Protein AF-0000000084519278 (afdb_homodimer)

Radius of gyration: 29.11 Å; Cα contacts (8 Å, |Δi|>4): 2116; chains: 2; bounding box: 53×85×66 Å

Foldseek 3Di:
DDWDWDWDDQPVWIWIWTDDPAWIWIFILQLRFGAWIWGQQVVVRDTFTWWDHHRPHNPLQLVAQLQARHKFDQAAFKAPQQWFDDPRDIWGFDPQPPSIDHSLDRCGSNNDRWDKDWDDDPFKGWMKTWDWDAACRRGWGATKIKIWIWIATPVANQKIKIKIWMAGDPPGPDFKTFGWIWTPIWTHQLGADDDDPPDQFGDFGDFQQQKKKAFQFQWWFDAAQSQHGPLDIDGCPPHLNHRHVIDRQNVCQCPCVVCVYVVTGFWTKGFHPPQDAPDKDWGIKMAHPNQQKIKTKIKNAGTWTWTQQSPAAVVFRRHRNRVYHGRRTIGRIGIFRHNCSHVLVSGPHRMHGHPDDIDMMMMMIGIDHD/DDWDWDWDDQPVWIWIWTDDPFWIWIFILQLRFGAWIWGQQVVVRDTFTWWDHHRPHNPLQLVAQLQARHKFDQAAFKAPQQWFDDPRDIWGFDPQPPSIDHSLDRCGSNNDRWDKDWDDDPFKGWMKTWDWDAACRRGWGATKIKIWIWIATPVANQKIKIKIWMAGDPPGPDFKTFGWIWTPIWTHQLGADDDDPPDQFGDFDDFQQQKKKAFQFQWWFDAAQSQHGPLDIDGCPPHPPHRHVIDRQNVCQCPCVPCVYVVTGFWTKGFHPPQDAPDKDWGIKMAHPNQQKIKTKIKNAGTWTWTQQRPAAVVFRRHRNRVYHGRRTIGRIGIFRHNCSHCLVSGPHRMHGHPDDIDMMMMMMGIDHD

Structure (mmCIF, N/CA/C/O backbone):
data_AF-0000000084519278-model_v1
#
loop_
_entity.id
_entity.type
_entity.pdbx_description
1 polymer 'Putative aldose 1-epimerase'
#
loop_
_atom_site.group_PDB
_atom_site.id
_atom_site.type_symbol
_atom_site.label_atom_id
_atom_site.label_alt_id
_atom_site.label_comp_id
_atom_site.label_asym_id
_atom_site.label_entity_id
_atom_site.label_seq_id
_atom_site.pdbx_PDB_ins_code
_atom_site.Cartn_x
_atom_site.Cartn_y
_atom_site.Cartn_z
_atom_site.occupancy
_atom_site.B_iso_or_equiv
_atom_site.auth_seq_id
_atom_site.auth_comp_id
_atom_site.auth_asym_id
_atom_site.auth_atom_id
_atom_site.pdbx_PDB_model_num
ATOM 1 N N . MET A 1 1 ? 20.25 -36.719 0.263 1 74.38 1 MET A N 1
ATOM 2 C CA . MET A 1 1 ? 19.484 -35.75 -0.518 1 74.38 1 MET A CA 1
ATOM 3 C C . MET A 1 1 ? 19.906 -34.312 -0.192 1 74.38 1 MET A C 1
ATOM 5 O O . MET A 1 1 ? 20.156 -34 0.968 1 74.38 1 MET A O 1
ATOM 9 N N . VAL A 1 2 ? 20.203 -33.562 -1.328 1 88.19 2 VAL A N 1
ATOM 10 C CA . VAL A 1 2 ? 20.734 -32.219 -1.172 1 88.19 2 VAL A CA 1
ATOM 11 C C . VAL A 1 2 ? 19.578 -31.203 -1.168 1 88.19 2 VAL A C 1
ATOM 13 O O . VAL A 1 2 ? 18.672 -31.297 -1.986 1 88.19 2 VAL A O 1
ATOM 16 N N . PHE A 1 3 ? 19.391 -30.516 -0.069 1 96.06 3 PHE A N 1
ATOM 17 C CA . PHE A 1 3 ? 18.484 -29.375 0.036 1 96.06 3 PHE A CA 1
ATOM 18 C C . PHE A 1 3 ? 19.25 -28.062 0.145 1 96.06 3 PHE A C 1
ATOM 20 O O . PHE A 1 3 ? 20.203 -27.969 0.916 1 96.06 3 PHE A O 1
ATOM 27 N N . SER A 1 4 ? 18.875 -27.094 -0.695 1 97.56 4 SER A N 1
ATOM 28 C CA . SER A 1 4 ? 19.562 -25.797 -0.628 1 97.56 4 SER A CA 1
ATOM 29 C C . SER A 1 4 ? 18.609 -24.641 -0.907 1 97.56 4 SER A C 1
ATOM 31 O O . SER A 1 4 ? 17.562 -24.828 -1.541 1 97.56 4 SER A O 1
ATOM 33 N N . ILE A 1 5 ? 18.891 -23.578 -0.324 1 98.5 5 ILE A N 1
ATOM 34 C CA . ILE A 1 5 ? 18.266 -22.297 -0.616 1 98.5 5 ILE A CA 1
ATOM 35 C C . ILE A 1 5 ? 19.281 -21.344 -1.242 1 98.5 5 ILE A C 1
ATOM 37 O O . ILE A 1 5 ? 20.375 -21.156 -0.705 1 98.5 5 ILE A O 1
ATOM 41 N N . LYS A 1 6 ? 19 -20.781 -2.42 1 98.06 6 LYS A N 1
ATOM 42 C CA . LYS A 1 6 ? 19.828 -19.781 -3.078 1 98.06 6 LYS A CA 1
ATOM 43 C C . LYS A 1 6 ? 19.031 -18.5 -3.342 1 98.06 6 LYS A C 1
ATOM 45 O O . LYS A 1 6 ? 17.875 -18.547 -3.75 1 98.06 6 LYS A O 1
ATOM 50 N N . VAL A 1 7 ? 19.609 -17.406 -3.033 1 97.94 7 VAL A N 1
ATOM 51 C CA . VAL A 1 7 ? 18.969 -16.125 -3.281 1 97.94 7 VAL A CA 1
ATOM 52 C C . VAL A 1 7 ? 19.75 -15.359 -4.355 1 97.94 7 VAL A C 1
ATOM 54 O O . VAL A 1 7 ? 20.969 -15.203 -4.254 1 97.94 7 VAL A O 1
ATOM 57 N N . GLU A 1 8 ? 19.047 -14.859 -5.375 1 97.38 8 GLU A N 1
ATOM 58 C CA . GLU A 1 8 ? 19.625 -14.086 -6.469 1 97.38 8 GLU A CA 1
ATOM 59 C C . GLU A 1 8 ? 18.906 -12.758 -6.66 1 97.38 8 GLU A C 1
ATOM 61 O O . GLU A 1 8 ? 17.734 -12.617 -6.281 1 97.38 8 GLU A O 1
ATOM 66 N N . PRO A 1 9 ? 19.641 -11.758 -7.219 1 95.69 9 PRO A N 1
ATOM 67 C CA . PRO A 1 9 ? 18.938 -10.531 -7.602 1 95.69 9 PRO A CA 1
ATOM 68 C C . PRO A 1 9 ? 17.875 -10.773 -8.68 1 95.69 9 PRO A C 1
ATOM 70 O O . PRO A 1 9 ? 18.078 -11.609 -9.57 1 95.69 9 PRO A O 1
ATOM 73 N N . TYR A 1 10 ? 16.859 -10.086 -8.664 1 96.81 10 TYR A N 1
ATOM 74 C CA . TYR A 1 10 ? 15.758 -10.117 -9.617 1 96.81 10 TYR A CA 1
ATOM 75 C C . TYR A 1 10 ? 15.172 -8.719 -9.812 1 96.81 10 TYR A C 1
ATOM 77 O O . TYR A 1 10 ? 14.117 -8.406 -9.266 1 96.81 10 TYR A O 1
ATOM 85 N N . GLY A 1 11 ? 15.844 -7.848 -10.672 1 95.5 11 GLY A N 1
ATOM 86 C CA . GLY A 1 11 ? 15.477 -6.441 -10.703 1 95.5 11 GLY A CA 1
ATOM 87 C C . GLY A 1 11 ? 15.609 -5.758 -9.359 1 95.5 11 GLY A C 1
ATOM 88 O O . GLY A 1 11 ? 16.672 -5.816 -8.727 1 95.5 11 GLY A O 1
ATOM 89 N N . VAL A 1 12 ? 14.562 -5.129 -8.883 1 95.44 12 VAL A N 1
ATOM 90 C CA . VAL A 1 12 ? 14.562 -4.492 -7.57 1 95.44 12 VAL A CA 1
ATOM 91 C C . VAL A 1 12 ? 14.148 -5.508 -6.504 1 95.44 12 VAL A C 1
ATOM 93 O O . VAL A 1 12 ? 14.117 -5.188 -5.312 1 95.44 12 VAL A O 1
ATOM 96 N N . ASP A 1 13 ? 13.859 -6.766 -6.934 1 97.62 13 ASP A N 1
ATOM 97 C CA . ASP A 1 13 ? 13.398 -7.836 -6.051 1 97.62 13 ASP A CA 1
ATOM 98 C C . ASP A 1 13 ? 14.453 -8.938 -5.934 1 97.62 13 ASP A C 1
ATOM 100 O O . ASP A 1 13 ? 15.617 -8.727 -6.289 1 97.62 13 ASP A O 1
ATOM 104 N N . LYS A 1 14 ? 14.047 -10.023 -5.258 1 98.12 14 LYS A N 1
ATOM 105 C CA . LYS A 1 14 ? 14.891 -11.203 -5.117 1 98.12 14 LYS A CA 1
ATOM 106 C C . LYS A 1 14 ? 14.195 -12.438 -5.695 1 98.12 14 LYS A C 1
ATOM 108 O O . LYS A 1 14 ? 12.969 -12.508 -5.73 1 98.12 14 LYS A O 1
ATOM 113 N N . LEU A 1 15 ? 15.016 -13.297 -6.23 1 98.44 15 LEU A N 1
ATOM 114 C CA . LEU A 1 15 ? 14.594 -14.633 -6.629 1 98.44 15 LEU A CA 1
ATOM 115 C C . LEU A 1 15 ? 15.172 -15.688 -5.695 1 98.44 15 LEU A C 1
ATOM 117 O O . LEU A 1 15 ? 16.391 -15.82 -5.586 1 98.44 15 LEU A O 1
ATOM 121 N N . VAL A 1 16 ? 14.328 -16.438 -5 1 98.69 16 VAL A N 1
ATOM 122 C CA . VAL A 1 16 ? 14.719 -17.469 -4.051 1 98.69 16 VAL A CA 1
ATOM 123 C C . VAL A 1 16 ? 14.523 -18.844 -4.68 1 98.69 16 VAL A C 1
ATOM 125 O O . VAL A 1 16 ? 13.406 -19.219 -5.039 1 98.69 16 VAL A O 1
ATOM 128 N N . TRP A 1 17 ? 15.57 -19.594 -4.781 1 98.62 17 TRP A N 1
ATOM 129 C CA . TRP A 1 17 ? 15.508 -20.953 -5.293 1 98.62 17 TRP A CA 1
ATOM 130 C C . TRP A 1 17 ? 15.477 -21.969 -4.148 1 98.62 17 TRP A C 1
ATOM 132 O O . TRP A 1 17 ? 16.375 -21.969 -3.297 1 98.62 17 TRP A O 1
ATOM 142 N N . LEU A 1 18 ? 14.469 -22.734 -4.09 1 98.81 18 LEU A N 1
ATOM 143 C CA . LEU A 1 18 ? 14.453 -23.953 -3.297 1 98.81 18 LEU A CA 1
ATOM 144 C C . LEU A 1 18 ? 14.836 -25.156 -4.148 1 98.81 18 LEU A C 1
ATOM 146 O O . LEU A 1 18 ? 14.156 -25.469 -5.125 1 98.81 18 LEU A O 1
ATOM 150 N N . GLU A 1 19 ? 15.891 -25.875 -3.734 1 98.44 19 GLU A N 1
ATOM 151 C CA . GLU A 1 19 ? 16.422 -26.906 -4.617 1 98.44 19 GLU A CA 1
ATOM 152 C C . GLU A 1 19 ? 16.547 -28.234 -3.885 1 98.44 19 GLU A C 1
ATOM 154 O O . GLU A 1 19 ? 16.984 -28.281 -2.732 1 98.44 19 GLU A O 1
ATOM 159 N N . THR A 1 20 ? 16.109 -29.234 -4.52 1 98.38 20 THR A N 1
ATOM 160 C CA . THR A 1 20 ? 16.375 -30.625 -4.16 1 98.38 20 THR A CA 1
ATOM 161 C C . THR A 1 20 ? 17 -31.375 -5.328 1 98.38 20 THR A C 1
ATOM 163 O O . THR A 1 20 ? 17.375 -30.781 -6.34 1 98.38 20 THR A O 1
ATOM 166 N N . ASP A 1 21 ? 17.125 -32.75 -5.164 1 97.06 21 ASP A N 1
ATOM 167 C CA . ASP A 1 21 ? 17.703 -33.562 -6.227 1 97.06 21 ASP A CA 1
ATOM 168 C C . ASP A 1 21 ? 16.688 -33.781 -7.355 1 97.06 21 ASP A C 1
ATOM 170 O O . ASP A 1 21 ? 17.062 -34.156 -8.469 1 97.06 21 ASP A O 1
ATOM 174 N N . VAL A 1 22 ? 15.406 -33.469 -7.062 1 97.75 22 VAL A N 1
ATOM 175 C CA . VAL A 1 22 ? 14.422 -33.844 -8.07 1 97.75 22 VAL A CA 1
ATOM 176 C C . VAL A 1 22 ? 13.516 -32.656 -8.391 1 97.75 22 VAL A C 1
ATOM 178 O O . VAL A 1 22 ? 12.727 -32.719 -9.344 1 97.75 22 VAL A O 1
ATOM 181 N N . LEU A 1 23 ? 13.602 -31.578 -7.586 1 98.62 23 LEU A N 1
ATOM 182 C CA . LEU A 1 23 ? 12.711 -30.438 -7.77 1 98.62 23 LEU A CA 1
ATOM 183 C C . LEU A 1 23 ? 13.438 -29.125 -7.449 1 98.62 23 LEU A C 1
ATOM 185 O O . LEU A 1 23 ? 14.148 -29.047 -6.445 1 98.62 23 LEU A O 1
ATOM 189 N N . LYS A 1 24 ? 13.32 -28.156 -8.352 1 98.56 24 LYS A N 1
ATOM 190 C CA . LYS A 1 24 ? 13.75 -26.781 -8.117 1 98.56 24 LYS A CA 1
ATOM 191 C C . LYS A 1 24 ? 12.594 -25.812 -8.289 1 98.56 24 LYS A C 1
ATOM 193 O O . LYS A 1 24 ? 11.859 -25.875 -9.273 1 98.56 24 LYS A O 1
ATOM 198 N N . VAL A 1 25 ? 12.391 -24.984 -7.301 1 98.81 25 VAL A N 1
ATOM 199 C CA . VAL A 1 25 ? 11.32 -23.984 -7.348 1 98.81 25 VAL A CA 1
ATOM 200 C C . VAL A 1 25 ? 11.906 -22.594 -7.156 1 98.81 25 VAL A C 1
ATOM 202 O O . VAL A 1 25 ? 12.586 -22.328 -6.164 1 98.81 25 VAL A O 1
ATOM 205 N N . GLY A 1 26 ? 11.742 -21.719 -8.156 1 98.75 26 GLY A N 1
ATOM 206 C CA . GLY A 1 26 ? 12.117 -20.312 -8.062 1 98.75 26 GLY A CA 1
ATOM 207 C C . GLY A 1 26 ? 10.961 -19.406 -7.641 1 98.75 26 GLY A C 1
ATOM 208 O O . GLY A 1 26 ? 9.922 -19.375 -8.305 1 98.75 26 GLY A O 1
ATOM 209 N N . LEU A 1 27 ? 11.141 -18.703 -6.512 1 98.81 27 LEU A N 1
ATOM 210 C CA . LEU A 1 27 ? 10.109 -17.859 -5.926 1 98.81 27 LEU A CA 1
ATOM 211 C C . LEU A 1 27 ? 10.594 -16.422 -5.781 1 98.81 27 LEU A C 1
ATOM 213 O O . LEU A 1 27 ? 11.727 -16.188 -5.355 1 98.81 27 LEU A O 1
ATOM 217 N N . THR A 1 28 ? 9.758 -15.438 -6.211 1 98.69 28 THR A N 1
ATOM 218 C CA . THR A 1 28 ? 10.148 -14.039 -6.07 1 98.69 28 THR A CA 1
ATOM 219 C C . THR A 1 28 ? 9.172 -13.289 -5.172 1 98.69 28 THR A C 1
ATOM 221 O O . THR A 1 28 ? 7.98 -13.609 -5.137 1 98.69 28 THR A O 1
ATOM 224 N N . ASN A 1 29 ? 9.727 -12.281 -4.48 1 98.62 29 ASN A N 1
ATOM 225 C CA . ASN A 1 29 ? 8.867 -11.469 -3.621 1 98.62 29 ASN A CA 1
ATOM 226 C C . ASN A 1 29 ? 7.973 -10.547 -4.438 1 98.62 29 ASN A C 1
ATOM 228 O O . ASN A 1 29 ? 7.016 -9.977 -3.908 1 98.62 29 ASN A O 1
ATOM 232 N N . TYR A 1 30 ? 8.305 -10.328 -5.727 1 98.44 30 TYR A N 1
ATOM 233 C CA . TYR A 1 30 ? 7.34 -9.641 -6.574 1 98.44 30 TYR A CA 1
ATOM 234 C C . TYR A 1 30 ? 6.059 -10.453 -6.711 1 98.44 30 TYR A C 1
ATOM 236 O O . TYR A 1 30 ? 6.059 -11.531 -7.312 1 98.44 30 TYR A O 1
ATOM 244 N N . ALA A 1 31 ? 4.992 -9.969 -6.07 1 98.44 31 ALA A N 1
ATOM 245 C CA . ALA A 1 31 ? 3.668 -10.586 -6.07 1 98.44 31 ALA A CA 1
ATOM 246 C C . ALA A 1 31 ? 3.705 -11.969 -5.422 1 98.44 31 ALA A C 1
ATOM 248 O O . ALA A 1 31 ? 2.865 -12.82 -5.719 1 98.44 31 ALA A O 1
ATOM 249 N N . ALA A 1 32 ? 4.777 -12.258 -4.633 1 98.69 32 ALA A N 1
ATOM 250 C CA . ALA A 1 32 ? 4.914 -13.609 -4.094 1 98.69 32 ALA A CA 1
ATOM 251 C C . ALA A 1 32 ? 4.699 -14.656 -5.18 1 98.69 32 ALA A C 1
ATOM 253 O O . ALA A 1 32 ? 3.887 -15.57 -5.016 1 98.69 32 ALA A O 1
ATOM 254 N N . SER A 1 33 ? 5.449 -14.609 -6.188 1 98.44 33 SER A N 1
ATOM 255 C CA . SER A 1 33 ? 5.148 -15.367 -7.398 1 98.44 33 SER A CA 1
ATOM 256 C C . SER A 1 33 ? 5.961 -16.656 -7.461 1 98.44 33 SER A C 1
ATOM 258 O O . SER A 1 33 ? 7.105 -16.703 -7.004 1 98.44 33 SER A O 1
ATOM 260 N N . VAL A 1 34 ? 5.352 -17.625 -8.039 1 98.56 34 VAL A N 1
ATOM 261 C CA . VAL A 1 34 ? 6.094 -18.781 -8.539 1 98.56 34 VAL A CA 1
ATOM 262 C C . VAL A 1 34 ? 6.691 -18.453 -9.906 1 98.56 34 VAL A C 1
ATOM 264 O O . VAL A 1 34 ? 5.992 -18.5 -10.922 1 98.56 34 VAL A O 1
ATOM 267 N N . ALA A 1 35 ? 7.98 -18.281 -9.93 1 97.88 35 ALA A N 1
ATOM 268 C CA . ALA A 1 35 ? 8.641 -17.844 -11.156 1 97.88 35 ALA A CA 1
ATOM 269 C C . ALA A 1 35 ? 9.117 -19.031 -11.984 1 97.88 35 ALA A C 1
ATOM 271 O O . ALA A 1 35 ? 9.227 -18.938 -13.211 1 97.88 35 ALA A O 1
ATOM 272 N N . SER A 1 36 ? 9.398 -20.094 -11.328 1 98.25 36 SER A N 1
ATOM 273 C CA . SER A 1 36 ? 9.945 -21.266 -12.008 1 98.25 36 SER A CA 1
ATOM 274 C C . SER A 1 36 ? 9.672 -22.547 -11.219 1 98.25 36 SER A C 1
ATOM 276 O O . SER A 1 36 ? 9.648 -22.531 -9.984 1 98.25 36 SER A O 1
ATOM 278 N N . VAL A 1 37 ? 9.383 -23.562 -11.906 1 98.69 37 VAL A N 1
ATOM 279 C CA . VAL A 1 37 ? 9.359 -24.922 -11.383 1 98.69 37 VAL A CA 1
ATOM 280 C C . VAL A 1 37 ? 10.07 -25.859 -12.359 1 98.69 37 VAL A C 1
ATOM 282 O O . VAL A 1 37 ? 9.664 -25.984 -13.516 1 98.69 37 VAL A O 1
ATOM 285 N N . GLN A 1 38 ? 11.086 -26.5 -11.898 1 98.5 38 GLN A N 1
ATOM 286 C CA . GLN A 1 38 ? 11.844 -27.453 -12.719 1 98.5 38 GLN A CA 1
ATOM 287 C C . GLN A 1 38 ? 11.82 -28.844 -12.109 1 98.5 38 GLN A C 1
ATOM 289 O O . GLN A 1 38 ? 12.117 -29.016 -10.922 1 98.5 38 GLN A O 1
ATOM 294 N N . VAL A 1 39 ? 11.484 -29.797 -12.906 1 98.62 39 VAL A N 1
ATOM 295 C CA . VAL A 1 39 ? 11.438 -31.203 -12.492 1 98.62 39 VAL A CA 1
ATOM 296 C C . VAL A 1 39 ? 12.586 -31.969 -13.148 1 98.62 39 VAL A C 1
ATOM 298 O O . VAL A 1 39 ? 12.805 -31.875 -14.352 1 98.62 39 VAL A O 1
ATOM 301 N N . TYR A 1 40 ? 13.305 -32.75 -12.312 1 98 40 TYR A N 1
ATOM 302 C CA . TYR A 1 40 ? 14.383 -33.562 -12.867 1 98 40 TYR A CA 1
ATOM 303 C C . TYR A 1 40 ? 13.82 -34.781 -13.586 1 98 40 TYR A C 1
ATOM 305 O O . TYR A 1 40 ? 13.039 -35.531 -13.016 1 98 40 TYR A O 1
ATOM 313 N N . HIS A 1 41 ? 14.156 -34.906 -14.805 1 97.38 41 HIS A N 1
ATOM 314 C CA . HIS A 1 41 ? 13.789 -36.062 -15.586 1 97.38 41 HIS A CA 1
ATOM 315 C C . HIS A 1 41 ? 14.883 -37.125 -15.555 1 97.38 41 HIS A C 1
ATOM 317 O O . HIS A 1 41 ? 15.898 -37 -16.25 1 97.38 41 HIS A O 1
ATOM 323 N N . PRO A 1 42 ? 14.672 -38.25 -14.906 1 94.69 42 PRO A N 1
ATOM 324 C CA . PRO A 1 42 ? 15.75 -39.219 -14.672 1 94.69 42 PRO A CA 1
ATOM 325 C C . PRO A 1 42 ? 16.234 -39.875 -15.961 1 94.69 42 PRO A C 1
ATOM 327 O O . PRO A 1 42 ? 17.438 -40.125 -16.109 1 94.69 42 PRO A O 1
ATOM 330 N N . SER A 1 43 ? 15.383 -40.219 -16.812 1 93.81 43 SER A N 1
ATOM 331 C CA . SER A 1 43 ? 15.773 -40.906 -18.047 1 93.81 43 SER A CA 1
ATOM 332 C C . SER A 1 43 ? 16.562 -39.969 -18.969 1 93.81 43 SER A C 1
ATOM 334 O O . SER A 1 43 ? 17.531 -40.406 -19.594 1 93.81 43 SER A O 1
ATOM 336 N N . ASP A 1 44 ? 16.172 -38.719 -19.016 1 92.06 44 ASP A N 1
ATOM 337 C CA . ASP A 1 44 ? 16.828 -37.75 -19.906 1 92.06 44 ASP A CA 1
ATOM 338 C C . ASP A 1 44 ? 17.984 -37.062 -19.203 1 92.06 44 ASP A C 1
ATOM 340 O O . ASP A 1 44 ? 18.781 -36.375 -19.844 1 92.06 44 ASP A O 1
ATOM 344 N N . LYS A 1 45 ? 18.094 -37.219 -17.969 1 95.81 45 LYS A N 1
ATOM 345 C CA . LYS A 1 45 ? 19.141 -36.625 -17.125 1 95.81 45 LYS A CA 1
ATOM 346 C C . LYS A 1 45 ? 19.188 -35.094 -17.297 1 95.81 45 LYS A C 1
ATOM 348 O O . LYS A 1 45 ? 20.266 -34.531 -17.5 1 95.81 45 LYS A O 1
ATOM 353 N N . LYS A 1 46 ? 18.062 -34.438 -17.281 1 95.94 46 LYS A N 1
ATOM 354 C CA . LYS A 1 46 ? 17.984 -33 -17.406 1 95.94 46 LYS A CA 1
ATOM 355 C C . LYS A 1 46 ? 16.844 -32.438 -16.578 1 95.94 46 LYS A C 1
ATOM 357 O O . LYS A 1 46 ? 15.93 -33.156 -16.188 1 95.94 46 LYS A O 1
ATOM 362 N N . TRP A 1 47 ? 16.922 -31.141 -16.297 1 97.38 47 TRP A N 1
ATOM 363 C CA . TRP A 1 47 ? 15.844 -30.391 -15.656 1 97.38 47 TRP A CA 1
ATOM 364 C C . TRP A 1 47 ? 14.859 -29.859 -16.688 1 97.38 47 TRP A C 1
ATOM 366 O O . TRP A 1 47 ? 15.258 -29.312 -17.719 1 97.38 47 TRP A O 1
ATOM 376 N N . ILE A 1 48 ? 13.609 -30.078 -16.453 1 97.94 48 ILE A N 1
ATOM 377 C CA . ILE A 1 48 ? 12.555 -29.609 -17.344 1 97.94 48 ILE A CA 1
ATOM 378 C C . ILE A 1 48 ? 11.742 -28.516 -16.656 1 97.94 48 ILE A C 1
ATOM 380 O O . ILE A 1 48 ? 11.148 -28.75 -15.602 1 97.94 48 ILE A O 1
ATOM 384 N N . GLU A 1 49 ? 11.75 -27.281 -17.234 1 97.94 49 GLU A N 1
ATOM 385 C CA . GLU A 1 49 ? 10.883 -26.219 -16.766 1 97.94 49 GLU A CA 1
ATOM 386 C C . GLU A 1 49 ? 9.414 -26.516 -17.062 1 97.94 49 GLU A C 1
ATOM 388 O O . GLU A 1 49 ? 9.055 -26.797 -18.203 1 97.94 49 GLU A O 1
ATOM 393 N N . VAL A 1 50 ? 8.586 -26.406 -16 1 98.5 50 VAL A N 1
ATOM 394 C CA . VAL A 1 50 ? 7.203 -26.812 -16.25 1 98.5 50 VAL A CA 1
ATOM 395 C C . VAL A 1 50 ? 6.254 -25.688 -15.844 1 98.5 50 VAL A C 1
ATOM 397 O O . VAL A 1 50 ? 5.035 -25.859 -15.844 1 98.5 50 VAL A O 1
ATOM 400 N N . ASN A 1 51 ? 6.688 -24.547 -15.453 1 97.38 51 ASN A N 1
ATOM 401 C CA . ASN A 1 51 ? 5.879 -23.406 -15.023 1 97.38 51 ASN A CA 1
ATOM 402 C C . ASN A 1 51 ? 5.984 -22.25 -16.016 1 97.38 51 ASN A C 1
ATOM 404 O O . ASN A 1 51 ? 7.082 -21.875 -16.422 1 97.38 51 ASN A O 1
ATOM 408 N N . CYS A 1 52 ? 4.82 -21.734 -16.344 1 95.38 52 CYS A N 1
ATOM 409 C CA . CYS A 1 52 ? 4.805 -20.531 -17.156 1 95.38 52 CYS A CA 1
ATOM 410 C C . CYS A 1 52 ? 5.109 -19.297 -16.312 1 95.38 52 CYS A C 1
ATOM 412 O O . CYS A 1 52 ? 4.203 -18.688 -15.75 1 95.38 52 CYS A O 1
ATOM 414 N N . GLY A 1 53 ? 6.34 -18.875 -16.172 1 94.5 53 GLY A N 1
ATOM 415 C CA . GLY A 1 53 ? 6.781 -17.719 -15.43 1 94.5 53 GLY A CA 1
ATOM 416 C C . GLY A 1 53 ? 7.934 -16.984 -16.094 1 94.5 53 GLY A C 1
ATOM 417 O O . GLY A 1 53 ? 8.117 -17.078 -17.312 1 94.5 53 GLY A O 1
ATOM 418 N N . TYR A 1 54 ? 8.562 -16.125 -15.336 1 92.31 54 TYR A N 1
ATOM 419 C CA . TYR A 1 54 ? 9.641 -15.266 -15.836 1 92.31 54 TYR A CA 1
ATOM 420 C C . TYR A 1 54 ? 10.859 -15.344 -14.93 1 92.31 54 TYR A C 1
ATOM 422 O O . TYR A 1 54 ? 11.312 -14.328 -14.398 1 92.31 54 TYR A O 1
ATOM 430 N N . PRO A 1 55 ? 11.508 -16.422 -14.828 1 91 55 PRO A N 1
ATOM 431 C CA . PRO A 1 55 ? 12.602 -16.531 -13.859 1 91 55 PRO A CA 1
ATOM 432 C C . PRO A 1 55 ? 13.828 -15.719 -14.25 1 91 55 PRO A C 1
ATOM 434 O O . PRO A 1 55 ? 14.633 -15.352 -13.391 1 91 55 PRO A O 1
ATOM 437 N N . LYS A 1 56 ? 14.039 -15.43 -15.484 1 86.38 56 LYS A N 1
ATOM 438 C CA . LYS A 1 56 ? 15.258 -14.75 -15.898 1 86.38 56 LYS A CA 1
ATOM 439 C C . LYS A 1 56 ? 14.953 -13.367 -16.469 1 86.38 56 LYS A C 1
ATOM 441 O O . LYS A 1 56 ? 15.82 -12.734 -17.062 1 86.38 56 LYS A O 1
ATOM 446 N N . ASN A 1 57 ? 13.766 -12.969 -16.234 1 90.31 57 ASN A N 1
ATOM 447 C CA . ASN A 1 57 ? 13.375 -11.695 -16.828 1 90.31 57 ASN A CA 1
ATOM 448 C C . ASN A 1 57 ? 12.422 -10.922 -15.922 1 90.31 57 ASN A C 1
ATOM 450 O O . ASN A 1 57 ? 11.219 -10.859 -16.188 1 90.31 57 ASN A O 1
ATOM 454 N N . PRO A 1 58 ? 12.961 -10.25 -15 1 94.69 58 PRO A N 1
ATOM 455 C CA . PRO A 1 58 ? 12.102 -9.492 -14.094 1 94.69 58 PRO A CA 1
ATOM 456 C C . PRO A 1 58 ? 11.312 -8.398 -14.805 1 94.69 58 PRO A C 1
ATOM 458 O O . PRO A 1 58 ? 10.172 -8.109 -14.43 1 94.69 58 PRO A O 1
ATOM 461 N N . GLU A 1 59 ? 11.883 -7.82 -15.875 1 94 59 GLU A N 1
ATOM 462 C CA . GLU A 1 59 ? 11.188 -6.77 -16.609 1 94 59 GLU A CA 1
ATOM 463 C C . GLU A 1 59 ? 9.891 -7.293 -17.219 1 94 59 GLU A C 1
ATOM 465 O O . GLU A 1 59 ? 8.852 -6.617 -17.172 1 94 59 GLU A O 1
ATOM 470 N N . GLU A 1 60 ? 9.945 -8.477 -17.75 1 93.31 60 GLU A N 1
ATOM 471 C CA . GLU A 1 60 ? 8.742 -9.078 -18.312 1 93.31 60 GLU A CA 1
ATOM 472 C C . GLU A 1 60 ? 7.738 -9.453 -17.219 1 93.31 60 GLU A C 1
ATOM 474 O O . GLU A 1 60 ? 6.527 -9.352 -17.422 1 93.31 60 GLU A O 1
ATOM 479 N N . ALA A 1 61 ? 8.273 -9.898 -16.094 1 95.62 61 ALA A N 1
ATOM 480 C CA . ALA A 1 61 ? 7.395 -10.203 -14.977 1 95.62 61 ALA A CA 1
ATOM 481 C C . ALA A 1 61 ? 6.656 -8.953 -14.508 1 95.62 61 ALA A C 1
ATOM 483 O O . ALA A 1 61 ? 5.441 -8.984 -14.297 1 95.62 61 ALA A O 1
ATOM 484 N N . TYR A 1 62 ? 7.379 -7.836 -14.414 1 95.5 62 TYR A N 1
ATOM 485 C CA . TYR A 1 62 ? 6.797 -6.578 -13.961 1 95.5 62 TYR A CA 1
ATOM 486 C C . TYR A 1 62 ? 5.734 -6.086 -14.945 1 95.5 62 TYR A C 1
ATOM 488 O O . TYR A 1 62 ? 4.762 -5.441 -14.539 1 95.5 62 TYR A O 1
ATOM 496 N N . ALA A 1 63 ? 5.891 -6.414 -16.219 1 94.38 63 ALA A N 1
ATOM 497 C CA . ALA A 1 63 ? 5.008 -5.91 -17.266 1 94.38 63 ALA A CA 1
ATOM 498 C C . ALA A 1 63 ? 3.832 -6.855 -17.5 1 94.38 63 ALA A C 1
ATOM 500 O O . ALA A 1 63 ? 2.869 -6.508 -18.188 1 94.38 63 ALA A O 1
ATOM 501 N N . ASP A 1 64 ? 3.865 -8 -16.891 1 92.94 64 ASP A N 1
ATOM 502 C CA . ASP A 1 64 ? 2.85 -9.016 -17.156 1 92.94 64 ASP A CA 1
ATOM 503 C C . ASP A 1 64 ? 1.475 -8.547 -16.688 1 92.94 64 ASP A C 1
ATOM 505 O O . ASP A 1 64 ? 1.337 -8.023 -15.578 1 92.94 64 ASP A O 1
ATOM 509 N N . GLN A 1 65 ? 0.48 -8.781 -17.484 1 89.88 65 GLN A N 1
ATOM 510 C CA . GLN A 1 65 ? -0.888 -8.398 -17.141 1 89.88 65 GLN A CA 1
ATOM 511 C C . GLN A 1 65 ? -1.763 -9.625 -16.906 1 89.88 65 GLN A C 1
ATOM 513 O O . GLN A 1 65 ? -2.941 -9.5 -16.578 1 89.88 65 GLN A O 1
ATOM 518 N N . ASP A 1 66 ? -1.17 -10.805 -17.031 1 90.75 66 ASP A N 1
ATOM 519 C CA . ASP A 1 66 ? -1.968 -12.031 -17.062 1 90.75 66 ASP A CA 1
ATOM 520 C C . ASP A 1 66 ? -1.76 -12.859 -15.797 1 90.75 66 ASP A C 1
ATOM 522 O O . ASP A 1 66 ? -2.146 -14.023 -15.742 1 90.75 66 ASP A O 1
ATOM 526 N N . TYR A 1 67 ? -1.091 -12.328 -14.812 1 94.38 67 TYR A N 1
ATOM 527 C CA . TYR A 1 67 ? -0.969 -12.891 -13.469 1 94.38 67 TYR A CA 1
ATOM 528 C C . TYR A 1 67 ? -0.14 -14.164 -13.484 1 94.38 67 TYR A C 1
ATOM 530 O O . TYR A 1 67 ? -0.367 -15.07 -12.68 1 94.38 67 TYR A O 1
ATOM 538 N N . MET A 1 68 ? 0.758 -14.359 -14.414 1 93.12 68 MET A N 1
ATOM 539 C CA . MET A 1 68 ? 1.553 -15.578 -14.531 1 93.12 68 MET A CA 1
ATOM 540 C C . MET A 1 68 ? 2.379 -15.812 -13.266 1 93.12 68 MET A C 1
ATOM 542 O O . MET A 1 68 ? 3.352 -15.102 -13.016 1 93.12 68 MET A O 1
ATOM 546 N N . GLY A 1 69 ? 1.983 -16.828 -12.5 1 95.62 69 GLY A N 1
ATOM 547 C CA . GLY A 1 69 ? 2.721 -17.219 -11.305 1 95.62 69 GLY A CA 1
ATOM 548 C C . GLY A 1 69 ? 2.406 -16.344 -10.102 1 95.62 69 GLY A C 1
ATOM 549 O O . GLY A 1 69 ? 2.826 -16.656 -8.984 1 95.62 69 GLY A O 1
ATOM 550 N N . ALA A 1 70 ? 1.618 -15.352 -10.25 1 97.81 70 ALA A N 1
ATOM 551 C CA . ALA A 1 70 ? 1.425 -14.328 -9.219 1 97.81 70 ALA A CA 1
ATOM 552 C C . ALA A 1 70 ? 0.417 -14.797 -8.172 1 97.81 70 ALA A C 1
ATOM 554 O O . ALA A 1 70 ? -0.499 -15.562 -8.484 1 97.81 70 ALA A O 1
ATOM 555 N N . THR A 1 71 ? 0.663 -14.383 -6.941 1 98.19 71 THR A N 1
ATOM 556 C CA . THR A 1 71 ? -0.389 -14.438 -5.93 1 98.19 71 THR A CA 1
ATOM 557 C C . THR A 1 71 ? -1.379 -13.289 -6.117 1 98.19 71 THR A C 1
ATOM 559 O O . THR A 1 71 ? -0.982 -12.125 -6.184 1 98.19 71 THR A O 1
ATOM 562 N N . VAL A 1 72 ? -2.625 -13.633 -6.199 1 97.75 72 VAL A N 1
ATOM 563 C CA . VAL A 1 72 ? -3.662 -12.633 -6.445 1 97.75 72 VAL A CA 1
ATOM 564 C C . VAL A 1 72 ? -4.516 -12.461 -5.191 1 97.75 72 VAL A C 1
ATOM 566 O O . VAL A 1 72 ? -4.711 -13.414 -4.426 1 97.75 72 VAL A O 1
ATOM 569 N N . GLY A 1 73 ? -5.008 -11.281 -4.922 1 95.94 73 GLY A N 1
ATOM 570 C CA . GLY A 1 73 ? -5.816 -10.891 -3.779 1 95.94 73 GLY A CA 1
ATOM 571 C C . GLY A 1 73 ? -6.066 -9.391 -3.715 1 95.94 73 GLY A C 1
ATOM 572 O O . GLY A 1 73 ? -5.688 -8.656 -4.625 1 95.94 73 GLY A O 1
ATOM 573 N N . ARG A 1 74 ? -6.766 -8.984 -2.674 1 93.88 74 ARG A N 1
ATOM 574 C CA . ARG A 1 74 ? -7.059 -9.758 -1.474 1 93.88 74 ARG A CA 1
ATOM 575 C C . ARG A 1 74 ? -8.32 -10.594 -1.654 1 93.88 74 ARG A C 1
ATOM 577 O O . ARG A 1 74 ? -8.539 -11.562 -0.933 1 93.88 74 ARG A O 1
ATOM 584 N N . CYS A 1 75 ? -9.203 -10.133 -2.562 1 92.88 75 CYS A N 1
ATOM 585 C CA . CYS A 1 75 ? -10.344 -10.984 -2.912 1 92.88 75 CYS A CA 1
ATOM 586 C C . CYS A 1 75 ? -10.312 -11.344 -4.391 1 92.88 75 CYS A C 1
ATOM 588 O O . CYS A 1 75 ? -11.031 -10.742 -5.195 1 92.88 75 CYS A O 1
ATOM 590 N N . ALA A 1 76 ? -9.555 -12.312 -4.656 1 94.19 76 ALA A N 1
ATOM 591 C CA . ALA A 1 76 ? -9.266 -12.688 -6.035 1 94.19 76 ALA A CA 1
ATOM 592 C C . ALA A 1 76 ? -10.477 -13.359 -6.684 1 94.19 76 ALA A C 1
ATOM 594 O O . ALA A 1 76 ? -11.375 -13.844 -5.984 1 94.19 76 ALA A O 1
ATOM 595 N N . GLY A 1 77 ? -10.461 -13.5 -7.938 1 93.12 77 GLY A N 1
ATOM 596 C CA . GLY A 1 77 ? -11.609 -13.859 -8.758 1 93.12 77 GLY A CA 1
ATOM 597 C C . GLY A 1 77 ? -12.32 -12.648 -9.344 1 93.12 77 GLY A C 1
ATOM 598 O O . GLY A 1 77 ? -11.688 -11.766 -9.914 1 93.12 77 GLY A O 1
ATOM 599 N N . ARG A 1 78 ? -13.695 -12.727 -9.25 1 93.69 78 ARG A N 1
ATOM 600 C CA . ARG A 1 78 ? -14.492 -11.625 -9.781 1 93.69 78 ARG A CA 1
ATOM 601 C C . ARG A 1 78 ? -15.312 -10.969 -8.68 1 93.69 78 ARG A C 1
ATOM 603 O O . ARG A 1 78 ? -15.578 -11.578 -7.645 1 93.69 78 ARG A O 1
ATOM 610 N N . VAL A 1 79 ? -15.531 -9.773 -8.836 1 94.94 79 VAL A N 1
ATOM 611 C CA . VAL A 1 79 ? -16.594 -9.047 -8.141 1 94.94 79 VAL A CA 1
ATOM 612 C C . VAL A 1 79 ? -17.594 -8.5 -9.156 1 94.94 79 VAL A C 1
ATOM 614 O O . VAL A 1 79 ? -17.281 -7.559 -9.891 1 94.94 79 VAL A O 1
ATOM 617 N N . ALA A 1 80 ? -18.75 -9.086 -9.148 1 95 80 ALA A N 1
ATOM 618 C CA . ALA A 1 80 ? -19.766 -8.711 -10.125 1 95 80 ALA A CA 1
ATOM 619 C C . ALA A 1 80 ? -20.125 -7.234 -9.992 1 95 80 ALA A C 1
ATOM 621 O O . ALA A 1 80 ? -20.422 -6.75 -8.898 1 95 80 ALA A O 1
ATOM 622 N N . GLY A 1 81 ? -20.078 -6.52 -11.133 1 95.94 81 GLY A N 1
ATOM 623 C CA . GLY A 1 81 ? -20.453 -5.113 -11.156 1 95.94 81 GLY A CA 1
ATOM 624 C C . GLY A 1 81 ? -19.469 -4.219 -10.445 1 95.94 81 GLY A C 1
ATOM 625 O O . GLY A 1 81 ? -19.641 -2.996 -10.406 1 95.94 81 GLY A O 1
ATOM 626 N N . GLY A 1 82 ? -18.469 -4.789 -9.883 1 97.06 82 GLY A N 1
ATOM 627 C CA . GLY A 1 82 ? -17.516 -4.02 -9.109 1 97.06 82 GLY A CA 1
ATOM 628 C C . GLY A 1 82 ? -18.094 -3.451 -7.828 1 97.06 82 GLY A C 1
ATOM 629 O O . GLY A 1 82 ? -17.734 -2.342 -7.422 1 97.06 82 GLY A O 1
ATOM 630 N N . VAL A 1 83 ? -19.047 -4.078 -7.32 1 97.25 83 VAL A N 1
ATOM 631 C CA . VAL A 1 83 ? -19.703 -3.598 -6.117 1 97.25 83 VAL A CA 1
ATOM 632 C C . VAL A 1 83 ? -20.094 -4.781 -5.234 1 97.25 83 VAL A C 1
ATOM 634 O O . VAL A 1 83 ? -20.5 -5.836 -5.738 1 97.25 83 VAL A O 1
ATOM 637 N N . PHE A 1 84 ? -19.953 -4.652 -3.904 1 95.75 84 PHE A N 1
ATOM 638 C CA . PHE A 1 84 ? -20.438 -5.637 -2.943 1 95.75 84 PHE A CA 1
ATOM 639 C C . PHE A 1 84 ? -20.875 -4.957 -1.649 1 95.75 84 PHE A C 1
ATOM 641 O O . PHE A 1 84 ? -20.625 -3.768 -1.452 1 95.75 84 PHE A O 1
ATOM 648 N N . LYS A 1 85 ? -21.609 -5.645 -0.863 1 95.19 85 LYS A N 1
ATOM 649 C CA . LYS A 1 85 ? -22.078 -5.148 0.43 1 95.19 85 LYS A CA 1
ATOM 650 C C . LYS A 1 85 ? -21.531 -6 1.573 1 95.19 85 LYS A C 1
ATOM 652 O O . LYS A 1 85 ? -21.422 -7.223 1.447 1 95.19 85 LYS A O 1
ATOM 657 N N . LEU A 1 86 ? -21.141 -5.387 2.645 1 94.31 86 LEU A N 1
ATOM 658 C CA . LEU A 1 86 ? -20.672 -6.035 3.859 1 94.31 86 LEU A CA 1
ATOM 659 C C . LEU A 1 86 ? -21.141 -5.281 5.102 1 94.31 86 LEU A C 1
ATOM 661 O O . LEU A 1 86 ? -20.844 -4.09 5.25 1 94.31 86 LEU A O 1
ATOM 665 N N . ASP A 1 87 ? -21.828 -5.914 5.902 1 92.19 87 ASP A N 1
ATOM 666 C CA . ASP A 1 87 ? -22.344 -5.355 7.152 1 92.19 87 ASP A CA 1
ATOM 667 C C . ASP A 1 87 ? -23.094 -4.055 6.898 1 92.19 87 ASP A C 1
ATOM 669 O O . ASP A 1 87 ? -22.891 -3.061 7.598 1 92.19 87 ASP A O 1
ATOM 673 N N . GLY A 1 88 ? -23.844 -4.055 5.906 1 92.25 88 GLY A N 1
ATOM 674 C CA . GLY A 1 88 ? -24.734 -2.939 5.621 1 92.25 88 GLY A CA 1
ATOM 675 C C . GLY A 1 88 ? -24.062 -1.837 4.816 1 92.25 88 GLY A C 1
ATOM 676 O O . GLY A 1 88 ? -24.734 -0.921 4.336 1 92.25 88 GLY A O 1
ATOM 677 N N . ALA A 1 89 ? -22.828 -1.91 4.625 1 93.5 89 ALA A N 1
ATOM 678 C CA . ALA A 1 89 ? -22.094 -0.905 3.852 1 93.5 89 ALA A CA 1
ATOM 679 C C . ALA A 1 89 ? -21.828 -1.396 2.432 1 93.5 89 ALA A C 1
ATOM 681 O O . ALA A 1 89 ? -21.625 -2.592 2.211 1 93.5 89 ALA A O 1
ATOM 682 N N . GLU A 1 90 ? -21.844 -0.465 1.475 1 96.62 90 GLU A N 1
ATOM 683 C CA . GLU A 1 90 ? -21.547 -0.75 0.074 1 96.62 90 GLU A CA 1
ATOM 684 C C . GLU A 1 90 ? -20.125 -0.342 -0.283 1 96.62 90 GLU A C 1
ATOM 686 O O . GLU A 1 90 ? -19.656 0.732 0.111 1 96.62 90 GLU A O 1
ATOM 691 N N . TYR A 1 91 ? -19.422 -1.188 -0.925 1 97.12 91 TYR A N 1
ATOM 692 C CA . TYR A 1 91 ? -18.047 -0.943 -1.351 1 97.12 91 TYR A CA 1
ATOM 693 C C . TYR A 1 91 ? -17.906 -1.062 -2.863 1 97.12 91 TYR A C 1
ATOM 695 O O . TYR A 1 91 ? -18.594 -1.873 -3.49 1 97.12 91 TYR A O 1
ATOM 703 N N . HIS A 1 92 ? -17.047 -0.267 -3.479 1 97.31 92 HIS A N 1
ATOM 704 C CA . HIS A 1 92 ? -16.812 -0.226 -4.918 1 97.31 92 HIS A CA 1
ATOM 705 C C . HIS A 1 92 ? -15.367 -0.561 -5.262 1 97.31 92 HIS A C 1
ATOM 707 O O . HIS A 1 92 ? -14.445 -0.092 -4.594 1 97.31 92 HIS A O 1
ATOM 713 N N . THR A 1 93 ? -15.203 -1.381 -6.223 1 97.44 93 THR A N 1
ATOM 714 C CA . THR A 1 93 ? -13.883 -1.779 -6.695 1 97.44 93 THR A CA 1
ATOM 715 C C . THR A 1 93 ? -13.688 -1.388 -8.156 1 97.44 93 THR A C 1
ATOM 717 O O . THR A 1 93 ? -14.648 -1.027 -8.844 1 97.44 93 THR A O 1
ATOM 720 N N . GLN A 1 94 ? -12.484 -1.357 -8.641 1 96.75 94 GLN A N 1
ATOM 721 C CA . GLN A 1 94 ? -12.195 -1.02 -10.023 1 96.75 94 GLN A CA 1
ATOM 722 C C . GLN A 1 94 ? -12.82 -2.029 -10.984 1 96.75 94 GLN A C 1
ATOM 724 O O . GLN A 1 94 ? -12.719 -3.238 -10.773 1 96.75 94 GLN A O 1
ATOM 729 N N . GLN A 1 95 ? -13.461 -1.569 -11.969 1 97.25 95 GLN A N 1
ATOM 730 C CA . GLN A 1 95 ? -13.984 -2.428 -13.031 1 97.25 95 GLN A CA 1
ATOM 731 C C . GLN A 1 95 ? -12.969 -2.607 -14.148 1 97.25 95 GLN A C 1
ATOM 733 O O . GLN A 1 95 ? -13.203 -2.199 -15.289 1 97.25 95 GLN A O 1
ATOM 738 N N . ASN A 1 96 ? -11.93 -3.348 -13.852 1 95.94 96 ASN A N 1
ATOM 739 C CA . ASN A 1 96 ? -10.836 -3.502 -14.805 1 95.94 96 ASN A CA 1
ATOM 740 C C . ASN A 1 96 ? -11.188 -4.492 -15.906 1 95.94 96 ASN A C 1
ATOM 742 O O . ASN A 1 96 ? -10.477 -4.59 -16.906 1 95.94 96 ASN A O 1
ATOM 746 N N . ARG A 1 97 ? -12.148 -5.281 -15.734 1 93 97 ARG A N 1
ATOM 747 C CA . ARG A 1 97 ? -12.828 -6.082 -16.75 1 93 97 ARG A CA 1
ATOM 748 C C . ARG A 1 97 ? -14.32 -5.785 -16.766 1 93 97 ARG A C 1
ATOM 750 O O . ARG A 1 97 ? -15.133 -6.594 -16.312 1 93 97 ARG A O 1
ATOM 757 N N . PRO A 1 98 ? -14.648 -4.719 -17.344 1 94.06 98 PRO A N 1
ATOM 758 C CA . PRO A 1 98 ? -16.016 -4.219 -17.203 1 94.06 98 PRO A CA 1
ATOM 759 C C . PRO A 1 98 ? -17.062 -5.219 -17.688 1 94.06 98 PRO A C 1
ATOM 761 O O . PRO A 1 98 ? -16.844 -5.902 -18.688 1 94.06 98 PRO A O 1
ATOM 764 N N . PRO A 1 99 ? -18.078 -5.254 -17 1 94.94 99 PRO A N 1
ATOM 765 C CA . PRO A 1 99 ? -18.469 -4.406 -15.875 1 94.94 99 PRO A CA 1
ATOM 766 C C . PRO A 1 99 ? -17.984 -4.949 -14.531 1 94.94 99 PRO A C 1
ATOM 768 O O . PRO A 1 99 ? -18.422 -4.484 -13.477 1 94.94 99 PRO A O 1
ATOM 771 N N . ASN A 1 100 ? -17.109 -5.918 -14.484 1 95.75 100 ASN A N 1
ATOM 772 C CA . ASN A 1 100 ? -16.719 -6.617 -13.266 1 95.75 100 ASN A CA 1
ATOM 773 C C . ASN A 1 100 ? -15.297 -6.27 -12.852 1 95.75 100 ASN A C 1
ATOM 775 O O . ASN A 1 100 ? -14.555 -5.664 -13.625 1 95.75 100 ASN A O 1
ATOM 779 N N . THR A 1 101 ? -15.047 -6.531 -11.625 1 96.81 101 THR A N 1
ATOM 780 C CA . THR A 1 101 ? -13.672 -6.516 -11.141 1 96.81 101 THR A CA 1
ATOM 781 C C . THR A 1 101 ? -13.031 -7.895 -11.289 1 96.81 101 THR A C 1
ATOM 783 O O . THR A 1 101 ? -13.664 -8.914 -11 1 96.81 101 THR A O 1
ATOM 786 N N . CYS A 1 102 ? -11.828 -7.895 -11.773 1 95.88 102 CYS A N 1
ATOM 787 C CA . CYS A 1 102 ? -11.039 -9.117 -11.836 1 95.88 102 CYS A CA 1
ATOM 788 C C . CYS A 1 102 ? -9.805 -9.023 -10.945 1 95.88 102 CYS A C 1
ATOM 790 O O . CYS A 1 102 ? -9.016 -8.086 -11.07 1 95.88 102 CYS A O 1
ATOM 792 N N . HIS A 1 103 ? -9.648 -9.969 -10.109 1 96.88 103 HIS A N 1
ATOM 793 C CA . HIS A 1 103 ? -8.508 -10.109 -9.203 1 96.88 103 HIS A CA 1
ATOM 794 C C . HIS A 1 103 ? -8.164 -8.781 -8.539 1 96.88 103 HIS A C 1
ATOM 796 O O . HIS A 1 103 ? -6.996 -8.398 -8.484 1 96.88 103 HIS A O 1
ATOM 802 N N . CYS A 1 104 ? -9.156 -8.039 -8.125 1 96.75 104 CYS A N 1
ATOM 803 C CA . CYS A 1 104 ? -9.086 -6.867 -7.262 1 96.75 104 CYS A CA 1
ATOM 804 C C . CYS A 1 104 ? -8.562 -5.656 -8.031 1 96.75 104 CYS A C 1
ATOM 806 O O . CYS A 1 104 ? -8.133 -4.672 -7.426 1 96.75 104 CYS A O 1
ATOM 808 N N . GLY A 1 105 ? -8.531 -5.703 -9.359 1 96.69 105 GLY A N 1
ATOM 809 C CA . GLY A 1 105 ? -8.156 -4.535 -10.133 1 96.69 105 GLY A CA 1
ATOM 810 C C . GLY A 1 105 ? -6.746 -4.617 -10.695 1 96.69 105 GLY A C 1
ATOM 811 O O . GLY A 1 105 ? -6.074 -5.645 -10.555 1 96.69 105 GLY A O 1
ATOM 812 N N . ASP A 1 106 ? -6.289 -3.518 -11.328 1 95.75 106 ASP A N 1
ATOM 813 C CA . ASP A 1 106 ? -5.051 -3.516 -12.102 1 95.75 106 ASP A CA 1
ATOM 814 C C . ASP A 1 106 ? -3.84 -3.301 -11.195 1 95.75 106 ASP A C 1
ATOM 816 O O . ASP A 1 106 ? -2.699 -3.521 -11.609 1 95.75 106 ASP A O 1
ATOM 820 N N . ASP A 1 107 ? -4.043 -2.744 -10.023 1 95.06 107 ASP A N 1
ATOM 821 C CA . ASP A 1 107 ? -2.971 -2.469 -9.07 1 95.06 107 ASP A CA 1
ATOM 822 C C . ASP A 1 107 ? -3.246 -3.135 -7.727 1 95.06 107 ASP A C 1
ATOM 824 O O . ASP A 1 107 ? -3.461 -2.453 -6.723 1 95.06 107 ASP A O 1
ATOM 828 N N . ALA A 1 108 ? -3.188 -4.426 -7.738 1 97.25 108 ALA A N 1
ATOM 829 C CA . ALA A 1 108 ? -3.48 -5.23 -6.559 1 97.25 108 ALA A CA 1
ATOM 830 C C . ALA A 1 108 ? -2.289 -6.109 -6.188 1 97.25 108 ALA A C 1
ATOM 832 O O . ALA A 1 108 ? -1.144 -5.781 -6.496 1 97.25 108 ALA A O 1
ATOM 833 N N . TYR A 1 109 ? -2.514 -7.18 -5.434 1 98.19 109 TYR A N 1
ATOM 834 C CA . TYR A 1 109 ? -1.46 -8.008 -4.859 1 98.19 109 TYR A CA 1
ATOM 835 C C . TYR A 1 109 ? -0.46 -8.438 -5.93 1 98.19 109 TYR A C 1
ATOM 837 O O . TYR A 1 109 ? 0.738 -8.547 -5.66 1 98.19 109 TYR A O 1
ATOM 845 N N . HIS A 1 110 ? -0.932 -8.625 -7.176 1 97.94 110 HIS A N 1
ATOM 846 C CA . HIS A 1 110 ? -0.101 -9.156 -8.25 1 97.94 110 HIS A CA 1
ATOM 847 C C . HIS A 1 110 ? 0.887 -8.109 -8.75 1 97.94 110 HIS A C 1
ATOM 849 O O . HIS A 1 110 ? 1.75 -8.406 -9.578 1 97.94 110 HIS A O 1
ATOM 855 N N . LYS A 1 111 ? 0.816 -6.859 -8.227 1 97.62 111 LYS A N 1
ATOM 856 C CA . LYS A 1 111 ? 1.718 -5.785 -8.641 1 97.62 111 LYS A CA 1
ATOM 857 C C . LYS A 1 111 ? 2.531 -5.266 -7.461 1 97.62 111 LYS A C 1
ATOM 859 O O . LYS A 1 111 ? 3.178 -4.219 -7.562 1 97.62 111 LYS A O 1
ATOM 864 N N . LYS A 1 112 ? 2.516 -5.922 -6.367 1 98.31 112 LYS A N 1
ATOM 865 C CA . LYS A 1 112 ? 3.176 -5.414 -5.168 1 98.31 112 LYS A CA 1
ATOM 866 C C . LYS A 1 112 ? 4.488 -6.148 -4.91 1 98.31 112 LYS A C 1
ATOM 868 O O . LYS A 1 112 ? 4.648 -7.301 -5.312 1 98.31 112 LYS A O 1
ATOM 873 N N . HIS A 1 113 ? 5.422 -5.48 -4.324 1 98.62 113 HIS A N 1
ATOM 874 C CA . HIS A 1 113 ? 6.707 -6.016 -3.885 1 98.62 113 HIS A CA 1
ATOM 875 C C . HIS A 1 113 ? 6.652 -6.438 -2.42 1 98.62 113 HIS A C 1
ATOM 877 O O . HIS A 1 113 ? 6.758 -5.602 -1.521 1 98.62 113 HIS A O 1
ATOM 883 N N . TRP A 1 114 ? 6.555 -7.684 -2.184 1 98.81 114 TRP A N 1
ATOM 884 C CA . TRP A 1 114 ? 6.328 -8.234 -0.852 1 98.81 114 TRP A CA 1
ATOM 885 C C . TRP A 1 114 ? 7.629 -8.289 -0.057 1 98.81 114 TRP A C 1
ATOM 887 O O . TRP A 1 114 ? 8.719 -8.281 -0.635 1 98.81 114 TRP A O 1
ATOM 897 N N . GLY A 1 115 ? 7.52 -8.336 1.334 1 98.56 115 GLY A N 1
ATOM 898 C CA . GLY A 1 115 ? 8.648 -8.711 2.176 1 98.56 115 GLY A CA 1
ATOM 899 C C . GLY A 1 115 ? 8.977 -10.188 2.096 1 98.56 115 GLY A C 1
ATOM 900 O O . GLY A 1 115 ? 8.195 -10.984 1.569 1 98.56 115 GLY A O 1
ATOM 901 N N . LEU A 1 116 ? 10.18 -10.562 2.627 1 98.31 116 LEU A N 1
ATOM 902 C CA . LEU A 1 116 ? 10.547 -11.977 2.533 1 98.31 116 LEU A CA 1
ATOM 903 C C . LEU A 1 116 ? 11.359 -12.406 3.75 1 98.31 116 LEU A C 1
ATOM 905 O O . LEU A 1 116 ? 12.117 -11.609 4.309 1 98.31 116 LEU A O 1
ATOM 909 N N . GLN A 1 117 ? 11.164 -13.602 4.137 1 98.5 117 GLN A N 1
ATOM 910 C CA . GLN A 1 117 ? 11.898 -14.289 5.195 1 98.5 117 GLN A CA 1
ATOM 911 C C . GLN A 1 117 ? 12.195 -15.734 4.805 1 98.5 117 GLN A C 1
ATOM 913 O O . GLN A 1 117 ? 11.281 -16.516 4.543 1 98.5 117 GLN A O 1
ATOM 918 N N . LEU A 1 118 ? 13.508 -16.094 4.785 1 98.62 118 LEU A N 1
ATOM 919 C CA . LEU A 1 118 ? 13.883 -17.453 4.469 1 98.62 118 LEU A CA 1
ATOM 920 C C . LEU A 1 118 ? 13.555 -18.391 5.629 1 98.62 118 LEU A C 1
ATOM 922 O O . LEU A 1 118 ? 13.562 -17.984 6.789 1 98.62 118 LEU A O 1
ATOM 926 N N . ILE A 1 119 ? 13.219 -19.562 5.336 1 98.62 119 ILE A N 1
ATOM 927 C CA . ILE A 1 119 ? 12.914 -20.609 6.309 1 98.62 119 ILE A CA 1
ATOM 928 C C . ILE A 1 119 ? 13.812 -21.812 6.078 1 98.62 119 ILE A C 1
ATOM 930 O O . ILE A 1 119 ? 13.758 -22.438 5.02 1 98.62 119 ILE A O 1
ATOM 934 N N . GLU A 1 120 ? 14.578 -22.156 6.984 1 98.19 120 GLU A N 1
ATOM 935 C CA . GLU A 1 120 ? 15.398 -23.375 6.945 1 98.19 120 GLU A CA 1
ATOM 936 C C . GLU A 1 120 ? 15.43 -24.062 8.312 1 98.19 120 GLU A C 1
ATOM 938 O O . GLU A 1 120 ? 16 -23.516 9.266 1 98.19 120 GLU A O 1
ATOM 943 N N . THR A 1 121 ? 14.805 -25.156 8.383 1 97.81 121 THR A N 1
ATOM 944 C CA . THR A 1 121 ? 14.797 -25.969 9.594 1 97.81 121 THR A CA 1
ATOM 945 C C . THR A 1 121 ? 15.25 -27.406 9.281 1 97.81 121 THR A C 1
ATOM 947 O O . THR A 1 121 ? 15.648 -27.703 8.156 1 97.81 121 THR A O 1
ATOM 950 N N . LYS A 1 122 ? 15.195 -28.297 10.305 1 96.75 122 LYS A N 1
ATOM 951 C CA . LYS A 1 122 ? 15.555 -29.688 10.125 1 96.75 122 LYS A CA 1
ATOM 952 C C . LYS A 1 122 ? 14.562 -30.406 9.211 1 96.75 122 LYS A C 1
ATOM 954 O O . LYS A 1 122 ? 14.898 -31.406 8.57 1 96.75 122 LYS A O 1
ATOM 959 N N . ASN A 1 123 ? 13.398 -29.781 9.047 1 97.62 123 ASN A N 1
ATOM 960 C CA . ASN A 1 123 ? 12.344 -30.531 8.359 1 97.62 123 ASN A CA 1
ATOM 961 C C . ASN A 1 123 ? 11.961 -29.859 7.043 1 97.62 123 ASN A C 1
ATOM 963 O O . ASN A 1 123 ? 11.352 -30.484 6.18 1 97.62 123 ASN A O 1
ATOM 967 N N . VAL A 1 124 ? 12.273 -28.578 6.918 1 97.94 124 VAL A N 1
ATOM 968 C CA . VAL A 1 124 ? 11.742 -27.875 5.758 1 97.94 124 VAL A CA 1
ATOM 969 C C . VAL A 1 124 ? 12.758 -26.844 5.277 1 97.94 124 VAL A C 1
ATOM 971 O O . VAL A 1 124 ? 13.586 -26.375 6.055 1 97.94 124 VAL A O 1
ATOM 974 N N . ILE A 1 125 ? 12.812 -26.594 3.977 1 98.75 125 ILE A N 1
ATOM 975 C CA . ILE A 1 125 ? 13.375 -25.359 3.404 1 98.75 125 ILE A CA 1
ATOM 976 C C . ILE A 1 125 ? 12.258 -24.531 2.771 1 98.75 125 ILE A C 1
ATOM 978 O O . ILE A 1 125 ? 11.281 -25.078 2.26 1 98.75 125 ILE A O 1
ATOM 982 N N . GLY A 1 126 ? 12.352 -23.234 2.881 1 98.88 126 GLY A N 1
ATOM 983 C CA . GLY A 1 126 ? 11.273 -22.438 2.326 1 98.88 126 GLY A CA 1
ATOM 984 C C . GLY A 1 126 ? 11.516 -20.938 2.428 1 98.88 126 GLY A C 1
ATOM 985 O O . GLY A 1 126 ? 12.641 -20.516 2.695 1 98.88 126 GLY A O 1
ATOM 986 N N . VAL A 1 127 ? 10.539 -20.188 2.029 1 98.88 127 VAL A N 1
ATOM 987 C CA . VAL A 1 127 ? 10.508 -18.734 2.133 1 98.88 127 VAL A CA 1
ATOM 988 C C . VAL A 1 127 ? 9.086 -18.266 2.445 1 98.88 127 VAL A C 1
ATOM 990 O O . VAL A 1 127 ? 8.117 -18.859 1.956 1 98.88 127 VAL A O 1
ATOM 993 N N . ARG A 1 128 ? 8.945 -17.375 3.301 1 98.88 128 ARG A N 1
ATOM 994 C CA . ARG A 1 128 ? 7.688 -16.703 3.59 1 98.88 128 ARG A CA 1
ATOM 995 C C . ARG A 1 128 ? 7.703 -15.273 3.061 1 98.88 128 ARG A C 1
ATOM 997 O O . ARG A 1 128 ? 8.586 -14.484 3.41 1 98.88 128 ARG A O 1
ATOM 1004 N N . PHE A 1 129 ? 6.785 -14.945 2.193 1 98.88 129 PHE A N 1
ATOM 1005 C CA . PHE A 1 129 ? 6.547 -13.57 1.761 1 98.88 129 PHE A CA 1
ATOM 1006 C C . PHE A 1 129 ? 5.43 -12.93 2.574 1 98.88 129 PHE A C 1
ATOM 1008 O O . PHE A 1 129 ? 4.512 -13.625 3.027 1 98.88 129 PHE A O 1
ATOM 1015 N N . ASN A 1 130 ? 5.508 -11.648 2.793 1 98.69 130 ASN A N 1
ATOM 1016 C CA . ASN A 1 130 ? 4.473 -10.953 3.553 1 98.69 130 ASN A CA 1
ATOM 1017 C C . ASN A 1 130 ? 4.09 -9.633 2.896 1 98.69 130 ASN A C 1
ATOM 1019 O O . ASN A 1 130 ? 4.922 -8.984 2.252 1 98.69 130 ASN A O 1
ATOM 1023 N N . TYR A 1 131 ? 2.916 -9.219 3.006 1 98.69 131 TYR A N 1
ATOM 1024 C CA . TYR A 1 131 ? 2.383 -7.949 2.514 1 98.69 131 TYR A CA 1
ATOM 1025 C C . TYR A 1 131 ? 1.255 -7.449 3.408 1 98.69 131 TYR A C 1
ATOM 1027 O O . TYR A 1 131 ? 0.351 -8.211 3.762 1 98.69 131 TYR A O 1
ATOM 1035 N N . THR A 1 132 ? 1.324 -6.254 3.873 1 98.31 132 THR A N 1
ATOM 1036 C CA . THR A 1 132 ? 0.228 -5.609 4.59 1 98.31 132 THR A CA 1
ATOM 1037 C C . THR A 1 132 ? -0.581 -4.715 3.654 1 98.31 132 THR A C 1
ATOM 1039 O O . THR A 1 132 ? -0.087 -3.686 3.191 1 98.31 132 THR A O 1
ATOM 1042 N N . SER A 1 133 ? -1.756 -5.176 3.326 1 98.25 133 SER A N 1
ATOM 1043 C CA . SER A 1 133 ? -2.688 -4.398 2.518 1 98.25 133 SER A CA 1
ATOM 1044 C C . SER A 1 133 ? -3.424 -3.363 3.363 1 98.25 133 SER A C 1
ATOM 1046 O O . SER A 1 133 ? -4.148 -3.717 4.297 1 98.25 133 SER A O 1
ATOM 1048 N N . PRO A 1 134 ? -3.23 -2.062 3.08 1 98.12 134 PRO A N 1
ATOM 1049 C CA . PRO A 1 134 ? -3.891 -1.04 3.895 1 98.12 134 PRO A CA 1
ATOM 1050 C C . PRO A 1 134 ? -5.406 -1.032 3.715 1 98.12 134 PRO A C 1
ATOM 1052 O O . PRO A 1 134 ? -5.918 -1.579 2.734 1 98.12 134 PRO A O 1
ATOM 1055 N N . HIS A 1 135 ? -6.105 -0.415 4.73 1 98.44 135 HIS A N 1
ATOM 1056 C CA . HIS A 1 135 ? -7.543 -0.179 4.648 1 98.44 135 HIS A CA 1
ATOM 1057 C C . HIS A 1 135 ? -7.918 0.468 3.318 1 98.44 135 HIS A C 1
ATOM 1059 O O . HIS A 1 135 ? -7.266 1.418 2.879 1 98.44 135 HIS A O 1
ATOM 1065 N N . MET A 1 136 ? -8.898 -0.217 2.543 1 97.81 136 MET A N 1
ATOM 1066 C CA . MET A 1 136 ? -9.57 0.285 1.345 1 97.81 136 MET A CA 1
ATOM 1067 C C . MET A 1 136 ? -8.68 0.118 0.117 1 97.81 136 MET A C 1
ATOM 1069 O O . MET A 1 136 ? -9 0.622 -0.961 1 97.81 136 MET A O 1
ATOM 1073 N N . GLU A 1 137 ? -7.508 -0.502 0.275 1 97.5 137 GLU A N 1
ATOM 1074 C CA . GLU A 1 137 ? -6.812 -0.865 -0.955 1 97.5 137 GLU A CA 1
ATOM 1075 C C . GLU A 1 137 ? -7.73 -1.634 -1.902 1 97.5 137 GLU A C 1
ATOM 1077 O O . GLU A 1 137 ? -8.43 -2.557 -1.482 1 97.5 137 GLU A O 1
ATOM 1082 N N . SER A 1 138 ? -7.758 -1.28 -3.174 1 97.38 138 SER A N 1
ATOM 1083 C CA . SER A 1 138 ? -8.57 -1.88 -4.227 1 97.38 138 SER A CA 1
ATOM 1084 C C . SER A 1 138 ? -10.055 -1.832 -3.875 1 97.38 138 SER A C 1
ATOM 1086 O O . SER A 1 138 ? -10.852 -2.609 -4.406 1 97.38 138 SER A O 1
ATOM 1088 N N . GLY A 1 139 ? -10.422 -1.038 -2.891 1 97.5 139 GLY A N 1
ATOM 1089 C CA . GLY A 1 139 ? -11.82 -0.84 -2.547 1 97.5 139 GLY A CA 1
ATOM 1090 C C . GLY A 1 139 ? -12.32 -1.8 -1.482 1 97.5 139 GLY A C 1
ATOM 1091 O O . GLY A 1 139 ? -13.523 -1.914 -1.254 1 97.5 139 GLY A O 1
ATOM 1092 N N . PHE A 1 140 ? -11.445 -2.518 -0.798 1 97.94 140 PHE A N 1
ATOM 1093 C CA . PHE A 1 140 ? -11.852 -3.492 0.208 1 97.94 140 PHE A CA 1
ATOM 1094 C C . PHE A 1 140 ? -11.562 -2.973 1.612 1 97.94 140 PHE A C 1
ATOM 1096 O O . PHE A 1 140 ? -10.484 -2.436 1.871 1 97.94 140 PHE A O 1
ATOM 1103 N N . PRO A 1 141 ? -12.484 -3.152 2.537 1 97.88 141 PRO A N 1
ATOM 1104 C CA . PRO A 1 141 ? -12.32 -2.598 3.881 1 97.88 141 PRO A CA 1
ATOM 1105 C C . PRO A 1 141 ? -11.344 -3.406 4.738 1 97.88 141 PRO A C 1
ATOM 1107 O O . PRO A 1 141 ? -11.25 -4.629 4.586 1 97.88 141 PRO A O 1
ATOM 1110 N N . GLY A 1 142 ? -10.617 -2.676 5.625 1 97.75 142 GLY A N 1
ATOM 1111 C CA . GLY A 1 142 ? -9.758 -3.293 6.625 1 97.75 142 GLY A CA 1
ATOM 1112 C C . GLY A 1 142 ? -8.297 -3.309 6.223 1 97.75 142 GLY A C 1
ATOM 1113 O O . GLY A 1 142 ? -7.973 -3.328 5.035 1 97.75 142 GLY A O 1
ATOM 1114 N N . GLU A 1 143 ? -7.453 -3.188 7.199 1 98.19 143 GLU A N 1
ATOM 1115 C CA . GLU A 1 143 ? -6.043 -3.508 7.02 1 98.19 143 GLU A CA 1
ATOM 1116 C C . GLU A 1 143 ? -5.789 -5.004 7.176 1 98.19 143 GLU A C 1
ATOM 1118 O O . GLU A 1 143 ? -6.145 -5.594 8.203 1 98.19 143 GLU A O 1
ATOM 1123 N N . VAL A 1 144 ? -5.211 -5.609 6.164 1 98.19 144 VAL A N 1
ATOM 1124 C CA . VAL A 1 144 ? -5.055 -7.062 6.16 1 98.19 144 VAL A CA 1
ATOM 1125 C C . VAL A 1 144 ? -3.572 -7.422 6.051 1 98.19 144 VAL A C 1
ATOM 1127 O O . VAL A 1 144 ? -2.885 -6.977 5.129 1 98.19 144 VAL A O 1
ATOM 1130 N N . LYS A 1 145 ? -3.088 -8.195 7.059 1 97.88 145 LYS A N 1
ATOM 1131 C CA . LYS A 1 145 ? -1.76 -8.789 6.961 1 97.88 145 LYS A CA 1
ATOM 1132 C C . LYS A 1 145 ? -1.812 -10.125 6.219 1 97.88 145 LYS A C 1
ATOM 1134 O O . LYS A 1 145 ? -2.631 -10.992 6.539 1 97.88 145 LYS A O 1
ATOM 1139 N N . ASN A 1 146 ? -1.018 -10.219 5.176 1 98.31 146 ASN A N 1
ATOM 1140 C CA . ASN A 1 146 ? -0.975 -11.43 4.359 1 98.31 146 ASN A CA 1
ATOM 1141 C C . ASN A 1 146 ? 0.385 -12.117 4.445 1 98.31 146 ASN A C 1
ATOM 1143 O O . ASN A 1 146 ? 1.422 -11.445 4.461 1 98.31 146 ASN A O 1
ATOM 1147 N N . TYR A 1 147 ? 0.346 -13.445 4.484 1 98.5 147 TYR A N 1
ATOM 1148 C CA . TYR A 1 147 ? 1.526 -14.289 4.316 1 98.5 147 TYR A CA 1
ATOM 1149 C C . TYR A 1 147 ? 1.309 -15.32 3.215 1 98.5 147 TYR A C 1
ATOM 1151 O O . TYR A 1 147 ? 0.221 -15.883 3.096 1 98.5 147 TYR A O 1
ATOM 1159 N N . CYS A 1 148 ? 2.184 -15.477 2.363 1 98.75 148 CYS A N 1
ATOM 1160 C CA . CYS A 1 148 ? 2.305 -16.594 1.431 1 98.75 148 CYS A CA 1
ATOM 1161 C C . CYS A 1 148 ? 3.598 -17.359 1.668 1 98.75 148 CYS A C 1
ATOM 1163 O O . CYS A 1 148 ? 4.688 -16.859 1.388 1 98.75 148 CYS A O 1
ATOM 1165 N N . THR A 1 149 ? 3.506 -18.578 2.143 1 98.88 149 THR A N 1
ATOM 1166 C CA . THR A 1 149 ? 4.664 -19.375 2.531 1 98.88 149 THR A CA 1
ATOM 1167 C C . THR A 1 149 ? 4.852 -20.562 1.584 1 98.88 149 THR A C 1
ATOM 1169 O O . THR A 1 149 ? 3.943 -21.375 1.418 1 98.88 149 THR A O 1
ATOM 1172 N N . PHE A 1 150 ? 5.977 -20.625 0.975 1 98.88 150 PHE A N 1
ATOM 1173 C CA . PHE A 1 150 ? 6.367 -21.734 0.117 1 98.88 150 PHE A CA 1
ATOM 1174 C C . PHE A 1 150 ? 7.406 -22.609 0.806 1 98.88 150 PHE A C 1
ATOM 1176 O O . PHE A 1 150 ? 8.438 -22.109 1.27 1 98.88 150 PHE A O 1
ATOM 1183 N N . THR A 1 151 ? 7.156 -23.922 0.834 1 98.88 151 THR A N 1
ATOM 1184 C CA . THR A 1 151 ? 8.117 -24.797 1.488 1 98.88 151 THR A CA 1
ATOM 1185 C C . THR A 1 151 ? 8.266 -26.109 0.719 1 98.88 151 THR A C 1
ATOM 1187 O O . THR A 1 151 ? 7.367 -26.5 -0.031 1 98.88 151 THR A O 1
ATOM 1190 N N . ILE A 1 152 ? 9.391 -26.734 0.861 1 98.88 152 ILE A N 1
ATOM 1191 C CA . ILE A 1 152 ? 9.648 -28.125 0.517 1 98.88 152 ILE A CA 1
ATOM 1192 C C . ILE A 1 152 ? 10.031 -28.906 1.772 1 98.88 152 ILE A C 1
ATOM 1194 O O . ILE A 1 152 ? 11.016 -28.578 2.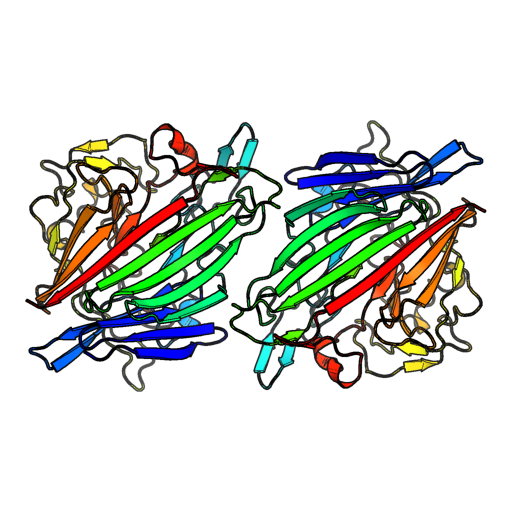439 1 98.88 152 ILE A O 1
ATOM 1198 N N . GLU A 1 153 ? 9.227 -29.891 2.113 1 98.56 153 GLU A N 1
ATOM 1199 C CA . GLU A 1 153 ? 9.562 -30.766 3.229 1 98.56 153 GLU A CA 1
ATOM 1200 C C . GLU A 1 153 ? 10.68 -31.734 2.855 1 98.56 153 GLU A C 1
ATOM 1202 O O . GLU A 1 153 ? 10.656 -32.344 1.778 1 98.56 153 GLU A O 1
ATOM 1207 N N . ARG A 1 154 ? 11.617 -31.906 3.693 1 97.69 154 ARG A N 1
ATOM 1208 C CA . ARG A 1 154 ? 12.742 -32.812 3.43 1 97.69 154 ARG A CA 1
ATOM 1209 C C . ARG A 1 154 ? 12.273 -34.25 3.254 1 97.69 154 ARG A C 1
ATOM 1211 O O . ARG A 1 154 ? 12.906 -35.031 2.545 1 97.69 154 ARG A O 1
ATOM 1218 N N . SER A 1 155 ? 11.148 -34.594 3.863 1 97.69 155 SER A N 1
ATOM 1219 C CA . SER A 1 155 ? 10.578 -35.906 3.725 1 97.69 155 SER A CA 1
ATOM 1220 C C . SER A 1 155 ? 9.812 -36.062 2.414 1 97.69 155 SER A C 1
ATOM 1222 O O . SER A 1 155 ? 9.422 -37.156 2.029 1 97.69 155 SER A O 1
ATOM 1224 N N . ARG A 1 156 ? 9.516 -35.062 1.704 1 98 156 ARG A N 1
ATOM 1225 C CA . ARG A 1 156 ? 8.797 -35.031 0.434 1 98 156 ARG A CA 1
ATOM 1226 C C . ARG A 1 156 ? 9.469 -34.094 -0.565 1 98 156 ARG A C 1
ATOM 1228 O O . ARG A 1 156 ? 8.875 -33.094 -0.98 1 98 156 ARG A O 1
ATOM 1235 N N . PRO A 1 157 ? 10.617 -34.469 -1.091 1 98 157 PRO A N 1
ATOM 1236 C CA . PRO A 1 157 ? 11.484 -33.594 -1.858 1 98 157 PRO A CA 1
ATOM 1237 C C . PRO A 1 157 ? 10.938 -33.281 -3.254 1 98 157 PRO A C 1
ATOM 1239 O O . PRO A 1 157 ? 11.484 -32.438 -3.971 1 98 157 PRO A O 1
ATOM 1242 N N . ASN A 1 158 ? 9.844 -33.969 -3.652 1 98.38 158 ASN A N 1
ATOM 1243 C CA . ASN A 1 158 ? 9.281 -33.781 -4.984 1 98.38 158 ASN A CA 1
ATOM 1244 C C . ASN A 1 158 ? 7.996 -32.938 -4.938 1 98.38 158 ASN A C 1
ATOM 1246 O O . ASN A 1 158 ? 7.199 -32.969 -5.879 1 98.38 158 ASN A O 1
ATOM 1250 N N . ALA A 1 159 ? 7.766 -32.281 -3.777 1 98.69 159 ALA A N 1
ATOM 1251 C CA . ALA A 1 159 ? 6.547 -31.5 -3.619 1 98.69 159 ALA A CA 1
ATOM 1252 C C . ALA A 1 159 ? 6.852 -30.156 -2.979 1 98.69 159 ALA A C 1
ATOM 1254 O O . ALA A 1 159 ? 7.707 -30.047 -2.098 1 98.69 159 ALA A O 1
ATOM 1255 N N . PHE A 1 160 ? 6.191 -29.156 -3.498 1 97.69 160 PHE A N 1
ATOM 1256 C CA . PHE A 1 160 ? 6.246 -27.891 -2.762 1 97.69 160 PHE A CA 1
ATOM 1257 C C . PHE A 1 160 ? 4.863 -27.5 -2.264 1 97.69 160 PHE A C 1
ATOM 1259 O O . PHE A 1 160 ? 3.855 -27.797 -2.908 1 97.69 160 PHE A O 1
ATOM 1266 N N . LYS A 1 161 ? 4.867 -26.953 -1.072 1 98.81 161 LYS A N 1
ATOM 1267 C CA . LYS A 1 161 ? 3.67 -26.547 -0.341 1 98.81 161 LYS A CA 1
ATOM 1268 C C . LYS A 1 161 ? 3.549 -25.031 -0.29 1 98.81 161 LYS A C 1
ATOM 1270 O O . LYS A 1 161 ? 4.531 -24.328 -0.035 1 98.81 161 LYS A O 1
ATOM 1275 N N . THR A 1 162 ? 2.389 -24.547 -0.637 1 98.75 162 THR A N 1
ATOM 1276 C CA . THR A 1 162 ? 2.047 -23.125 -0.492 1 98.75 162 THR A CA 1
ATOM 1277 C C . THR A 1 162 ? 0.969 -22.938 0.571 1 98.75 162 THR A C 1
ATOM 1279 O O . THR A 1 162 ? -0.091 -23.562 0.507 1 98.75 162 THR A O 1
ATOM 1282 N N . VAL A 1 163 ? 1.208 -22.094 1.542 1 98.75 163 VAL A N 1
ATOM 1283 C CA . VAL A 1 163 ? 0.233 -21.766 2.578 1 98.75 163 VAL A CA 1
ATOM 1284 C C . VAL A 1 163 ? -0.089 -20.266 2.533 1 98.75 163 VAL A C 1
ATOM 1286 O O . VAL A 1 163 ? 0.818 -19.438 2.502 1 98.75 163 VAL A O 1
ATOM 1289 N N . TYR A 1 164 ? -1.38 -20 2.492 1 98.06 164 TYR A N 1
ATOM 1290 C CA . TYR A 1 164 ? -1.877 -18.625 2.541 1 98.06 164 TYR A CA 1
ATOM 1291 C C . TYR A 1 164 ? -2.48 -18.312 3.904 1 98.06 164 TYR A C 1
ATOM 1293 O O . TYR A 1 164 ? -3.381 -19.016 4.367 1 98.06 164 TYR A O 1
ATOM 1301 N N . ASN A 1 165 ? -1.979 -17.297 4.535 1 97.75 165 ASN A N 1
ATOM 1302 C CA . ASN A 1 165 ? -2.514 -16.797 5.797 1 97.75 165 ASN A CA 1
ATOM 1303 C C . ASN A 1 165 ? -2.84 -15.312 5.711 1 97.75 165 ASN A C 1
ATOM 1305 O O . ASN A 1 165 ? -2.031 -14.523 5.219 1 97.75 165 ASN A O 1
ATOM 1309 N N . SER A 1 166 ? -4.02 -14.945 6.059 1 97.69 166 SER A N 1
ATOM 1310 C CA . SER A 1 166 ? -4.402 -13.539 6.125 1 97.69 166 SER A CA 1
ATOM 1311 C C . SER A 1 166 ? -5.27 -13.258 7.348 1 97.69 166 SER A C 1
ATOM 1313 O O . SER A 1 166 ? -6.059 -14.109 7.766 1 97.69 166 SER A O 1
ATOM 1315 N N . TYR A 1 167 ? -5.109 -12.094 7.977 1 97.44 167 TYR A N 1
ATOM 1316 C CA . TYR A 1 167 ? -5.949 -11.688 9.102 1 97.44 167 TYR A CA 1
ATOM 1317 C C . TYR A 1 167 ? -6.09 -10.172 9.156 1 97.44 167 TYR A C 1
ATOM 1319 O O . TYR A 1 167 ? -5.254 -9.445 8.609 1 97.44 167 TYR A O 1
ATOM 1327 N N . ILE A 1 168 ? -7.156 -9.766 9.695 1 97.62 168 ILE A N 1
ATOM 1328 C CA . ILE A 1 168 ? -7.375 -8.352 9.961 1 97.62 168 ILE A CA 1
ATOM 1329 C C . ILE A 1 168 ? -6.543 -7.918 11.164 1 97.62 168 ILE A C 1
ATOM 1331 O O . ILE A 1 168 ? -6.648 -8.508 12.242 1 97.62 168 ILE A O 1
ATOM 1335 N N . THR A 1 169 ? -5.723 -6.891 11.008 1 97.12 169 THR A N 1
ATOM 1336 C CA . THR A 1 169 ? -4.816 -6.473 12.078 1 97.12 169 THR A CA 1
ATOM 1337 C C . THR A 1 169 ? -5.59 -5.805 13.211 1 97.12 169 THR A C 1
ATOM 1339 O O . THR A 1 169 ? -6.723 -5.355 13.016 1 97.12 169 THR A O 1
ATOM 1342 N N . ASP A 1 170 ? -4.961 -5.691 14.383 1 95.88 170 ASP A N 1
ATOM 1343 C CA . ASP A 1 170 ? -5.598 -5.105 15.555 1 95.88 170 ASP A CA 1
ATOM 1344 C C . ASP A 1 170 ? -5.828 -3.609 15.367 1 95.88 170 ASP A C 1
ATOM 1346 O O . ASP A 1 170 ? -6.699 -3.023 16.016 1 95.88 170 ASP A O 1
ATOM 1350 N N . HIS A 1 171 ? -5.117 -3.027 14.477 1 95.94 171 HIS A N 1
ATOM 1351 C CA . HIS A 1 171 ? -5.18 -1.579 14.312 1 95.94 171 HIS A CA 1
ATOM 1352 C C . HIS A 1 171 ? -6.059 -1.198 13.125 1 95.94 171 HIS A C 1
ATOM 1354 O O . HIS A 1 171 ? -6.164 -0.019 12.781 1 95.94 171 HIS A O 1
ATOM 1360 N N . SER A 1 172 ? -6.742 -2.143 12.516 1 97.5 172 SER A N 1
ATOM 1361 C CA . SER A 1 172 ? -7.562 -1.916 11.328 1 97.5 172 SER A CA 1
ATOM 1362 C C . SER A 1 172 ? -8.758 -1.023 11.641 1 97.5 172 SER A C 1
ATOM 1364 O O . SER A 1 172 ? -9.422 -1.208 12.664 1 97.5 172 SER A O 1
ATOM 1366 N N . PRO A 1 173 ? -9.078 -0.022 10.727 1 96.44 173 PRO A N 1
ATOM 1367 C CA . PRO A 1 173 ? -10.258 0.825 10.906 1 96.44 173 PRO A CA 1
ATOM 1368 C C . PRO A 1 173 ? -11.562 0.054 10.734 1 96.44 173 PRO A C 1
ATOM 1370 O O . PRO A 1 173 ? -12.617 0.514 11.188 1 96.44 173 PRO A O 1
ATOM 1373 N N . ALA A 1 174 ? -11.523 -1.06 10 1 96.31 174 ALA A N 1
ATOM 1374 C CA . ALA A 1 174 ? -12.672 -1.941 9.812 1 96.31 174 ALA A CA 1
ATOM 1375 C C . ALA A 1 174 ? -12.391 -3.338 10.359 1 96.31 174 ALA A C 1
ATOM 1377 O O . ALA A 1 174 ? -11.234 -3.762 10.43 1 96.31 174 ALA A O 1
ATOM 1378 N N . ASP A 1 175 ? -13.5 -4.07 10.625 1 95.88 175 ASP A N 1
ATOM 1379 C CA . ASP A 1 175 ? -13.328 -5.305 11.375 1 95.88 175 ASP A CA 1
ATOM 1380 C C . ASP A 1 175 ? -13.594 -6.527 10.5 1 95.88 175 ASP A C 1
ATOM 1382 O O . ASP A 1 175 ? -13.492 -7.664 10.961 1 95.88 175 ASP A O 1
ATOM 1386 N N . ALA A 1 176 ? -13.922 -6.305 9.266 1 96.25 176 ALA A N 1
ATOM 1387 C CA . ALA A 1 176 ? -14.219 -7.426 8.383 1 96.25 176 ALA A CA 1
ATOM 1388 C C . ALA A 1 176 ? -13.828 -7.109 6.941 1 96.25 176 ALA A C 1
ATOM 1390 O O . ALA A 1 176 ? -13.797 -5.945 6.539 1 96.25 176 ALA A O 1
ATOM 1391 N N . SER A 1 177 ? -13.508 -8.07 6.211 1 97.06 177 SER A N 1
ATOM 1392 C CA . SER A 1 177 ? -13.172 -7.969 4.797 1 97.06 177 SER A CA 1
ATOM 1393 C C . SER A 1 177 ? -13.344 -9.305 4.086 1 97.06 177 SER A C 1
ATOM 1395 O O . SER A 1 177 ? -13.109 -10.367 4.68 1 97.06 177 SER A O 1
ATOM 1397 N N . PRO A 1 178 ? -13.805 -9.273 2.867 1 95.62 178 PRO A N 1
ATOM 1398 C CA . PRO A 1 178 ? -13.688 -10.508 2.08 1 95.62 178 PRO A CA 1
ATOM 1399 C C . PRO A 1 178 ? -12.25 -10.82 1.687 1 95.62 178 PRO A C 1
ATOM 1401 O O . PRO A 1 178 ? -11.508 -9.93 1.275 1 95.62 178 PRO A O 1
ATOM 1404 N N . ILE A 1 179 ? -11.836 -12.055 1.827 1 95.81 179 ILE A N 1
ATOM 1405 C CA . ILE A 1 179 ? -10.469 -12.461 1.511 1 95.81 179 ILE A CA 1
ATOM 1406 C C . ILE A 1 179 ? -10.492 -13.75 0.691 1 95.81 179 ILE A C 1
ATOM 1408 O O . ILE A 1 179 ? -11.141 -14.727 1.075 1 95.81 179 ILE A O 1
ATOM 1412 N N . ASN A 1 180 ? -9.906 -13.766 -0.413 1 95.75 180 ASN A N 1
ATOM 1413 C CA . ASN A 1 180 ? -9.648 -14.875 -1.314 1 95.75 180 ASN A CA 1
ATOM 1414 C C . ASN A 1 180 ? -8.281 -14.75 -1.979 1 95.75 180 ASN A C 1
ATOM 1416 O O . ASN A 1 180 ? -8.133 -14.055 -2.99 1 95.75 180 ASN A O 1
ATOM 1420 N N . VAL A 1 181 ? -7.301 -15.43 -1.424 1 97.25 181 VAL A N 1
ATOM 1421 C CA . VAL A 1 181 ? -5.922 -15.312 -1.892 1 97.25 181 VAL A CA 1
ATOM 1422 C C . VAL A 1 181 ? -5.438 -16.672 -2.404 1 97.25 181 VAL A C 1
ATOM 1424 O O . VAL A 1 181 ? -5.582 -17.688 -1.725 1 97.25 181 VAL A O 1
ATOM 1427 N N . PHE A 1 182 ? -4.895 -16.672 -3.588 1 97 182 PHE A N 1
ATOM 1428 C CA . PHE A 1 182 ? -4.34 -17.891 -4.156 1 97 182 PHE A CA 1
ATOM 1429 C C . PHE A 1 182 ? -3.312 -17.578 -5.238 1 97 182 PHE A C 1
ATOM 1431 O O . PHE A 1 182 ? -3.197 -16.422 -5.664 1 97 182 PHE A O 1
ATOM 1438 N N . SER A 1 183 ? -2.584 -18.578 -5.629 1 97 183 SER A N 1
ATOM 1439 C CA . SER A 1 183 ? -1.584 -18.422 -6.684 1 97 183 SER A CA 1
ATOM 1440 C C . SER A 1 183 ? -2.189 -18.672 -8.062 1 97 183 SER A C 1
ATOM 1442 O O . SER A 1 183 ? -2.957 -19.625 -8.242 1 97 183 SER A O 1
ATOM 1444 N N . HIS A 1 184 ? -1.927 -17.797 -8.977 1 97.06 184 HIS A N 1
ATOM 1445 C CA . HIS A 1 184 ? -2.336 -17.969 -10.367 1 97.06 184 HIS A CA 1
ATOM 1446 C C . HIS A 1 184 ? -1.232 -18.609 -11.195 1 97.06 184 HIS A C 1
ATOM 1448 O O . HIS A 1 184 ? -0.834 -18.078 -12.234 1 97.06 184 HIS A O 1
ATOM 1454 N N . THR A 1 185 ? -0.773 -19.703 -10.797 1 96.75 185 THR A N 1
ATOM 1455 C CA . THR A 1 185 ? 0.311 -20.453 -11.43 1 96.75 185 THR A CA 1
ATOM 1456 C C . THR A 1 185 ? -0.223 -21.328 -12.562 1 96.75 185 THR A C 1
ATOM 1458 O O . THR A 1 185 ? -1.191 -22.062 -12.375 1 96.75 185 THR A O 1
ATOM 1461 N N . SER A 1 186 ? 0.419 -21.281 -13.719 1 96.75 186 SER A N 1
ATOM 1462 C CA . SER A 1 186 ? 0.076 -22.094 -14.875 1 96.75 186 SER A CA 1
ATOM 1463 C C . SER A 1 186 ? 1.218 -23.031 -15.25 1 96.75 186 SER A C 1
ATOM 1465 O O . SER A 1 186 ? 2.373 -22.609 -15.336 1 96.75 186 SER A O 1
ATOM 1467 N N . PHE A 1 187 ? 0.854 -24.266 -15.5 1 98.31 187 PHE A N 1
ATOM 1468 C CA . PHE A 1 187 ? 1.866 -25.281 -15.742 1 98.31 187 PHE A CA 1
ATOM 1469 C C . PHE A 1 187 ? 1.797 -25.781 -17.188 1 98.31 187 PHE A C 1
ATOM 1471 O O . PHE A 1 187 ? 0.722 -25.812 -17.781 1 98.31 187 PHE A O 1
ATOM 1478 N N . ASN A 1 188 ? 2.9 -26.125 -17.719 1 98.62 188 ASN A N 1
ATOM 1479 C CA . ASN A 1 188 ? 3.064 -26.906 -18.938 1 98.62 188 ASN A CA 1
ATOM 1480 C C . ASN A 1 188 ? 4.035 -28.062 -18.734 1 98.62 188 ASN A C 1
ATOM 1482 O O . ASN A 1 188 ? 5.25 -27.891 -18.797 1 98.62 188 ASN A O 1
ATOM 1486 N N . LEU A 1 189 ? 3.475 -29.25 -18.578 1 98.62 189 LEU A N 1
ATOM 1487 C CA . LEU A 1 189 ? 4.266 -30.406 -18.172 1 98.62 189 LEU A CA 1
ATOM 1488 C C . LEU A 1 189 ? 5 -31 -19.375 1 98.62 189 LEU A C 1
ATOM 1490 O O . LEU A 1 189 ? 5.82 -31.906 -19.219 1 98.62 189 LEU A O 1
ATOM 1494 N N . ASN A 1 190 ? 4.738 -30.469 -20.578 1 97.88 190 ASN A N 1
ATOM 1495 C CA . ASN A 1 190 ? 5.527 -30.828 -21.75 1 97.88 190 ASN A CA 1
ATOM 1496 C C . ASN A 1 190 ? 6.945 -30.281 -21.672 1 97.88 190 ASN A C 1
ATOM 1498 O O . ASN A 1 190 ? 7.855 -30.781 -22.328 1 97.88 190 ASN A O 1
ATOM 1502 N N . GLY A 1 191 ? 7.098 -29.312 -20.875 1 97.81 191 GLY A N 1
ATOM 1503 C CA . GLY A 1 191 ? 8.359 -28.594 -20.828 1 97.81 191 GLY A CA 1
ATOM 1504 C C . GLY A 1 191 ? 8.305 -27.266 -21.547 1 97.81 191 GLY A C 1
ATOM 1505 O O . GLY A 1 191 ? 7.691 -27.141 -22.594 1 97.81 191 GLY A O 1
ATOM 1506 N N . ILE A 1 192 ? 8.883 -26.281 -20.938 1 96.12 192 ILE A N 1
ATOM 1507 C CA . ILE A 1 192 ? 8.945 -24.938 -21.5 1 96.12 192 ILE A CA 1
ATOM 1508 C C . ILE A 1 192 ? 10.375 -24.625 -21.922 1 96.12 192 ILE A C 1
ATOM 1510 O O . ILE A 1 192 ? 11.289 -24.625 -21.109 1 96.12 192 ILE A O 1
ATOM 1514 N N . PRO A 1 193 ? 10.547 -24.344 -23.156 1 92.62 193 PRO A N 1
ATOM 1515 C CA . PRO A 1 193 ? 11.906 -24.047 -23.625 1 92.62 193 PRO A CA 1
ATOM 1516 C C . PRO A 1 193 ? 12.477 -22.781 -23.016 1 92.62 193 PRO A C 1
ATOM 1518 O O . PRO A 1 193 ? 11.742 -21.812 -22.797 1 92.62 193 PRO A O 1
ATOM 1521 N N . GLY A 1 194 ? 13.734 -22.797 -22.672 1 83.62 194 GLY A N 1
ATOM 1522 C CA . GLY A 1 194 ? 14.43 -21.609 -22.203 1 83.62 194 GLY A CA 1
ATOM 1523 C C . GLY A 1 194 ? 14.742 -20.625 -23.312 1 83.62 194 GLY A C 1
ATOM 1524 O O . GLY A 1 194 ? 14.438 -20.875 -24.484 1 83.62 194 GLY A O 1
ATOM 1525 N N . GLN A 1 195 ? 15.219 -19.5 -22.781 1 74.62 195 GLN A N 1
ATOM 1526 C CA . GLN A 1 195 ? 15.648 -18.516 -23.766 1 74.62 195 GLN A CA 1
ATOM 1527 C C . GLN A 1 195 ? 16.875 -19 -24.531 1 74.62 195 GLN A C 1
ATOM 1529 O O . GLN A 1 195 ? 17.812 -19.531 -23.938 1 74.62 195 GLN A O 1
ATOM 1534 N N . GLN A 1 196 ? 16.703 -18.984 -25.781 1 73.62 196 GLN A N 1
ATOM 1535 C CA . GLN A 1 196 ? 17.844 -19.344 -26.625 1 73.62 196 GLN A CA 1
ATOM 1536 C C . GLN A 1 196 ? 18.797 -18.156 -26.766 1 73.62 196 GLN A C 1
ATOM 1538 O O . GLN A 1 196 ? 18.375 -17.016 -26.891 1 73.62 196 GLN A O 1
ATOM 1543 N N . GLU A 1 197 ? 19.984 -18.438 -26.578 1 70.31 197 GLU A N 1
ATOM 1544 C CA . GLU A 1 197 ? 21.016 -17.406 -26.656 1 70.31 197 GLU A CA 1
ATOM 1545 C C . GLU A 1 197 ? 20.875 -16.594 -27.938 1 70.31 197 GLU A C 1
ATOM 1547 O O . GLU A 1 197 ? 20.719 -17.172 -29.031 1 70.31 197 GLU A O 1
ATOM 1552 N N . GLY A 1 198 ? 20.891 -15.375 -27.812 1 70.81 198 GLY A N 1
ATOM 1553 C CA . GLY A 1 198 ? 20.938 -14.461 -28.938 1 70.81 198 GLY A CA 1
ATOM 1554 C C . GLY A 1 198 ? 19.562 -14.203 -29.547 1 70.81 198 GLY A C 1
ATOM 1555 O O . GLY A 1 198 ? 19.438 -13.43 -30.5 1 70.81 198 GLY A O 1
ATOM 1556 N N . GLN A 1 199 ? 18.578 -14.891 -29.047 1 74.69 199 GLN A N 1
ATOM 1557 C CA . GLN A 1 199 ? 17.25 -14.695 -29.641 1 74.69 199 GLN A CA 1
ATOM 1558 C C . GLN A 1 199 ? 16.406 -13.75 -28.781 1 74.69 199 GLN A C 1
ATOM 1560 O O . GLN A 1 199 ? 16.375 -13.867 -27.562 1 74.69 199 GLN A O 1
ATOM 1565 N N . GLU A 1 200 ? 15.914 -12.781 -29.531 1 74.25 200 GLU A N 1
ATOM 1566 C CA . GLU A 1 200 ? 15.062 -11.805 -28.875 1 74.25 200 GLU A CA 1
ATOM 1567 C C . GLU A 1 200 ? 13.695 -12.398 -28.547 1 74.25 200 GLU A C 1
ATOM 1569 O O . GLU A 1 200 ? 13.055 -11.992 -27.578 1 74.25 200 GLU A O 1
ATOM 1574 N N . LYS A 1 201 ? 13.352 -13.383 -29.438 1 87.19 201 LYS A N 1
ATOM 1575 C CA . LYS A 1 201 ? 12.023 -13.969 -29.297 1 87.19 201 LYS A CA 1
ATOM 1576 C C . LYS A 1 201 ? 12.094 -15.344 -28.641 1 87.19 201 LYS A C 1
ATOM 1578 O O . LYS A 1 201 ? 13.016 -16.125 -28.906 1 87.19 201 LYS A O 1
ATOM 1583 N N . TRP A 1 202 ? 11.156 -15.625 -27.688 1 89.5 202 TRP A N 1
ATOM 1584 C CA . TRP A 1 202 ? 11.078 -16.906 -27 1 89.5 202 TRP A CA 1
ATOM 1585 C C . TRP A 1 202 ? 10.445 -17.969 -27.891 1 89.5 202 TRP A C 1
ATOM 1587 O O . TRP A 1 202 ? 9.484 -17.688 -28.625 1 89.5 202 TRP A O 1
ATOM 1597 N N . VAL A 1 203 ? 10.953 -19.156 -27.781 1 92.12 203 VAL A N 1
ATOM 1598 C CA . VAL A 1 203 ? 10.305 -20.312 -28.422 1 92.12 203 VAL A CA 1
ATOM 1599 C C . VAL A 1 203 ? 9.102 -20.734 -27.578 1 92.12 203 VAL A C 1
ATOM 1601 O O . VAL A 1 203 ? 9.195 -20.859 -26.359 1 92.12 203 VAL A O 1
ATOM 1604 N N . GLN A 1 204 ? 7.992 -20.938 -28.312 1 94.12 204 GLN A N 1
ATOM 1605 C CA . GLN A 1 204 ? 6.773 -21.344 -27.609 1 94.12 204 GLN A CA 1
ATOM 1606 C C . GLN A 1 204 ? 6.84 -22.797 -27.172 1 94.12 204 GLN A C 1
ATOM 1608 O O . GLN A 1 204 ? 7.367 -23.641 -27.891 1 94.12 204 GLN A O 1
ATOM 1613 N N . PRO A 1 205 ? 6.336 -23.141 -26.047 1 95.19 205 PRO A N 1
ATOM 1614 C CA . PRO A 1 205 ? 6.195 -24.547 -25.688 1 95.19 205 PRO A CA 1
ATOM 1615 C C . PRO A 1 205 ? 5.102 -25.25 -26.5 1 95.19 205 PRO A C 1
ATOM 1617 O O . PRO A 1 205 ? 4.246 -24.594 -27.094 1 95.19 205 PRO A O 1
ATOM 1620 N N . GLN A 1 206 ? 5.219 -26.625 -26.469 1 96.19 206 GLN A N 1
ATOM 1621 C CA . GLN A 1 206 ? 4.09 -27.375 -27 1 96.19 206 GLN A CA 1
ATOM 1622 C C . GLN A 1 206 ? 2.812 -27.094 -26.219 1 96.19 206 GLN A C 1
ATOM 1624 O O . GLN A 1 206 ? 2.844 -26.969 -25 1 96.19 206 GLN A O 1
ATOM 1629 N N . SER A 1 207 ? 1.701 -27.016 -26.938 1 97.12 207 SER A N 1
ATOM 1630 C CA . SER A 1 207 ? 0.401 -26.703 -26.359 1 97.12 207 SER A CA 1
ATOM 1631 C C . SER A 1 207 ? 0.021 -27.734 -25.297 1 97.12 207 SER A C 1
ATOM 1633 O O . SER A 1 207 ? 0.341 -28.922 -25.422 1 97.12 207 SER A O 1
ATOM 1635 N N . VAL A 1 208 ? -0.704 -27.266 -24.312 1 97.94 208 VAL A N 1
ATOM 1636 C CA . VAL A 1 208 ? -1.141 -28.156 -23.234 1 97.94 208 VAL A CA 1
ATOM 1637 C C . VAL A 1 208 ? -2.346 -28.969 -23.703 1 97.94 208 VAL A C 1
ATOM 1639 O O . VAL A 1 208 ? -2.895 -29.766 -22.938 1 97.94 208 VAL A O 1
ATOM 1642 N N . ARG A 1 209 ? -2.742 -28.875 -24.891 1 97.5 209 ARG A N 1
ATOM 1643 C CA . ARG A 1 209 ? -3.867 -29.609 -25.453 1 97.5 209 ARG A CA 1
ATOM 1644 C C . ARG A 1 209 ? -3.682 -31.125 -25.266 1 97.5 209 ARG A C 1
ATOM 1646 O O . ARG A 1 209 ? -4.66 -31.859 -25.188 1 97.5 209 ARG A O 1
ATOM 1653 N N . ASN A 1 210 ? -2.514 -31.578 -25.188 1 98.31 210 ASN A N 1
ATOM 1654 C CA . ASN A 1 210 ? -2.25 -33 -25.094 1 98.31 210 ASN A CA 1
ATOM 1655 C C . ASN A 1 210 ? -2.199 -33.469 -23.641 1 98.31 210 ASN A C 1
ATOM 1657 O O . ASN A 1 210 ? -1.959 -34.656 -23.375 1 98.31 210 ASN A O 1
ATOM 1661 N N . HIS A 1 211 ? -2.422 -32.594 -22.656 1 98.31 211 HIS A N 1
ATOM 1662 C CA . HIS A 1 211 ? -2.387 -32.938 -21.25 1 98.31 211 HIS A CA 1
ATOM 1663 C C . HIS A 1 211 ? -3.605 -33.781 -20.875 1 98.31 211 HIS A C 1
ATOM 1665 O O . HIS A 1 211 ? -4.715 -33.531 -21.344 1 98.31 211 HIS A O 1
ATOM 1671 N N . TRP A 1 212 ? -3.387 -34.812 -20.078 1 98.31 212 TRP A N 1
ATOM 1672 C CA . TRP A 1 212 ? -4.434 -35.562 -19.406 1 98.31 212 TRP A CA 1
ATOM 1673 C C . TRP A 1 212 ? -4.715 -34.969 -18.016 1 98.31 212 TRP A C 1
ATOM 1675 O O . TRP A 1 212 ? -3.785 -34.688 -17.266 1 98.31 212 TRP A O 1
ATOM 1685 N N . VAL A 1 213 ? -6.059 -34.719 -17.703 1 98.19 213 VAL A N 1
ATOM 1686 C CA . VAL A 1 213 ? -6.434 -34.094 -16.438 1 98.19 213 VAL A CA 1
ATOM 1687 C C . VAL A 1 213 ? -7.527 -34.906 -15.758 1 98.19 213 VAL A C 1
ATOM 1689 O O . VAL A 1 213 ? -8.445 -35.406 -16.422 1 98.19 213 VAL A O 1
ATOM 1692 N N . ARG A 1 214 ? -7.402 -35.125 -14.469 1 98.62 214 ARG A N 1
ATOM 1693 C CA . ARG A 1 214 ? -8.414 -35.781 -13.648 1 98.62 214 ARG A CA 1
ATOM 1694 C C . ARG A 1 214 ? -8.75 -34.938 -12.414 1 98.62 214 ARG A C 1
ATOM 1696 O O . ARG A 1 214 ? -7.848 -34.469 -11.711 1 98.62 214 ARG A O 1
ATOM 1703 N N . VAL A 1 215 ? -9.969 -34.656 -12.172 1 98.31 215 VAL A N 1
ATOM 1704 C CA . VAL A 1 215 ? -10.469 -33.938 -11.008 1 98.31 215 VAL A CA 1
ATOM 1705 C C . VAL A 1 215 ? -11.641 -34.688 -10.391 1 98.31 215 VAL A C 1
ATOM 1707 O O . VAL A 1 215 ? -12.641 -34.969 -11.062 1 98.31 215 VAL A O 1
ATOM 1710 N N . PRO A 1 216 ? -11.547 -35.094 -9.125 1 98.38 216 PRO A N 1
ATOM 1711 C CA . PRO A 1 216 ? -12.688 -35.719 -8.461 1 98.38 216 PRO A CA 1
ATOM 1712 C C . PRO A 1 216 ? -13.797 -34.719 -8.117 1 98.38 216 PRO A C 1
ATOM 1714 O O . PRO A 1 216 ? -13.977 -34.375 -6.949 1 98.38 216 PRO A O 1
ATOM 1717 N N . ALA A 1 217 ? -14.586 -34.344 -9.055 1 97.88 217 ALA A N 1
ATOM 1718 C CA . ALA A 1 217 ? -15.664 -33.375 -8.906 1 97.88 217 ALA A CA 1
ATOM 1719 C C . ALA A 1 217 ? -16.906 -33.812 -9.672 1 97.88 217 ALA A C 1
ATOM 1721 O O . ALA A 1 217 ? -16.859 -33.969 -10.898 1 97.88 217 ALA A O 1
ATOM 1722 N N . SER A 1 218 ? -17.984 -33.938 -8.992 1 98.31 218 SER A N 1
ATOM 1723 C CA . SER A 1 218 ? -19.234 -34.375 -9.617 1 98.31 218 SER A CA 1
ATOM 1724 C C . SER A 1 218 ? -20.062 -33.188 -10.055 1 98.31 218 SER A C 1
ATOM 1726 O O . SER A 1 218 ? -21.062 -33.344 -10.758 1 98.31 218 SER A O 1
ATOM 1728 N N . TYR A 1 219 ? -19.625 -32 -9.641 1 95.69 219 TYR A N 1
ATOM 1729 C CA . TYR A 1 219 ? -20.359 -30.781 -9.969 1 95.69 219 TYR A CA 1
ATOM 1730 C C . TYR A 1 219 ? -19.422 -29.672 -10.43 1 95.69 219 TYR A C 1
ATOM 1732 O O . TYR A 1 219 ? -18.25 -29.656 -10.047 1 95.69 219 TYR A O 1
ATOM 1740 N N . VAL A 1 220 ? -19.906 -28.797 -11.273 1 94.12 220 VAL A N 1
ATOM 1741 C CA . VAL A 1 220 ? -19.234 -27.578 -11.711 1 94.12 220 VAL A CA 1
ATOM 1742 C C . VAL A 1 220 ? -20.094 -26.375 -11.383 1 94.12 220 VAL A C 1
ATOM 1744 O O . VAL A 1 220 ? -21.328 -26.438 -11.453 1 94.12 220 VAL A O 1
ATOM 1747 N N . ALA A 1 221 ? -19.391 -25.359 -10.875 1 89 221 ALA A N 1
ATOM 1748 C CA . ALA A 1 221 ? -20.156 -24.141 -10.602 1 89 221 ALA A CA 1
ATOM 1749 C C . ALA A 1 221 ? -20.672 -23.516 -11.898 1 89 221 ALA A C 1
ATOM 1751 O O . ALA A 1 221 ? -19.922 -23.344 -12.859 1 89 221 ALA A O 1
ATOM 1752 N N . GLU A 1 222 ? -21.938 -23.172 -11.891 1 87.88 222 GLU A N 1
ATOM 1753 C CA . GLU A 1 222 ? -22.5 -22.469 -13.031 1 87.88 222 GLU A CA 1
ATOM 1754 C C . GLU A 1 222 ? -22.062 -21.016 -13.062 1 87.88 222 GLU A C 1
ATOM 1756 O O . GLU A 1 222 ? -22 -20.359 -12.016 1 87.88 222 GLU A O 1
ATOM 1761 N N . ALA A 1 223 ? -21.703 -20.594 -14.25 1 85.38 223 ALA A N 1
ATOM 1762 C CA . ALA A 1 223 ? -21.297 -19.203 -14.414 1 85.38 223 ALA A CA 1
ATOM 1763 C C . ALA A 1 223 ? -21.703 -18.672 -15.781 1 85.38 223 ALA A C 1
ATOM 1765 O O . ALA A 1 223 ? -21.953 -19.438 -16.719 1 85.38 223 ALA A O 1
ATOM 1766 N N . ASP A 1 224 ? -21.844 -17.344 -15.828 1 84.25 224 ASP A N 1
ATOM 1767 C CA . ASP A 1 224 ? -22.109 -16.75 -17.125 1 84.25 224 ASP A CA 1
ATOM 1768 C C . ASP A 1 224 ? -20.812 -16.594 -17.938 1 84.25 224 ASP A C 1
ATOM 1770 O O . ASP A 1 224 ? -19.766 -17.125 -17.547 1 84.25 224 ASP A O 1
ATOM 1774 N N . ARG A 1 225 ? -20.859 -15.953 -19.031 1 84 225 ARG A N 1
ATOM 1775 C CA . ARG A 1 225 ? -19.734 -15.828 -19.969 1 84 225 ARG A CA 1
ATOM 1776 C C . ARG A 1 225 ? -18.578 -15.055 -19.344 1 84 225 ARG A C 1
ATOM 1778 O O . ARG A 1 225 ? -17.438 -15.195 -19.75 1 84 225 ARG A O 1
ATOM 1785 N N . ALA A 1 226 ? -18.922 -14.211 -18.359 1 81.44 226 ALA A N 1
ATOM 1786 C CA . ALA A 1 226 ? -17.891 -13.438 -17.672 1 81.44 226 ALA A CA 1
ATOM 1787 C C . ALA A 1 226 ? -17.359 -14.18 -16.438 1 81.44 226 ALA A C 1
ATOM 1789 O O . ALA A 1 226 ? -16.625 -13.609 -15.641 1 81.44 226 ALA A O 1
ATOM 1790 N N . SER A 1 227 ? -17.766 -15.445 -16.266 1 81.81 227 SER A N 1
ATOM 1791 C CA . SER A 1 227 ? -17.375 -16.312 -15.156 1 81.81 227 SER A CA 1
ATOM 1792 C C . SER A 1 227 ? -17.953 -15.844 -13.836 1 81.81 227 SER A C 1
ATOM 1794 O O . SER A 1 227 ? -17.359 -16.047 -12.773 1 81.81 227 SER A O 1
ATOM 1796 N N . ILE A 1 228 ? -19.031 -15.109 -13.922 1 86 228 ILE A N 1
ATOM 1797 C CA . ILE A 1 228 ? -19.781 -14.758 -12.719 1 86 228 ILE A CA 1
ATOM 1798 C C . ILE A 1 228 ? -20.688 -15.922 -12.312 1 86 228 ILE A C 1
ATOM 1800 O O . ILE A 1 228 ? -21.531 -16.359 -13.094 1 86 228 ILE A O 1
ATOM 1804 N N . PRO A 1 229 ? -20.516 -16.359 -11.148 1 83.69 229 PRO A N 1
ATOM 1805 C CA . PRO A 1 229 ? -21.328 -17.516 -10.727 1 83.69 229 PRO A CA 1
ATOM 1806 C C . PRO A 1 229 ? -22.797 -17.172 -10.523 1 83.69 229 PRO A C 1
ATOM 1808 O O . PRO A 1 229 ? -23.125 -16.031 -10.172 1 83.69 229 PRO A O 1
ATOM 1811 N N . THR A 1 230 ? -23.625 -18.109 -10.703 1 83.81 230 THR A N 1
ATOM 1812 C CA . THR A 1 230 ? -25.062 -17.953 -10.43 1 83.81 230 THR A CA 1
ATOM 1813 C C . THR A 1 230 ? -25.391 -18.469 -9.031 1 83.81 230 THR A C 1
ATOM 1815 O O . THR A 1 230 ? -26.484 -18.203 -8.523 1 83.81 230 THR A O 1
ATOM 1818 N N . GLY A 1 231 ? -24.422 -19.125 -8.516 1 81.31 231 GLY A N 1
ATOM 1819 C CA . GLY A 1 231 ? -24.672 -19.781 -7.234 1 81.31 231 GLY A CA 1
ATOM 1820 C C . GLY A 1 231 ? -25.109 -21.234 -7.379 1 81.31 231 GLY A C 1
ATOM 1821 O O . GLY A 1 231 ? -25.141 -21.969 -6.395 1 81.31 231 GLY A O 1
ATOM 1822 N N . GLU A 1 232 ? -25.359 -21.672 -8.57 1 86.75 232 GLU A N 1
ATOM 1823 C CA . GLU A 1 232 ? -25.797 -23.047 -8.82 1 86.75 232 GLU A CA 1
ATOM 1824 C C . GLU A 1 232 ? -24.625 -23.938 -9.203 1 86.75 232 GLU A C 1
ATOM 1826 O O . GLU A 1 232 ? -23.594 -23.469 -9.68 1 86.75 232 GLU A O 1
ATOM 1831 N N . PHE A 1 233 ? -24.828 -25.266 -8.859 1 89.81 233 PHE A N 1
ATOM 1832 C CA . PHE A 1 233 ? -23.891 -26.312 -9.258 1 89.81 233 PHE A CA 1
ATOM 1833 C C . PHE A 1 233 ? -24.547 -27.297 -10.203 1 89.81 233 PHE A C 1
ATOM 1835 O O . PHE A 1 233 ? -25.672 -27.766 -9.953 1 89.81 233 PHE A O 1
ATOM 1842 N N . LEU A 1 234 ? -23.859 -27.531 -11.305 1 94.19 234 LEU A N 1
ATOM 1843 C CA . LEU A 1 234 ? -24.391 -28.438 -12.32 1 94.19 234 LEU A CA 1
ATOM 1844 C C . LEU A 1 234 ? -23.625 -29.766 -12.312 1 94.19 234 LEU A C 1
ATOM 1846 O O . LEU A 1 234 ? -22.406 -29.781 -12.148 1 94.19 234 LEU A O 1
ATOM 1850 N N . PRO A 1 235 ? -24.359 -30.875 -12.492 1 96.88 235 PRO A N 1
ATOM 1851 C CA . PRO A 1 235 ? -23.656 -32.156 -12.602 1 96.88 235 PRO A CA 1
ATOM 1852 C C . PRO A 1 235 ? -22.75 -32.219 -13.828 1 96.88 235 PRO A C 1
ATOM 1854 O O . PRO A 1 235 ? -23.109 -31.719 -14.898 1 96.88 235 PRO A O 1
ATOM 1857 N N . VAL A 1 236 ? -21.656 -32.906 -13.688 1 97.25 236 VAL A N 1
ATOM 1858 C CA . VAL A 1 236 ? -20.688 -32.938 -14.797 1 97.25 236 VAL A CA 1
ATOM 1859 C C . VAL A 1 236 ? -20.953 -34.188 -15.656 1 97.25 236 VAL A C 1
ATOM 1861 O O . VAL A 1 236 ? -20.438 -34.281 -16.766 1 97.25 236 VAL A O 1
ATOM 1864 N N . GLU A 1 237 ? -21.75 -35.125 -15.141 1 97 237 GLU A N 1
ATOM 1865 C CA . GLU A 1 237 ? -21.969 -36.375 -15.852 1 97 237 GLU A CA 1
ATOM 1866 C C . GLU A 1 237 ? -22.469 -36.125 -17.266 1 97 237 GLU A C 1
ATOM 1868 O O . GLU A 1 237 ? -23.438 -35.375 -17.469 1 97 237 GLU A O 1
ATOM 1873 N N . GLY A 1 238 ? -21.766 -36.688 -18.219 1 95 238 GLY A N 1
ATOM 1874 C CA . GLY A 1 238 ? -22.188 -36.625 -19.609 1 95 238 GLY A CA 1
ATOM 1875 C C . GLY A 1 238 ? -21.766 -35.312 -20.281 1 95 238 GLY A C 1
ATOM 1876 O O . GLY A 1 238 ? -22.141 -35.031 -21.422 1 95 238 GLY A O 1
ATOM 1877 N N . THR A 1 239 ? -21.047 -34.562 -19.562 1 94.62 239 THR A N 1
ATOM 1878 C CA . THR A 1 239 ? -20.594 -33.312 -20.109 1 94.62 239 THR A CA 1
ATOM 1879 C C . THR A 1 239 ? -19.078 -33.281 -20.281 1 94.62 239 THR A C 1
ATOM 1881 O O . THR A 1 239 ? -18.391 -34.219 -19.875 1 94.62 239 THR A O 1
ATOM 1884 N N . ILE A 1 240 ? -18.562 -32.25 -20.906 1 93.94 240 ILE A N 1
ATOM 1885 C CA . ILE A 1 240 ? -17.125 -32.094 -21.156 1 93.94 240 ILE A CA 1
ATOM 1886 C C . ILE A 1 240 ? -16.406 -31.766 -19.844 1 93.94 240 ILE A C 1
ATOM 1888 O O . ILE A 1 240 ? -15.188 -31.812 -19.766 1 93.94 240 ILE A O 1
ATOM 1892 N N . PHE A 1 241 ? -17.156 -31.422 -18.766 1 95.44 241 PHE A N 1
ATOM 1893 C CA . PHE A 1 241 ? -16.578 -31.094 -17.469 1 95.44 241 PHE A CA 1
ATOM 1894 C C . PHE A 1 241 ? -16.391 -32.344 -16.625 1 95.44 241 PHE A C 1
ATOM 1896 O O . PHE A 1 241 ? -15.906 -32.281 -15.492 1 95.44 241 PHE A O 1
ATOM 1903 N N . ASP A 1 242 ? -16.734 -33.531 -17.203 1 96.94 242 ASP A N 1
ATOM 1904 C CA . ASP A 1 242 ? -16.562 -34.781 -16.469 1 96.94 242 ASP A CA 1
ATOM 1905 C C . ASP A 1 242 ? -15.102 -35.25 -16.5 1 96.94 242 ASP A C 1
ATOM 1907 O O . ASP A 1 242 ? -14.711 -36.031 -17.375 1 96.94 242 ASP A O 1
ATOM 1911 N N . PHE A 1 243 ? -14.367 -34.812 -15.531 1 97.25 243 PHE A N 1
ATOM 1912 C CA . PHE A 1 243 ? -12.953 -35.156 -15.422 1 97.25 243 PHE A CA 1
ATOM 1913 C C . PHE A 1 243 ? -12.742 -36.312 -14.43 1 97.25 243 PHE A C 1
ATOM 1915 O O . PHE A 1 243 ? -11.609 -36.625 -14.078 1 97.25 243 PHE A O 1
ATOM 1922 N N . ARG A 1 244 ? -13.734 -36.969 -13.867 1 97.94 244 ARG A N 1
ATOM 1923 C CA . ARG A 1 244 ? -13.641 -37.906 -12.758 1 97.94 244 ARG A CA 1
ATOM 1924 C C . ARG A 1 244 ? -12.812 -39.125 -13.133 1 97.94 244 ARG A C 1
ATOM 1926 O O . ARG A 1 244 ? -12.078 -39.656 -12.305 1 97.94 244 ARG A O 1
ATOM 1933 N N . GLN A 1 245 ? -12.875 -39.438 -14.391 1 97 245 GLN A N 1
ATOM 1934 C CA . GLN A 1 245 ? -12.094 -40.594 -14.859 1 97 245 GLN A CA 1
ATOM 1935 C C . GLN A 1 245 ? -10.883 -40.125 -15.664 1 97 245 GLN A C 1
ATOM 1937 O O . GLN A 1 245 ? -10.172 -40.938 -16.25 1 97 245 GLN A O 1
ATOM 1942 N N . GLY A 1 246 ? -10.695 -38.875 -15.742 1 97.5 246 GLY A N 1
ATOM 1943 C CA . GLY A 1 246 ? -9.609 -38.312 -16.516 1 97.5 246 GLY A CA 1
ATOM 1944 C C . GLY A 1 246 ? -9.953 -38.094 -17.969 1 97.5 246 GLY A C 1
ATOM 1945 O O . GLY A 1 246 ? -10.758 -38.844 -18.531 1 97.5 246 GLY A O 1
ATOM 1946 N N . ARG A 1 247 ? -9.383 -37.062 -18.578 1 95.88 247 ARG A N 1
ATOM 1947 C CA . ARG A 1 247 ? -9.586 -36.781 -20 1 95.88 247 ARG A CA 1
ATOM 1948 C C . ARG A 1 247 ? -8.438 -35.938 -20.547 1 95.88 247 ARG A C 1
ATOM 1950 O O . ARG A 1 247 ? -7.77 -35.219 -19.812 1 95.88 247 ARG A O 1
ATOM 1957 N N . VAL A 1 248 ? -8.227 -36.125 -21.828 1 97.56 248 VAL A N 1
ATOM 1958 C CA . VAL A 1 248 ? -7.297 -35.25 -22.516 1 97.56 248 VAL A CA 1
ATOM 1959 C C . VAL A 1 248 ? -7.973 -33.906 -22.812 1 97.56 248 VAL A C 1
ATOM 1961 O O . VAL A 1 248 ? -9.031 -33.875 -23.453 1 97.56 248 VAL A O 1
ATOM 1964 N N . ILE A 1 249 ? -7.453 -32.812 -22.406 1 94.31 249 ILE A N 1
ATOM 1965 C CA . ILE A 1 249 ? -8.117 -31.531 -22.406 1 94.31 249 ILE A CA 1
ATOM 1966 C C . ILE A 1 249 ? -8.352 -31.062 -23.844 1 94.31 249 ILE A C 1
ATOM 1968 O O . ILE A 1 249 ? -9.344 -30.391 -24.141 1 94.31 249 ILE A O 1
ATOM 1972 N N . GLY A 1 250 ? -7.488 -31.344 -24.734 1 95.56 250 GLY A N 1
ATOM 1973 C CA . GLY A 1 250 ? -7.574 -30.906 -26.125 1 95.56 250 GLY A CA 1
ATOM 1974 C C . GLY A 1 250 ? -8.766 -31.5 -26.859 1 95.56 250 GLY A C 1
ATOM 1975 O O . GLY A 1 250 ? -9.188 -30.969 -27.891 1 95.56 250 GLY A O 1
ATOM 1976 N N . ASP A 1 251 ? -9.328 -32.531 -26.328 1 95 251 ASP A N 1
ATOM 1977 C CA . ASP A 1 251 ? -10.445 -33.219 -26.984 1 95 251 ASP A CA 1
ATOM 1978 C C . ASP A 1 251 ? -11.68 -32.312 -27.031 1 95 251 ASP A C 1
ATOM 1980 O O . ASP A 1 251 ? -12.523 -32.438 -27.922 1 95 251 ASP A O 1
ATOM 1984 N N . THR A 1 252 ? -11.75 -31.422 -26.078 1 93.31 252 THR A N 1
ATOM 1985 C CA . THR A 1 252 ? -12.992 -30.656 -26 1 93.31 252 THR A CA 1
ATOM 1986 C C . THR A 1 252 ? -12.703 -29.188 -25.734 1 93.31 252 THR A C 1
ATOM 1988 O O . THR A 1 252 ? -13.609 -28.406 -25.422 1 93.31 252 THR A O 1
ATOM 1991 N N . ILE A 1 253 ? -11.508 -28.797 -25.875 1 94.12 253 ILE A N 1
ATOM 1992 C CA . ILE A 1 253 ? -11.094 -27.438 -25.531 1 94.12 253 ILE A CA 1
ATOM 1993 C C . ILE A 1 253 ? -11.688 -26.438 -26.516 1 94.12 253 ILE A C 1
ATOM 1995 O O . ILE A 1 253 ? -11.789 -25.25 -26.219 1 94.12 253 ILE A O 1
ATOM 1999 N N . ASP A 1 254 ? -12.133 -26.906 -27.688 1 92.94 254 ASP A N 1
ATOM 2000 C CA . ASP A 1 254 ? -12.672 -26.047 -28.734 1 92.94 254 ASP A CA 1
ATOM 2001 C C . ASP A 1 254 ? -14.195 -26.031 -28.703 1 92.94 254 ASP A C 1
ATOM 2003 O O . ASP A 1 254 ? -14.836 -25.469 -29.594 1 92.94 254 ASP A O 1
ATOM 2007 N N . ASP A 1 255 ? -14.805 -26.578 -27.75 1 91.62 255 ASP A N 1
ATOM 2008 C CA . ASP A 1 255 ? -16.266 -26.656 -27.703 1 91.62 255 ASP A CA 1
ATOM 2009 C C . ASP A 1 255 ? -16.859 -25.344 -27.234 1 91.62 255 ASP A C 1
ATOM 2011 O O . ASP A 1 255 ? -17.234 -25.203 -26.062 1 91.62 255 ASP A O 1
ATOM 2015 N N . VAL A 1 256 ? -17.094 -24.516 -28.078 1 87.25 256 VAL A N 1
ATOM 2016 C CA . VAL A 1 256 ? -17.562 -23.156 -27.812 1 87.25 256 VAL A CA 1
ATOM 2017 C C . VAL A 1 256 ? -18.969 -23.203 -27.234 1 87.25 256 VAL A C 1
ATOM 2019 O O . VAL A 1 256 ? -19.312 -22.406 -26.359 1 87.25 256 VAL A O 1
ATOM 2022 N N . ALA A 1 257 ? -19.766 -24.078 -27.688 1 85 257 ALA A N 1
ATOM 2023 C CA . ALA A 1 257 ? -21.172 -24.172 -27.281 1 85 257 ALA A CA 1
ATOM 2024 C C . ALA A 1 257 ? -21.297 -24.453 -25.797 1 85 257 ALA A C 1
ATOM 2026 O O . ALA A 1 257 ? -22.172 -23.906 -25.125 1 85 257 ALA A O 1
ATOM 2027 N N . VAL A 1 258 ? -20.422 -25.219 -25.344 1 84.75 258 VAL A N 1
ATOM 2028 C CA . VAL A 1 258 ? -20.531 -25.641 -23.953 1 84.75 258 VAL A CA 1
ATOM 2029 C C . VAL A 1 258 ? -19.688 -24.734 -23.062 1 84.75 258 VAL A C 1
ATOM 2031 O O . VAL A 1 258 ? -20.141 -24.281 -22.016 1 84.75 258 VAL A O 1
ATOM 2034 N N . LEU A 1 259 ? -18.5 -24.453 -23.438 1 85.75 259 LEU A N 1
ATOM 2035 C CA . LEU A 1 259 ? -17.562 -23.688 -22.609 1 85.75 259 LEU A CA 1
ATOM 2036 C C . LEU A 1 259 ? -18 -22.234 -22.531 1 85.75 259 LEU A C 1
ATOM 2038 O O . LEU A 1 259 ? -17.812 -21.578 -21.484 1 85.75 259 LEU A O 1
ATOM 2042 N N . ASP A 1 260 ? -18.594 -21.641 -23.578 1 85.75 260 ASP A N 1
ATOM 2043 C CA . ASP A 1 260 ? -19.156 -20.312 -23.656 1 85.75 260 ASP A CA 1
ATOM 2044 C C . ASP A 1 260 ? -18.141 -19.25 -23.234 1 85.75 260 ASP A C 1
ATOM 2046 O O . ASP A 1 260 ? -18.422 -18.406 -22.375 1 85.75 260 ASP A O 1
ATOM 2050 N N . ARG A 1 261 ? -16.891 -19.422 -23.688 1 84.06 261 ARG A N 1
ATOM 2051 C CA . ARG A 1 261 ? -15.805 -18.453 -23.5 1 84.06 261 ARG A CA 1
ATOM 2052 C C . ARG A 1 261 ? -15.312 -17.938 -24.844 1 84.06 261 ARG A C 1
ATOM 2054 O O . ARG A 1 261 ? -15.383 -18.641 -25.859 1 84.06 261 ARG A O 1
ATOM 2061 N N . ASP A 1 262 ? -14.898 -16.719 -24.812 1 84.38 262 ASP A N 1
ATOM 2062 C CA . ASP A 1 262 ? -14.305 -16.094 -25.984 1 84.38 262 ASP A CA 1
ATOM 2063 C C . ASP A 1 262 ? -13.062 -15.281 -25.609 1 84.38 262 ASP A C 1
ATOM 2065 O O . ASP A 1 262 ? -13.172 -14.219 -25 1 84.38 262 ASP A O 1
ATOM 2069 N N . PRO A 1 263 ? -11.922 -15.773 -26.094 1 88.94 263 PRO A N 1
ATOM 2070 C CA . PRO A 1 263 ? -11.586 -16.984 -26.844 1 88.94 263 PRO A CA 1
ATOM 2071 C C . PRO A 1 263 ? -11.945 -18.266 -26.094 1 88.94 263 PRO A C 1
ATOM 2073 O O . PRO A 1 263 ? -12.031 -18.266 -24.875 1 88.94 263 PRO A O 1
ATOM 2076 N N . CYS A 1 264 ? -12.047 -19.312 -26.875 1 90.75 264 CYS A N 1
ATOM 2077 C CA . CYS A 1 264 ? -12.547 -20.578 -26.344 1 90.75 264 CYS A CA 1
ATOM 2078 C C . CYS A 1 264 ? -11.492 -21.266 -25.5 1 90.75 264 CYS A C 1
ATOM 2080 O O . CYS A 1 264 ? -10.289 -21.141 -25.766 1 90.75 264 CYS A O 1
ATOM 2082 N N . GLY A 1 265 ? -11.977 -22.062 -24.484 1 93.75 265 GLY A N 1
ATOM 2083 C CA . GLY A 1 265 ? -11.133 -22.859 -23.609 1 93.75 265 GLY A CA 1
ATOM 2084 C C . GLY A 1 265 ? -11.734 -23.062 -22.234 1 93.75 265 GLY A C 1
ATOM 2085 O O . GLY A 1 265 ? -12.82 -22.562 -21.938 1 93.75 265 GLY A O 1
ATOM 2086 N N . TYR A 1 266 ? -11.094 -23.844 -21.453 1 93.81 266 TYR A N 1
ATOM 2087 C CA . TYR A 1 266 ? -11.578 -24.125 -20.094 1 93.81 266 TYR A CA 1
ATOM 2088 C C . TYR A 1 266 ? -11.32 -22.938 -19.172 1 93.81 266 TYR A C 1
ATOM 2090 O O . TYR A 1 266 ? -10.281 -22.281 -19.266 1 93.81 266 TYR A O 1
ATOM 2098 N N . ASP A 1 267 ? -12.227 -22.578 -18.344 1 92.69 267 ASP A N 1
ATOM 2099 C CA . ASP A 1 267 ? -12.164 -21.547 -17.312 1 92.69 267 ASP A CA 1
ATOM 2100 C C . ASP A 1 267 ? -13.258 -21.75 -16.266 1 92.69 267 ASP A C 1
ATOM 2102 O O . ASP A 1 267 ? -14.039 -20.844 -15.984 1 92.69 267 ASP A O 1
ATOM 2106 N N . HIS A 1 268 ? -13.227 -22.922 -15.656 1 91.69 268 HIS A N 1
ATOM 2107 C CA . HIS A 1 268 ? -14.375 -23.328 -14.852 1 91.69 268 HIS A CA 1
ATOM 2108 C C . HIS A 1 268 ? -13.938 -23.906 -13.516 1 91.69 268 HIS A C 1
ATOM 2110 O O . HIS A 1 268 ? -12.992 -24.703 -13.461 1 91.69 268 HIS A O 1
ATOM 2116 N N . PRO A 1 269 ? -14.594 -23.484 -12.461 1 92.5 269 PRO A N 1
ATOM 2117 C CA . PRO A 1 269 ? -14.328 -24.078 -11.148 1 92.5 269 PRO A CA 1
ATOM 2118 C C . PRO A 1 269 ? -15.125 -25.359 -10.914 1 92.5 269 PRO A C 1
ATOM 2120 O O . PRO A 1 269 ? -16.359 -25.344 -10.961 1 92.5 269 PRO A O 1
ATOM 2123 N N . LEU A 1 270 ? -14.406 -26.406 -10.641 1 94.94 270 LEU A N 1
ATOM 2124 C CA . LEU A 1 270 ? -15.016 -27.688 -10.32 1 94.94 270 LEU A CA 1
ATOM 2125 C C . LEU A 1 270 ? -15.062 -27.906 -8.812 1 94.94 270 LEU A C 1
ATOM 2127 O O . LEU A 1 270 ? -14.055 -27.719 -8.125 1 94.94 270 LEU A O 1
ATOM 2131 N N . GLN A 1 271 ? -16.219 -28.266 -8.336 1 93.94 271 GLN A N 1
ATOM 2132 C CA . GLN A 1 271 ? -16.391 -28.484 -6.902 1 93.94 271 GLN A CA 1
ATOM 2133 C C . GLN A 1 271 ? -15.805 -29.844 -6.488 1 93.94 271 GLN A C 1
ATOM 2135 O O . GLN A 1 271 ? -16.297 -30.891 -6.914 1 93.94 271 GLN A O 1
ATOM 2140 N N . VAL A 1 272 ? -14.867 -29.828 -5.605 1 96.31 272 VAL A N 1
ATOM 2141 C CA . VAL A 1 272 ? -14.195 -31.062 -5.195 1 96.31 272 VAL A CA 1
ATOM 2142 C C . VAL A 1 272 ? -15.141 -31.906 -4.352 1 96.31 272 VAL A C 1
ATOM 2144 O O . VAL A 1 272 ? -15.711 -31.422 -3.369 1 96.31 272 VAL A O 1
ATOM 2147 N N . ASP A 1 273 ? -15.289 -33.219 -4.707 1 97.69 273 ASP A N 1
ATOM 2148 C CA . ASP A 1 273 ? -16.172 -34.125 -3.986 1 97.69 273 ASP A CA 1
ATOM 2149 C C . ASP A 1 273 ? -15.695 -34.344 -2.555 1 97.69 273 ASP A C 1
ATOM 2151 O O . ASP A 1 273 ? -14.516 -34.625 -2.322 1 97.69 273 ASP A O 1
ATOM 2155 N N . GLY A 1 274 ? -16.641 -34.156 -1.606 1 96.12 274 GLY A N 1
ATOM 2156 C CA . GLY A 1 274 ? -16.344 -34.469 -0.215 1 96.12 274 GLY A CA 1
ATOM 2157 C C . GLY A 1 274 ? -15.57 -33.375 0.485 1 96.12 274 GLY A C 1
ATOM 2158 O O . GLY A 1 274 ? -15.078 -33.562 1.599 1 96.12 274 GLY A O 1
ATOM 2159 N N . TRP A 1 275 ? -15.523 -32.281 -0.079 1 94.12 275 TRP A N 1
ATOM 2160 C CA . TRP A 1 275 ? -14.75 -31.156 0.489 1 94.12 275 TRP A CA 1
ATOM 2161 C C . TRP A 1 275 ? -15.234 -30.828 1.896 1 94.12 275 TRP A C 1
ATOM 2163 O O . TRP A 1 275 ? -16.438 -30.797 2.154 1 94.12 275 TRP A O 1
ATOM 2173 N N . GLU A 1 276 ? -14.273 -30.625 2.797 1 93.94 276 GLU A N 1
ATOM 2174 C CA . GLU A 1 276 ? -14.477 -30.125 4.152 1 93.94 276 GLU A CA 1
ATOM 2175 C C . GLU A 1 276 ? -13.5 -29 4.473 1 93.94 276 GLU A C 1
ATOM 2177 O O . GLU A 1 276 ? -12.297 -29.109 4.215 1 93.94 276 GLU A O 1
ATOM 2182 N N . LYS A 1 277 ? -14.062 -28 5.047 1 90.69 277 LYS A N 1
ATOM 2183 C CA . LYS A 1 277 ? -13.227 -26.844 5.367 1 90.69 277 LYS A CA 1
ATOM 2184 C C . LYS A 1 277 ? -12.023 -27.25 6.211 1 90.69 277 LYS A C 1
ATOM 2186 O O . LYS A 1 277 ? -12.164 -27.953 7.211 1 90.69 277 LYS A O 1
ATOM 2191 N N . GLY A 1 278 ? -10.836 -26.828 5.73 1 93.62 278 GLY A N 1
ATOM 2192 C CA . GLY A 1 278 ? -9.617 -27.016 6.496 1 93.62 278 GLY A CA 1
ATOM 2193 C C . GLY A 1 278 ? -8.953 -28.359 6.234 1 93.62 278 GLY A C 1
ATOM 2194 O O . GLY A 1 278 ? -7.797 -28.562 6.602 1 93.62 278 GLY A O 1
ATOM 2195 N N . LYS A 1 279 ? -9.609 -29.25 5.582 1 97 279 LYS A N 1
ATOM 2196 C CA . LYS A 1 279 ? -9.055 -30.578 5.336 1 97 279 LYS A CA 1
ATOM 2197 C C . LYS A 1 279 ? -8.281 -30.609 4.023 1 97 279 LYS A C 1
ATOM 2199 O O . LYS A 1 279 ? -8.781 -30.172 2.986 1 97 279 LYS A O 1
ATOM 2204 N N . LEU A 1 280 ? -7.082 -31.109 4.141 1 98.25 280 LEU A N 1
ATOM 2205 C CA . LEU A 1 280 ? -6.277 -31.312 2.941 1 98.25 280 LEU A CA 1
ATOM 2206 C C . LEU A 1 280 ? -6.785 -32.5 2.141 1 98.25 280 LEU A C 1
ATOM 2208 O O . LEU A 1 280 ? -6.824 -33.625 2.652 1 98.25 280 LEU A O 1
ATOM 2212 N N . MET A 1 281 ? -7.109 -32.25 0.875 1 98 281 MET A N 1
ATOM 2213 C CA . MET A 1 281 ? -7.695 -33.312 0.045 1 98 281 MET A CA 1
ATOM 2214 C C . MET A 1 281 ? -7.027 -33.344 -1.323 1 98 281 MET A C 1
ATOM 2216 O O . MET A 1 281 ? -6.426 -32.375 -1.762 1 98 281 MET A O 1
ATOM 2220 N N . PHE A 1 282 ? -7.16 -34.531 -1.872 1 98.25 282 PHE A N 1
ATOM 2221 C CA . PHE A 1 282 ? -6.75 -34.656 -3.264 1 98.25 282 PHE A CA 1
ATOM 2222 C C . PHE A 1 282 ? -7.691 -33.906 -4.184 1 98.25 282 PHE A C 1
ATOM 2224 O O . PHE A 1 282 ? -8.898 -34.156 -4.207 1 98.25 282 PHE A O 1
ATOM 2231 N N . HIS A 1 283 ? -7.129 -32.969 -4.91 1 98.19 283 HIS A N 1
ATOM 2232 C CA . HIS A 1 283 ? -7.938 -32.125 -5.766 1 98.19 283 HIS A CA 1
ATOM 2233 C C . HIS A 1 283 ? -7.902 -32.594 -7.215 1 98.19 283 HIS A C 1
ATOM 2235 O O . HIS A 1 283 ? -8.828 -32.312 -7.984 1 98.19 283 HIS A O 1
ATOM 2241 N N . GLY A 1 284 ? -6.801 -33.281 -7.598 1 98.12 284 GLY A N 1
ATOM 2242 C CA . GLY A 1 284 ? -6.703 -33.781 -8.961 1 98.12 284 GLY A CA 1
ATOM 2243 C C . GLY A 1 284 ? -5.273 -33.969 -9.422 1 98.12 284 GLY A C 1
ATOM 2244 O O . GLY A 1 284 ? -4.348 -34 -8.609 1 98.12 284 GLY A O 1
ATOM 2245 N N . GLU A 1 285 ? -5.141 -34.219 -10.742 1 98.31 285 GLU A N 1
ATOM 2246 C CA . GLU A 1 285 ? -3.828 -34.5 -11.32 1 98.31 285 GLU A CA 1
ATOM 2247 C C . GLU A 1 285 ? -3.803 -34.188 -12.812 1 98.31 285 GLU A C 1
ATOM 2249 O O . GLU A 1 285 ? -4.852 -34.094 -13.453 1 98.31 285 GLU A O 1
ATOM 2254 N N . ALA A 1 286 ? -2.639 -33.875 -13.289 1 98.44 286 ALA A N 1
ATOM 2255 C CA . ALA A 1 286 ? -2.367 -33.656 -14.703 1 98.44 286 ALA A CA 1
ATOM 2256 C C . ALA A 1 286 ? -1.11 -34.406 -15.156 1 98.44 286 ALA A C 1
ATOM 2258 O O . ALA A 1 286 ? -0.181 -34.594 -14.367 1 98.44 286 ALA A O 1
ATOM 2259 N N . LYS A 1 287 ? -1.097 -34.781 -16.453 1 98.25 287 LYS A N 1
ATOM 2260 C CA . LYS A 1 287 ? 0.028 -35.531 -16.984 1 98.25 287 LYS A CA 1
ATOM 2261 C C . LYS A 1 287 ? 0.341 -35.125 -18.422 1 98.25 287 LYS A C 1
ATOM 2263 O O . LYS A 1 287 ? -0.57 -34.875 -19.219 1 98.25 287 LYS A O 1
ATOM 2268 N N . SER A 1 288 ? 1.595 -35.094 -18.656 1 98.31 288 SER A N 1
ATOM 2269 C CA . SER A 1 288 ? 2.049 -34.938 -20.047 1 98.31 288 SER A CA 1
ATOM 2270 C C . SER A 1 288 ? 2.396 -36.281 -20.656 1 98.31 288 SER A C 1
ATOM 2272 O O . SER A 1 288 ? 3.188 -37.031 -20.094 1 98.31 288 SER A O 1
ATOM 2274 N N . PRO A 1 289 ? 1.838 -36.562 -21.844 1 97.38 289 PRO A N 1
ATOM 2275 C CA . PRO A 1 289 ? 2.246 -37.781 -22.531 1 97.38 289 PRO A CA 1
ATOM 2276 C C . PRO A 1 289 ? 3.65 -37.719 -23.125 1 97.38 289 PRO A C 1
ATOM 2278 O O . PRO A 1 289 ? 4.242 -38.719 -23.469 1 97.38 289 PRO A O 1
ATOM 2281 N N . LEU A 1 290 ? 4.137 -36.562 -23.281 1 96.5 290 LEU A N 1
ATOM 2282 C CA . LEU A 1 290 ? 5.434 -36.344 -23.906 1 96.5 290 LEU A CA 1
ATOM 2283 C C . LEU A 1 290 ? 6.57 -36.594 -22.938 1 96.5 290 LEU A C 1
ATOM 2285 O O . LEU A 1 290 ? 7.512 -37.344 -23.25 1 96.5 290 LEU A O 1
ATOM 2289 N N . THR A 1 291 ? 6.508 -36 -21.766 1 97.44 291 THR A N 1
ATOM 2290 C CA . THR A 1 291 ? 7.602 -36.094 -20.797 1 97.44 291 THR A CA 1
ATOM 2291 C C . THR A 1 291 ? 7.312 -37.156 -19.75 1 97.44 291 THR A C 1
ATOM 2293 O O . THR A 1 291 ? 8.211 -37.531 -19 1 97.44 291 THR A O 1
ATOM 2296 N N . LYS A 1 292 ? 6.07 -37.5 -19.609 1 97.75 292 LYS A N 1
ATOM 2297 C CA . LYS A 1 292 ? 5.594 -38.438 -18.609 1 97.75 292 LYS A CA 1
ATOM 2298 C C . LYS A 1 292 ? 5.668 -37.844 -17.203 1 97.75 292 LYS A C 1
ATOM 2300 O O . LYS A 1 292 ? 5.582 -38.562 -16.219 1 97.75 292 LYS A O 1
ATOM 2305 N N . ILE A 1 293 ? 5.863 -36.531 -17.172 1 98.44 293 ILE A N 1
ATOM 2306 C CA . ILE A 1 293 ? 5.746 -35.844 -15.883 1 98.44 293 ILE A CA 1
ATOM 2307 C C . ILE A 1 293 ? 4.285 -35.812 -15.453 1 98.44 293 ILE A C 1
ATOM 2309 O O . ILE A 1 293 ? 3.4 -35.5 -16.25 1 98.44 293 ILE A O 1
ATOM 2313 N N . HIS A 1 294 ? 4.098 -36.188 -14.227 1 98 294 HIS A N 1
ATOM 2314 C CA . HIS A 1 294 ? 2.801 -36.281 -13.562 1 98 294 HIS A CA 1
ATOM 2315 C C . HIS A 1 294 ? 2.734 -35.375 -12.344 1 98 294 HIS A C 1
ATOM 2317 O O . HIS A 1 294 ? 3.572 -35.469 -11.445 1 98 294 HIS A O 1
ATOM 2323 N N . MET A 1 295 ? 1.733 -34.438 -12.336 1 98.62 295 MET A N 1
ATOM 2324 C CA . MET A 1 295 ? 1.555 -33.531 -11.195 1 98.62 295 MET A CA 1
ATOM 2325 C C . MET A 1 295 ? 0.287 -33.906 -10.422 1 98.62 295 MET A C 1
ATOM 2327 O O . MET A 1 295 ? -0.797 -33.969 -11.008 1 98.62 295 MET A O 1
ATOM 2331 N N . LYS A 1 296 ? 0.401 -34.125 -9.148 1 98.75 296 LYS A N 1
ATOM 2332 C CA . LYS A 1 296 ? -0.729 -34.25 -8.242 1 98.75 296 LYS A CA 1
ATOM 2333 C C . LYS A 1 296 ? -0.922 -33 -7.402 1 98.75 296 LYS A C 1
ATOM 2335 O O . LYS A 1 296 ? 0.052 -32.375 -6.973 1 98.75 296 LYS A O 1
ATOM 2340 N N . VAL A 1 297 ? -2.18 -32.656 -7.211 1 98.75 297 VAL A N 1
ATOM 2341 C CA . VAL A 1 297 ? -2.502 -31.453 -6.461 1 98.75 297 VAL A CA 1
ATOM 2342 C C . VAL A 1 297 ? -3.365 -31.797 -5.25 1 98.75 297 VAL A C 1
ATOM 2344 O O . VAL A 1 297 ? -4.363 -32.5 -5.379 1 98.75 297 VAL A O 1
ATOM 2347 N N . TYR A 1 298 ? -2.965 -31.328 -4.105 1 98.75 298 TYR A N 1
ATOM 2348 C CA . TYR A 1 298 ? -3.738 -31.406 -2.871 1 98.75 298 TYR A CA 1
ATOM 2349 C C . TYR A 1 298 ? -4.031 -30 -2.332 1 98.75 298 TYR A C 1
ATOM 2351 O O . TYR A 1 298 ? -3.219 -29.094 -2.479 1 98.75 298 TYR A O 1
ATOM 2359 N N . SER A 1 299 ? -5.223 -29.875 -1.686 1 98.56 299 SER A N 1
ATOM 2360 C CA . SER A 1 299 ? -5.531 -28.531 -1.212 1 98.56 299 SER A CA 1
ATOM 2361 C C . SER A 1 299 ? -6.66 -28.547 -0.19 1 98.56 299 SER A C 1
ATOM 2363 O O . SER A 1 299 ? -7.32 -29.578 -0.006 1 98.56 299 SER A O 1
ATOM 2365 N N . THR A 1 300 ? -6.777 -27.422 0.5 1 97.5 300 THR A N 1
ATOM 2366 C CA . THR A 1 300 ? -7.887 -27.234 1.428 1 97.5 300 THR A CA 1
ATOM 2367 C C . THR A 1 300 ? -8.977 -26.375 0.79 1 97.5 300 THR A C 1
ATOM 2369 O O . THR A 1 300 ? -10.047 -26.172 1.379 1 97.5 300 THR A O 1
ATOM 2372 N N . PHE A 1 301 ? -8.789 -25.906 -0.404 1 96.31 301 PHE A N 1
ATOM 2373 C CA . PHE A 1 301 ? -9.773 -25.078 -1.097 1 96.31 301 PHE A CA 1
ATOM 2374 C C . PHE A 1 301 ? -10.984 -25.906 -1.501 1 96.31 301 PHE A C 1
ATOM 2376 O O . PHE A 1 301 ? -10.891 -27.141 -1.621 1 96.31 301 PHE A O 1
ATOM 2383 N N . PRO A 1 302 ? -12.086 -25.25 -1.788 1 93.31 302 PRO A N 1
ATOM 2384 C CA . PRO A 1 302 ? -13.297 -26 -2.133 1 93.31 302 PRO A CA 1
ATOM 2385 C C . PRO A 1 302 ? -13.352 -26.391 -3.607 1 93.31 302 PRO A C 1
ATOM 2387 O O . PRO A 1 302 ? -14.07 -27.328 -3.98 1 93.31 302 PRO A O 1
ATOM 2390 N N . THR A 1 303 ? -12.562 -25.672 -4.422 1 93.44 303 THR A N 1
ATOM 2391 C CA . THR A 1 303 ? -12.695 -25.922 -5.852 1 93.44 303 THR A CA 1
ATOM 2392 C C . THR A 1 303 ? -11.328 -26.062 -6.504 1 93.44 303 THR A C 1
ATOM 2394 O O . THR A 1 303 ? -10.32 -25.609 -5.957 1 93.44 303 THR A O 1
ATOM 2397 N N . MET A 1 304 ? -11.383 -26.734 -7.602 1 95.25 304 MET A N 1
ATOM 2398 C CA . MET A 1 304 ? -10.281 -26.766 -8.555 1 95.25 304 MET A CA 1
ATOM 2399 C C . MET A 1 304 ? -10.648 -26.016 -9.836 1 95.25 304 MET A C 1
ATOM 2401 O O . MET A 1 304 ? -11.578 -26.422 -10.539 1 95.25 304 MET A O 1
ATOM 2405 N N . TRP A 1 305 ? -9.953 -25 -10.023 1 94.56 305 TRP A N 1
ATOM 2406 C CA . TRP A 1 305 ? -10.148 -24.266 -11.266 1 94.56 305 TRP A CA 1
ATOM 2407 C C . TRP A 1 305 ? -9.328 -24.875 -12.398 1 94.56 305 TRP A C 1
ATOM 2409 O O . TRP A 1 305 ? -8.133 -25.141 -12.234 1 94.56 305 TRP A O 1
ATOM 2419 N N . VAL A 1 306 ? -9.969 -25.156 -13.477 1 94.94 306 VAL A N 1
ATOM 2420 C CA . VAL A 1 306 ? -9.266 -25.578 -14.688 1 94.94 306 VAL A CA 1
ATOM 2421 C C . VAL A 1 306 ? -9.32 -24.453 -15.727 1 94.94 306 VAL A C 1
ATOM 2423 O O . VAL A 1 306 ? -10.391 -24.125 -16.234 1 94.94 306 VAL A O 1
ATOM 2426 N N . TYR A 1 307 ? -8.211 -23.922 -15.969 1 94.81 307 TYR A N 1
ATOM 2427 C CA . TYR A 1 307 ? -8.086 -22.797 -16.891 1 94.81 307 TYR A CA 1
ATOM 2428 C C . TYR A 1 307 ? -6.965 -23.047 -17.906 1 94.81 307 TYR A C 1
ATOM 2430 O O . TYR A 1 307 ? -5.848 -23.406 -17.516 1 94.81 307 TYR A O 1
ATOM 2438 N N . SER A 1 308 ? -7.258 -22.781 -19.203 1 95.19 308 SER A N 1
ATOM 2439 C CA . SER A 1 308 ? -6.316 -23.172 -20.25 1 95.19 308 SER A CA 1
ATOM 2440 C C . SER A 1 308 ? -5.68 -21.953 -20.906 1 95.19 308 SER A C 1
ATOM 2442 O O . SER A 1 308 ? -5.398 -21.953 -22.094 1 95.19 308 SER A O 1
ATOM 2444 N N . ALA A 1 309 ? -5.57 -20.844 -20.141 1 93.5 309 ALA A N 1
ATOM 2445 C CA . ALA A 1 309 ? -4.91 -19.641 -20.625 1 93.5 309 ALA A CA 1
ATOM 2446 C C . ALA A 1 309 ? -5.508 -19.172 -21.953 1 93.5 309 ALA A C 1
ATOM 2448 O O . ALA A 1 309 ? -4.777 -18.922 -22.906 1 93.5 309 ALA A O 1
ATOM 2449 N N . ASN A 1 310 ? -6.734 -19 -21.969 1 92.44 310 ASN A N 1
ATOM 2450 C CA . ASN A 1 310 ? -7.496 -18.75 -23.203 1 92.44 310 ASN A CA 1
ATOM 2451 C C . ASN A 1 310 ? -7.262 -17.344 -23.734 1 92.44 310 ASN A C 1
ATOM 2453 O O . ASN A 1 310 ? -7.398 -17.094 -24.938 1 92.44 310 ASN A O 1
ATOM 2457 N N . ASN A 1 311 ? -6.875 -16.406 -22.906 1 88.62 311 ASN A N 1
ATOM 2458 C CA . ASN A 1 311 ? -6.879 -15 -23.281 1 88.62 311 ASN A CA 1
ATOM 2459 C C . ASN A 1 311 ? -5.539 -14.57 -23.875 1 88.62 311 ASN A C 1
ATOM 2461 O O . ASN A 1 311 ? -5.328 -13.383 -24.141 1 88.62 311 ASN A O 1
ATOM 2465 N N . LYS A 1 312 ? -4.707 -15.477 -24.156 1 92.81 312 LYS A N 1
ATOM 2466 C CA . LYS A 1 312 ? -3.422 -15.172 -24.781 1 92.81 312 LYS A CA 1
ATOM 2467 C C . LYS A 1 312 ? -3.545 -15.117 -26.297 1 92.81 312 LYS A C 1
ATOM 2469 O O . LYS A 1 312 ? -4.453 -15.719 -26.875 1 92.81 312 LYS A O 1
ATOM 2474 N N . PRO A 1 313 ? -2.633 -14.391 -26.953 1 92.69 313 PRO A N 1
ATOM 2475 C CA . PRO A 1 313 ? -2.658 -14.359 -28.422 1 92.69 313 PRO A CA 1
ATOM 2476 C C . PRO A 1 313 ? -2.314 -15.703 -29.047 1 92.69 313 PRO A C 1
ATOM 2478 O O . PRO A 1 313 ? -1.558 -16.484 -28.469 1 92.69 313 PRO A O 1
ATOM 2481 N N . LEU A 1 314 ? -2.861 -15.938 -30.203 1 92.69 314 LEU A N 1
ATOM 2482 C CA . LEU A 1 314 ? -2.543 -17.078 -31.047 1 92.69 314 LEU A CA 1
ATOM 2483 C C . LEU A 1 314 ? -2.443 -16.672 -32.5 1 92.69 314 LEU A C 1
ATOM 2485 O O . LEU A 1 314 ? -3.459 -16.391 -33.156 1 92.69 314 LEU A O 1
ATOM 2489 N N . PRO A 1 315 ? -1.253 -16.453 -33.125 1 92.38 315 PRO A N 1
ATOM 2490 C CA . PRO A 1 315 ? 0.006 -16.781 -32.469 1 92.38 315 PRO A CA 1
ATOM 2491 C C . PRO A 1 315 ? 0.535 -15.648 -31.594 1 92.38 315 PRO A C 1
ATOM 2493 O O . PRO A 1 315 ? 0.154 -14.492 -31.781 1 92.38 315 PRO A O 1
ATOM 2496 N N . ALA A 1 316 ? 1.27 -16.031 -30.578 1 94.12 316 ALA A N 1
ATOM 2497 C CA . ALA A 1 316 ? 2.086 -15.055 -29.875 1 94.12 316 ALA A CA 1
ATOM 2498 C C . ALA A 1 316 ? 3.457 -14.906 -30.531 1 94.12 316 ALA A C 1
ATOM 2500 O O . ALA A 1 316 ? 4.035 -15.883 -31 1 94.12 316 ALA A O 1
ATOM 2501 N N . SER A 1 317 ? 4.066 -13.727 -30.469 1 91.31 317 SER A N 1
ATOM 2502 C CA . SER A 1 317 ? 5.332 -13.43 -31.125 1 91.31 317 SER A CA 1
ATOM 2503 C C . SER A 1 317 ? 6.512 -14.008 -30.359 1 91.31 317 SER A C 1
ATOM 2505 O O . SER A 1 317 ? 7.594 -14.211 -30.922 1 91.31 317 SER A O 1
ATOM 2507 N N . GLY A 1 318 ? 6.324 -14.211 -29.062 1 90.19 318 GLY A N 1
ATOM 2508 C CA . GLY A 1 318 ? 7.434 -14.594 -28.188 1 90.19 318 GLY A CA 1
ATOM 2509 C C . GLY A 1 318 ? 8.227 -13.414 -27.688 1 90.19 318 GLY A C 1
ATOM 2510 O O . GLY A 1 318 ? 9.172 -13.586 -26.906 1 90.19 318 GLY A O 1
ATOM 2511 N N . GLY A 1 319 ? 7.836 -12.258 -28.094 1 87.38 319 GLY A N 1
ATOM 2512 C CA . GLY A 1 319 ? 8.5 -11.039 -27.656 1 87.38 319 GLY A CA 1
ATOM 2513 C C . GLY A 1 319 ? 7.918 -10.469 -26.375 1 87.38 319 GLY A C 1
ATOM 2514 O O . GLY A 1 319 ? 7.09 -11.102 -25.734 1 87.38 319 GLY A O 1
ATOM 2515 N N . PRO A 1 320 ? 8.398 -9.203 -26.078 1 84.38 320 PRO A N 1
ATOM 2516 C CA . PRO A 1 320 ? 7.914 -8.57 -24.844 1 84.38 320 PRO A CA 1
ATOM 2517 C C . PRO A 1 320 ? 6.391 -8.438 -24.812 1 84.38 320 PRO A C 1
ATOM 2519 O O . PRO A 1 320 ? 5.781 -7.992 -25.781 1 84.38 320 PRO A O 1
ATOM 2522 N N . GLY A 1 321 ? 5.844 -8.977 -23.719 1 86.56 321 GLY A N 1
ATOM 2523 C CA . GLY A 1 321 ? 4.402 -8.906 -23.531 1 86.56 321 GLY A CA 1
ATOM 2524 C C . GLY A 1 321 ? 3.658 -10.055 -24.188 1 86.56 321 GLY A C 1
ATOM 2525 O O . GLY A 1 321 ? 2.447 -10.203 -24 1 86.56 321 GLY A O 1
ATOM 2526 N N . GLN A 1 322 ? 4.34 -10.844 -24.938 1 91.62 322 GLN A N 1
ATOM 2527 C CA . GLN A 1 322 ? 3.744 -11.969 -25.641 1 91.62 322 GLN A CA 1
ATOM 2528 C C . GLN A 1 322 ? 4.625 -13.211 -25.531 1 91.62 322 GLN A C 1
ATOM 2530 O O . GLN A 1 322 ? 4.898 -13.875 -26.531 1 91.62 322 GLN A O 1
ATOM 2535 N N . ARG A 1 323 ? 5.035 -13.43 -24.375 1 91.56 323 ARG A N 1
ATOM 2536 C CA . ARG A 1 323 ? 5.922 -14.562 -24.125 1 91.56 323 ARG A CA 1
ATOM 2537 C C . ARG A 1 323 ? 5.199 -15.883 -24.359 1 91.56 323 ARG A C 1
ATOM 2539 O O . ARG A 1 323 ? 5.781 -16.828 -24.906 1 91.56 323 ARG A O 1
ATOM 2546 N N . TYR A 1 324 ? 3.977 -15.984 -24 1 94.38 324 TYR A N 1
ATOM 2547 C CA . TYR A 1 324 ? 3.209 -17.219 -24.047 1 94.38 324 TYR A CA 1
ATOM 2548 C C . TYR A 1 324 ? 2.01 -17.094 -24.984 1 94.38 324 TYR A C 1
ATOM 2550 O O . TYR A 1 324 ? 1.346 -16.047 -25 1 94.38 324 TYR A O 1
ATOM 2558 N N . GLU A 1 325 ? 1.766 -18.125 -25.766 1 95.81 325 GLU A N 1
ATOM 2559 C CA . GLU A 1 325 ? 0.599 -18.141 -26.656 1 95.81 325 GLU A CA 1
ATOM 2560 C C . GLU A 1 325 ? -0.583 -18.844 -25.984 1 95.81 325 GLU A C 1
ATOM 2562 O O . GLU A 1 325 ? -0.444 -19.406 -24.906 1 95.81 325 GLU A O 1
ATOM 2567 N N . ARG A 1 326 ? -1.739 -18.703 -26.625 1 95.56 326 ARG A N 1
ATOM 2568 C CA . ARG A 1 326 ? -2.938 -19.375 -26.125 1 95.56 326 ARG A CA 1
ATOM 2569 C C . ARG A 1 326 ? -2.689 -20.875 -25.953 1 95.56 326 ARG A C 1
ATOM 2571 O O . ARG A 1 326 ? -2.027 -21.5 -26.781 1 95.56 326 ARG A O 1
ATOM 2578 N N . TRP A 1 327 ? -3.084 -21.438 -24.812 1 96.75 327 TRP A N 1
ATOM 2579 C CA . TRP A 1 327 ? -3 -22.844 -24.453 1 96.75 327 TRP A CA 1
ATOM 2580 C C . TRP A 1 327 ? -1.558 -23.25 -24.172 1 96.75 327 TRP A C 1
ATOM 2582 O O . TRP A 1 327 ? -1.198 -24.422 -24.312 1 96.75 327 TRP A O 1
ATOM 2592 N N . SER A 1 328 ? -0.749 -22.266 -23.812 1 95.38 328 SER A N 1
ATOM 2593 C CA . SER A 1 328 ? 0.61 -22.562 -23.391 1 95.38 328 SER A CA 1
ATOM 2594 C C . SER A 1 328 ? 0.627 -23.094 -21.953 1 95.38 328 SER A C 1
ATOM 2596 O O . SER A 1 328 ? 1.535 -23.828 -21.562 1 95.38 328 SER A O 1
ATOM 2598 N N . GLY A 1 329 ? -0.289 -22.625 -21.156 1 96.75 329 GLY A N 1
ATOM 2599 C CA . GLY A 1 329 ? -0.317 -22.984 -19.75 1 96.75 329 GLY A CA 1
ATOM 2600 C C . GLY A 1 329 ? -1.664 -23.516 -19.297 1 96.75 329 GLY A C 1
ATOM 2601 O O . GLY A 1 329 ? -2.699 -23.156 -19.875 1 9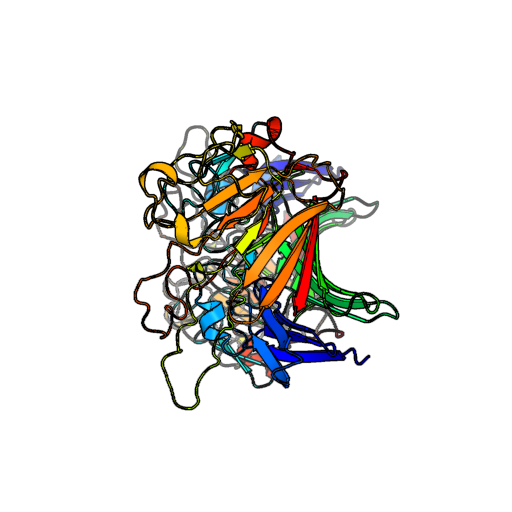6.75 329 GLY A O 1
ATOM 2602 N N . LEU A 1 330 ? -1.627 -24.391 -18.375 1 96.81 330 LEU A N 1
ATOM 2603 C CA . LEU A 1 330 ? -2.807 -24.953 -17.734 1 96.81 330 LEU A CA 1
ATOM 2604 C C . LEU A 1 330 ? -2.811 -24.656 -16.234 1 96.81 330 LEU A C 1
ATOM 2606 O O . LEU A 1 330 ? -1.862 -25 -15.523 1 96.81 330 LEU A O 1
ATOM 2610 N N . LEU A 1 331 ? -3.818 -23.938 -15.867 1 95.19 331 LEU A N 1
ATOM 2611 C CA . LEU A 1 331 ? -4.02 -23.719 -14.438 1 95.19 331 LEU A CA 1
ATOM 2612 C C . LEU A 1 331 ? -4.953 -24.781 -13.852 1 95.19 331 LEU A C 1
ATOM 2614 O O . LEU A 1 331 ? -6.129 -24.844 -14.219 1 95.19 331 LEU A O 1
ATOM 2618 N N . VAL A 1 332 ? -4.453 -25.672 -13.094 1 93.62 332 VAL A N 1
ATOM 2619 C CA . VAL A 1 332 ? -5.191 -26.547 -12.203 1 93.62 332 VAL A CA 1
ATOM 2620 C C . VAL A 1 332 ? -5.051 -26.078 -10.758 1 93.62 332 VAL A C 1
ATOM 2622 O O . VAL A 1 332 ? -4.344 -26.688 -9.953 1 93.62 332 VAL A O 1
ATOM 2625 N N . GLY A 1 333 ? -5.781 -25.031 -10.547 1 94.19 333 GLY A N 1
ATOM 2626 C CA . GLY A 1 333 ? -5.496 -24.172 -9.398 1 94.19 333 GLY A CA 1
ATOM 2627 C C . GLY A 1 333 ? -6.602 -24.188 -8.359 1 94.19 333 GLY A C 1
ATOM 2628 O O . GLY A 1 333 ? -7.699 -23.672 -8.609 1 94.19 333 GLY A O 1
ATOM 2629 N N . PRO A 1 334 ? -6.316 -24.703 -7.16 1 95.81 334 PRO A N 1
ATOM 2630 C CA . PRO A 1 334 ? -7.277 -24.625 -6.055 1 95.81 334 PRO A CA 1
ATOM 2631 C C . PRO A 1 334 ? -7.574 -23.188 -5.645 1 95.81 334 PRO A C 1
ATOM 2633 O O . PRO A 1 334 ? -6.656 -22.375 -5.492 1 95.81 334 PRO A O 1
ATOM 2636 N N . GLN A 1 335 ? -8.781 -22.859 -5.582 1 92.88 335 GLN A N 1
ATOM 2637 C CA . GLN A 1 335 ? -9.203 -21.531 -5.145 1 92.88 335 GLN A CA 1
ATOM 2638 C C . GLN A 1 335 ? -10.617 -21.562 -4.566 1 92.88 335 GLN A C 1
ATOM 2640 O O . GLN A 1 335 ? -11.266 -22.609 -4.555 1 92.88 335 GLN A O 1
ATOM 2645 N N . ASN A 1 336 ? -11.031 -20.438 -4.02 1 90.75 336 ASN A N 1
ATOM 2646 C CA . ASN A 1 336 ? -12.438 -20.25 -3.672 1 90.75 336 ASN A CA 1
ATOM 2647 C C . ASN A 1 336 ? -13.273 -19.891 -4.895 1 90.75 336 ASN A C 1
ATOM 2649 O O . ASN A 1 336 ? -12.734 -19.625 -5.973 1 90.75 336 ASN A O 1
ATOM 2653 N N . PHE A 1 337 ? -14.562 -19.969 -4.703 1 85.19 337 PHE A N 1
ATOM 2654 C CA . PHE A 1 337 ? -15.461 -19.578 -5.789 1 85.19 337 PHE A CA 1
ATOM 2655 C C . PHE A 1 337 ? -15.305 -18.109 -6.121 1 85.19 337 PHE A C 1
ATOM 2657 O O . PHE A 1 337 ? -14.953 -17.297 -5.254 1 85.19 337 PHE A O 1
ATOM 2664 N N . SER A 1 338 ? -15.57 -17.812 -7.324 1 87.06 338 SER A N 1
ATOM 2665 C CA . SER A 1 338 ? -15.523 -16.422 -7.746 1 87.06 338 SER A CA 1
ATOM 2666 C C . SER A 1 338 ? -16.688 -15.625 -7.16 1 87.06 338 SER A C 1
ATOM 2668 O O . SER A 1 338 ? -17.703 -16.203 -6.758 1 87.06 338 SER A O 1
ATOM 2670 N N . ASP A 1 339 ? -16.547 -14.328 -7.02 1 91.25 339 ASP A N 1
ATOM 2671 C CA . ASP A 1 339 ? -17.531 -13.391 -6.496 1 91.25 339 ASP A CA 1
ATOM 2672 C C . ASP A 1 339 ? -17.938 -13.766 -5.074 1 91.25 339 ASP A C 1
ATOM 2674 O O . ASP A 1 339 ? -19.109 -13.609 -4.703 1 91.25 339 ASP A O 1
ATOM 2678 N N . CYS A 1 340 ? -17 -14.273 -4.445 1 86.56 340 CYS A N 1
ATOM 2679 C CA . CYS A 1 340 ? -17.266 -14.711 -3.082 1 86.56 340 CYS A CA 1
ATOM 2680 C C . CYS A 1 340 ? -17.688 -13.539 -2.205 1 86.56 340 CYS A C 1
ATOM 2682 O O . CYS A 1 340 ? -18.422 -13.719 -1.235 1 86.56 340 CYS A O 1
ATOM 2684 N N . ALA A 1 341 ? -17.297 -12.367 -2.514 1 89.5 341 ALA A N 1
ATOM 2685 C CA . ALA A 1 341 ? -17.719 -11.195 -1.743 1 89.5 341 ALA A CA 1
ATOM 2686 C C . ALA A 1 341 ? -19.234 -11.016 -1.787 1 89.5 341 ALA A C 1
ATOM 2688 O O . ALA A 1 341 ? -19.828 -10.531 -0.826 1 89.5 341 ALA A O 1
ATOM 2689 N N . ASN A 1 342 ? -19.812 -11.398 -2.881 1 88.62 342 ASN A N 1
ATOM 2690 C CA . ASN A 1 342 ? -21.25 -11.234 -3.027 1 88.62 342 ASN A CA 1
ATOM 2691 C C . ASN A 1 342 ? -22 -12.523 -2.672 1 88.62 342 ASN A C 1
ATOM 2693 O O . ASN A 1 342 ? -23.188 -12.484 -2.336 1 88.62 342 ASN A O 1
ATOM 2697 N N . PHE A 1 343 ? -21.344 -13.641 -2.725 1 80.06 343 PHE A N 1
ATOM 2698 C CA . PHE A 1 343 ? -22.031 -14.914 -2.561 1 80.06 343 PHE A CA 1
ATOM 2699 C C . PHE A 1 343 ? -21.578 -15.617 -1.282 1 80.06 343 PHE A C 1
ATOM 2701 O O . PHE A 1 343 ? -21.875 -16.797 -1.079 1 80.06 343 PHE A O 1
ATOM 2708 N N . TYR A 1 344 ? -21.047 -15.023 -0.432 1 70.62 344 TYR A N 1
ATOM 2709 C CA . TYR A 1 344 ? -20.469 -15.617 0.764 1 70.62 344 TYR A CA 1
ATOM 2710 C C . TYR A 1 344 ? -21.531 -16.312 1.608 1 70.62 344 TYR A C 1
ATOM 2712 O O . TYR A 1 344 ? -21.234 -17.219 2.375 1 70.62 344 TYR A O 1
ATOM 2720 N N . PRO A 1 345 ? -22.672 -15.984 1.486 1 68.25 345 PRO A N 1
ATOM 2721 C CA . PRO A 1 345 ? -23.656 -16.734 2.266 1 68.25 345 PRO A CA 1
ATOM 2722 C C . PRO A 1 345 ? -23.922 -18.125 1.701 1 68.25 345 PRO A C 1
ATOM 2724 O O . PRO A 1 345 ? -24.391 -19.016 2.422 1 68.25 345 PRO A O 1
ATOM 2727 N N . LYS A 1 346 ? -23.625 -18.297 0.446 1 69.81 346 LYS A N 1
ATOM 2728 C CA . LYS A 1 346 ? -23.906 -19.562 -0.227 1 69.81 346 LYS A CA 1
ATOM 2729 C C . LYS A 1 346 ? -22.656 -20.422 -0.36 1 69.81 346 LYS A C 1
ATOM 2731 O O . LYS A 1 346 ? -22.719 -21.641 -0.366 1 69.81 346 LYS A O 1
ATOM 2736 N N . TYR A 1 347 ? -21.594 -19.75 -0.482 1 68.94 347 TYR A N 1
ATOM 2737 C CA . TYR A 1 347 ? -20.312 -20.406 -0.654 1 68.94 347 TYR A CA 1
ATOM 2738 C C . TYR A 1 347 ? -19.5 -20.375 0.64 1 68.94 347 TYR A C 1
ATOM 2740 O O . TYR A 1 347 ? -19.859 -19.672 1.588 1 68.94 347 TYR A O 1
ATOM 2748 N N . PRO A 1 348 ? -18.516 -21.281 0.605 1 74.44 348 PRO A N 1
ATOM 2749 C CA . PRO A 1 348 ? -17.688 -21.156 1.815 1 74.44 348 PRO A CA 1
ATOM 2750 C C . PRO A 1 348 ? -17.297 -19.703 2.105 1 74.44 348 PRO A C 1
ATOM 2752 O O . PRO A 1 348 ? -16.906 -18.984 1.19 1 74.44 348 PRO A O 1
ATOM 2755 N N . ASN A 1 349 ? -17.531 -19.391 3.229 1 75.5 349 ASN A N 1
ATOM 2756 C CA . ASN A 1 349 ? -17.422 -18.016 3.703 1 75.5 349 ASN A CA 1
ATOM 2757 C C . ASN A 1 349 ? -16.016 -17.469 3.523 1 75.5 349 ASN A C 1
ATOM 2759 O O . ASN A 1 349 ? -15.047 -18.047 4.02 1 75.5 349 ASN A O 1
ATOM 2763 N N . CYS A 1 350 ? -15.891 -16.406 2.826 1 86.56 350 CYS A N 1
ATOM 2764 C CA . CYS A 1 350 ? -14.609 -15.75 2.59 1 86.56 350 CYS A CA 1
ATOM 2765 C C . CYS A 1 350 ? -14.469 -14.508 3.463 1 86.56 350 CYS A C 1
ATOM 2767 O O . CYS A 1 350 ? -13.461 -13.805 3.389 1 86.56 350 CYS A O 1
ATOM 2769 N N . ILE A 1 351 ? -15.492 -14.195 4.289 1 92.75 351 ILE A N 1
ATOM 2770 C CA . ILE A 1 351 ? -15.445 -13.016 5.148 1 92.75 351 ILE A CA 1
ATOM 2771 C C . ILE A 1 351 ? -14.602 -13.312 6.383 1 92.75 351 ILE A C 1
ATOM 2773 O O . ILE A 1 351 ? -14.898 -14.227 7.148 1 92.75 351 ILE A O 1
ATOM 2777 N N . VAL A 1 352 ? -13.539 -12.57 6.52 1 95.38 352 VAL A N 1
ATOM 2778 C CA . VAL A 1 352 ? -12.672 -12.656 7.691 1 95.38 352 VAL A CA 1
ATOM 2779 C C . VAL A 1 352 ? -12.984 -11.5 8.648 1 95.38 352 VAL A C 1
ATOM 2781 O O . VAL A 1 352 ? -13.156 -10.359 8.219 1 95.38 352 VAL A O 1
ATOM 2784 N N . ARG A 1 353 ? -13.141 -11.82 9.898 1 95.56 353 ARG A N 1
ATOM 2785 C CA . ARG A 1 353 ? -13.438 -10.828 10.922 1 95.56 353 ARG A CA 1
ATOM 2786 C C . ARG A 1 353 ? -12.328 -10.773 11.969 1 95.56 353 ARG A C 1
ATOM 2788 O O . ARG A 1 353 ? -11.75 -11.805 12.32 1 95.56 353 ARG A O 1
ATOM 2795 N N . ARG A 1 354 ? -12.086 -9.602 12.383 1 95.38 354 ARG A N 1
ATOM 2796 C CA . ARG A 1 354 ? -11.078 -9.43 13.422 1 95.38 354 ARG A CA 1
ATOM 2797 C C . ARG A 1 354 ? -11.383 -10.305 14.633 1 95.38 354 ARG A C 1
ATOM 2799 O O . ARG A 1 354 ? -12.523 -10.344 15.102 1 95.38 354 ARG A O 1
ATOM 2806 N N . GLY A 1 355 ? -10.383 -10.953 15.156 1 90.88 355 GLY A N 1
ATOM 2807 C CA . GLY A 1 355 ? -10.547 -11.75 16.359 1 90.88 355 GLY A CA 1
ATOM 2808 C C . GLY A 1 355 ? -11.07 -13.141 16.094 1 90.88 355 GLY A C 1
ATOM 2809 O O . GLY A 1 355 ? -11.148 -13.977 17 1 90.88 355 GLY A O 1
ATOM 2810 N N . GLU A 1 356 ? -11.523 -13.414 14.891 1 89.31 356 GLU A N 1
ATOM 2811 C CA . GLU A 1 356 ? -11.992 -14.742 14.508 1 89.31 356 GLU A CA 1
ATOM 2812 C C . GLU A 1 356 ? -10.914 -15.508 13.742 1 89.31 356 GLU A C 1
ATOM 2814 O O . GLU A 1 356 ? -9.766 -15.078 13.68 1 89.31 356 GLU A O 1
ATOM 2819 N N . GLN A 1 357 ? -11.359 -16.625 13.344 1 82.12 357 GLN A N 1
ATOM 2820 C CA . GLN A 1 357 ? -10.422 -17.469 12.609 1 82.12 357 GLN A CA 1
ATOM 2821 C C . GLN A 1 357 ? -9.883 -16.734 11.383 1 82.12 357 GLN A C 1
ATOM 2823 O O . GLN A 1 357 ? -10.641 -16.109 10.641 1 82.12 357 GLN A O 1
ATOM 2828 N N . GLN A 1 358 ? -8.664 -16.953 11.211 1 89.75 358 GLN A N 1
ATOM 2829 C CA . GLN A 1 358 ? -7.945 -16.312 10.109 1 89.75 358 GLN A CA 1
ATOM 2830 C C . GLN A 1 358 ? -8.125 -17.094 8.812 1 89.75 358 GLN A C 1
ATOM 2832 O O . GLN A 1 358 ? -8.523 -18.266 8.828 1 89.75 358 GLN A O 1
ATOM 2837 N N . TYR A 1 359 ? -8.031 -16.375 7.719 1 94.75 359 TYR A N 1
ATOM 2838 C CA . TYR A 1 359 ? -7.953 -17.047 6.426 1 94.75 359 TYR A CA 1
ATOM 2839 C C . TYR A 1 359 ? -6.727 -17.953 6.348 1 94.75 359 TYR A C 1
ATOM 2841 O O . TYR A 1 359 ? -5.602 -17.484 6.562 1 94.75 359 TYR A O 1
ATOM 2849 N N . GLU A 1 360 ? -6.914 -19.188 6.117 1 96.56 360 GLU A N 1
ATOM 2850 C CA . GLU A 1 360 ? -5.836 -20.156 5.945 1 96.56 360 GLU A CA 1
ATOM 2851 C C . GLU A 1 360 ? -6.188 -21.188 4.883 1 96.56 360 GLU A C 1
ATOM 2853 O O . GLU A 1 360 ? -7.195 -21.891 5 1 96.56 360 GLU A O 1
ATOM 2858 N N . GLU A 1 361 ? -5.43 -21.25 3.881 1 97.06 361 GLU A N 1
ATOM 2859 C CA . GLU A 1 361 ? -5.578 -22.234 2.816 1 97.06 361 GLU A CA 1
ATOM 2860 C C . GLU A 1 361 ? -4.227 -22.812 2.41 1 97.06 361 GLU A C 1
ATOM 2862 O O . GLU A 1 361 ? -3.191 -22.172 2.57 1 97.06 361 GLU A O 1
ATOM 2867 N N . THR A 1 362 ? -4.25 -24.047 1.909 1 98.31 362 THR A N 1
ATOM 2868 C CA . THR A 1 362 ? -3.035 -24.766 1.537 1 98.31 362 THR A CA 1
ATOM 2869 C C . THR A 1 362 ? -3.18 -25.391 0.153 1 98.31 362 THR A C 1
ATOM 2871 O O . THR A 1 362 ? -4.246 -25.906 -0.193 1 98.31 362 THR A O 1
ATOM 2874 N N . THR A 1 363 ? -2.17 -25.344 -0.595 1 98.62 363 THR A N 1
ATOM 2875 C CA . THR A 1 363 ? -2.025 -26.094 -1.838 1 98.62 363 THR A CA 1
ATOM 2876 C C . THR A 1 363 ? -0.688 -26.828 -1.877 1 98.62 363 THR A C 1
ATOM 2878 O O . THR A 1 363 ? 0.343 -26.266 -1.499 1 98.62 363 THR A O 1
ATOM 2881 N N . ILE A 1 364 ? -0.674 -28.078 -2.305 1 98.81 364 ILE A N 1
ATOM 2882 C CA . ILE A 1 364 ? 0.54 -28.859 -2.521 1 98.81 364 ILE A CA 1
ATOM 2883 C C . ILE A 1 364 ? 0.602 -29.328 -3.975 1 98.81 364 ILE A C 1
ATOM 2885 O O . ILE A 1 364 ? -0.368 -29.875 -4.496 1 98.81 364 ILE A O 1
ATOM 2889 N N . ASN A 1 365 ? 1.651 -29.078 -4.629 1 98.81 365 ASN A N 1
ATOM 2890 C CA . ASN A 1 365 ? 1.966 -29.625 -5.945 1 98.81 365 ASN A CA 1
ATOM 2891 C C . ASN A 1 365 ? 3.072 -30.672 -5.867 1 98.81 365 ASN A C 1
ATOM 2893 O O . ASN A 1 365 ? 4.195 -30.375 -5.469 1 98.81 365 ASN A O 1
ATOM 2897 N N . GLU A 1 366 ? 2.76 -31.859 -6.211 1 98.81 366 GLU A N 1
ATOM 2898 C CA . GLU A 1 366 ? 3.695 -32.969 -6.207 1 98.81 366 GLU A CA 1
ATOM 2899 C C . GLU A 1 366 ? 3.998 -33.438 -7.625 1 98.81 366 GLU A C 1
ATOM 2901 O O . GLU A 1 366 ? 3.08 -33.656 -8.422 1 98.81 366 GLU A O 1
ATOM 2906 N N . PHE A 1 367 ? 5.266 -33.594 -7.898 1 98.69 367 PHE A N 1
ATOM 2907 C CA . PHE A 1 367 ? 5.668 -33.969 -9.25 1 98.69 367 PHE A CA 1
ATOM 2908 C C . PHE A 1 367 ? 6.305 -35.375 -9.258 1 98.69 367 PHE A C 1
ATOM 2910 O O . PHE A 1 367 ? 7.141 -35.688 -8.406 1 98.69 367 PHE A O 1
ATOM 2917 N N . LEU A 1 368 ? 5.879 -36.125 -10.211 1 97.19 368 LEU A N 1
ATOM 2918 C CA . LEU A 1 368 ? 6.406 -37.469 -10.461 1 97.19 368 LEU A CA 1
ATOM 2919 C C . LEU A 1 368 ? 6.754 -37.656 -11.93 1 97.19 368 LEU A C 1
ATOM 2921 O O . LEU A 1 368 ? 6.23 -36.938 -12.789 1 97.19 368 LEU A O 1
ATOM 2925 N N . VAL A 1 369 ? 7.723 -38.5 -12.133 1 96.19 369 VAL A N 1
ATOM 2926 C CA . VAL A 1 369 ? 8.039 -38.906 -13.5 1 96.19 369 VAL A CA 1
ATOM 2927 C C . VAL A 1 369 ? 7.82 -40.406 -13.664 1 96.19 369 VAL A C 1
ATOM 2929 O O . VAL A 1 369 ? 8.43 -41.219 -12.953 1 96.19 369 VAL A O 1
ATOM 2932 N N . GLU A 1 370 ? 6.984 -40.781 -14.523 1 87.31 370 GLU A N 1
ATOM 2933 C CA . GLU A 1 370 ? 6.66 -42.188 -14.719 1 87.31 370 GLU A CA 1
ATOM 2934 C C . GLU A 1 370 ? 7.582 -42.844 -15.758 1 87.31 370 GLU A C 1
ATOM 2936 O O . GLU A 1 370 ? 8.07 -42.156 -16.656 1 87.31 370 GLU A O 1
ATOM 2941 N N . MET B 1 1 ? -9.523 19.516 35.062 1 74 1 MET B N 1
ATOM 2942 C CA . MET B 1 1 ? -9.406 19.578 33.625 1 74 1 MET B CA 1
ATOM 2943 C C . MET B 1 1 ? -9.938 18.312 32.969 1 74 1 MET B C 1
ATOM 2945 O O . MET B 1 1 ? -9.719 17.203 33.469 1 74 1 MET B O 1
ATOM 2949 N N . VAL B 1 2 ? -10.844 18.547 31.938 1 88.19 2 VAL B N 1
ATOM 2950 C CA . VAL B 1 2 ? -11.516 17.438 31.281 1 88.19 2 VAL B CA 1
ATOM 2951 C C . VAL B 1 2 ? -10.719 17 30.062 1 88.19 2 VAL B C 1
ATOM 2953 O O . VAL B 1 2 ? -10.258 17.844 29.281 1 88.19 2 VAL B O 1
ATOM 2956 N N . PHE B 1 3 ? -10.211 15.789 30.078 1 96.12 3 PHE B N 1
ATOM 2957 C CA . PHE B 1 3 ? -9.602 15.156 28.906 1 96.12 3 PHE B CA 1
ATOM 2958 C C . PHE B 1 3 ? -10.492 14.047 28.359 1 96.12 3 PHE B C 1
ATOM 2960 O O . PHE B 1 3 ? -11.016 13.234 29.125 1 96.12 3 PHE B O 1
ATOM 2967 N N . SER B 1 4 ? -10.734 14.086 27.047 1 97.56 4 SER B N 1
ATOM 2968 C CA . SER B 1 4 ? -11.57 13.039 26.453 1 97.56 4 SER B CA 1
ATOM 2969 C C . SER B 1 4 ? -11.094 12.672 25.062 1 97.56 4 SER B C 1
ATOM 2971 O O . SER B 1 4 ? -10.43 13.469 24.391 1 97.56 4 SER B O 1
ATOM 2973 N N . ILE B 1 5 ? -11.32 11.484 24.719 1 98.5 5 ILE B N 1
ATOM 2974 C CA . ILE B 1 5 ? -11.156 10.977 23.359 1 98.5 5 ILE B CA 1
ATOM 2975 C C . ILE B 1 5 ? -12.516 10.586 22.797 1 98.5 5 ILE B C 1
ATOM 2977 O O . ILE B 1 5 ? -13.281 9.852 23.422 1 98.5 5 ILE B O 1
ATOM 2981 N N . LYS B 1 6 ? -12.875 11.109 21.641 1 98.12 6 LYS B N 1
ATOM 2982 C CA . LYS B 1 6 ? -14.102 10.742 20.922 1 98.12 6 LYS B CA 1
ATOM 2983 C C . LYS B 1 6 ? -13.789 10.25 19.516 1 98.12 6 LYS B C 1
ATOM 2985 O O . LYS B 1 6 ? -12.945 10.82 18.828 1 98.12 6 LYS B O 1
ATOM 2990 N N . VAL B 1 7 ? -14.398 9.18 19.156 1 97.94 7 VAL B N 1
ATOM 2991 C CA . VAL B 1 7 ? -14.227 8.633 17.812 1 97.94 7 VAL B CA 1
ATOM 2992 C C . VAL B 1 7 ? -15.531 8.742 17.047 1 97.94 7 VAL B C 1
ATOM 2994 O O . VAL B 1 7 ? -16.578 8.312 17.516 1 97.94 7 VAL B O 1
ATOM 2997 N N . GLU B 1 8 ? -15.469 9.297 15.82 1 97.44 8 GLU B N 1
ATOM 2998 C CA . GLU B 1 8 ? -16.625 9.453 14.938 1 97.44 8 GLU B CA 1
ATOM 2999 C C . GLU B 1 8 ? -16.344 8.852 13.562 1 97.44 8 GLU B C 1
ATOM 3001 O O . GLU B 1 8 ? -15.195 8.727 13.148 1 97.44 8 GLU B O 1
ATOM 3006 N N . PRO B 1 9 ? -17.453 8.445 12.859 1 95.69 9 PRO B N 1
ATOM 3007 C CA . PRO B 1 9 ? -17.266 8.055 11.461 1 95.69 9 PRO B CA 1
ATOM 3008 C C . PRO B 1 9 ? -16.766 9.203 10.586 1 95.69 9 PRO B C 1
ATOM 3010 O O . PRO B 1 9 ? -17.156 10.352 10.797 1 95.69 9 PRO B O 1
ATOM 3013 N N . TYR B 1 10 ? -15.992 8.945 9.648 1 96.81 10 TYR B N 1
ATOM 3014 C CA . TYR B 1 10 ? -15.445 9.875 8.672 1 96.81 10 TYR B CA 1
ATOM 3015 C C . TYR B 1 10 ? -15.305 9.211 7.309 1 96.81 10 TYR B C 1
ATOM 3017 O O . TYR B 1 10 ? -14.203 8.82 6.91 1 96.81 10 TYR B O 1
ATOM 3025 N N . GLY B 1 11 ? -16.453 9.109 6.512 1 95.44 11 GLY B N 1
ATOM 3026 C CA . GLY B 1 11 ? -16.438 8.266 5.324 1 95.44 11 GLY B CA 1
ATOM 3027 C C . GLY B 1 11 ? -16.109 6.816 5.621 1 95.44 11 GLY B C 1
ATOM 3028 O O . GLY B 1 11 ? -16.75 6.191 6.469 1 95.44 11 GLY B O 1
ATOM 3029 N N . VAL B 1 12 ? -15.102 6.281 4.965 1 95.5 12 VAL B N 1
ATOM 3030 C CA . VAL B 1 12 ? -14.664 4.914 5.219 1 95.5 12 VAL B CA 1
ATOM 3031 C C . VAL B 1 12 ? -13.625 4.906 6.336 1 95.5 12 VAL B C 1
ATOM 3033 O O . VAL B 1 12 ? -13.141 3.844 6.738 1 95.5 12 VAL B O 1
ATOM 3036 N N . ASP B 1 13 ? -13.297 6.102 6.879 1 97.69 13 ASP B N 1
ATOM 3037 C CA . ASP B 1 13 ? -12.289 6.277 7.922 1 97.69 13 ASP B CA 1
ATOM 3038 C C . ASP B 1 13 ? -12.93 6.711 9.242 1 97.69 13 ASP B C 1
ATOM 3040 O O . ASP B 1 13 ? -14.141 6.59 9.414 1 97.69 13 ASP B O 1
ATOM 3044 N N . LYS B 1 14 ? -12.047 7.027 10.203 1 98.12 14 LYS B N 1
ATOM 3045 C CA . LYS B 1 14 ? -12.477 7.547 11.5 1 98.12 14 LYS B CA 1
ATOM 3046 C C . LYS B 1 14 ? -11.875 8.922 11.766 1 98.12 14 LYS B C 1
ATOM 3048 O O . LYS B 1 14 ? -10.805 9.25 11.25 1 98.12 14 LYS B O 1
ATOM 3053 N N . LEU B 1 15 ? -12.648 9.695 12.461 1 98.44 15 LEU B N 1
ATOM 3054 C CA . LEU B 1 15 ? -12.172 10.961 13.016 1 98.44 15 LEU B CA 1
ATOM 3055 C C . LEU B 1 15 ? -12.055 10.867 14.539 1 98.44 15 LEU B C 1
ATOM 3057 O O . LEU B 1 15 ? -13.039 10.625 15.227 1 98.44 15 LEU B O 1
ATOM 3061 N N . VAL B 1 16 ? -10.859 11.039 15.07 1 98.69 16 VAL B N 1
ATOM 3062 C CA . VAL B 1 16 ? -10.57 10.961 16.5 1 98.69 16 VAL B CA 1
ATOM 3063 C C . VAL B 1 16 ? -10.391 12.367 17.062 1 98.69 16 VAL B C 1
ATOM 3065 O O . VAL B 1 16 ? -9.5 13.102 16.641 1 98.69 16 VAL B O 1
ATOM 3068 N N . TRP B 1 17 ? -11.203 12.719 18 1 98.62 17 TRP B N 1
ATOM 3069 C CA . TRP B 1 17 ? -11.086 14.008 18.688 1 98.62 17 TRP B CA 1
ATOM 3070 C C . TRP B 1 17 ? -10.352 13.859 20.016 1 98.62 17 TRP B C 1
ATOM 3072 O O . TRP B 1 17 ? -10.758 13.07 20.859 1 98.62 17 TRP B O 1
ATOM 3082 N N . LEU B 1 18 ? -9.297 14.531 20.141 1 98.81 18 LEU B N 1
ATOM 3083 C CA . LEU B 1 18 ? -8.68 14.773 21.438 1 98.81 18 LEU B CA 1
ATOM 3084 C C . LEU B 1 18 ? -9.141 16.109 22.016 1 98.81 18 LEU B C 1
ATOM 3086 O O . LEU B 1 18 ? -8.914 17.156 21.422 1 98.81 18 LEU B O 1
ATOM 3090 N N . GLU B 1 19 ? -9.727 16.062 23.219 1 98.44 19 GLU B N 1
ATOM 3091 C CA . GLU B 1 19 ? -10.359 17.281 23.734 1 98.44 19 GLU B CA 1
ATOM 3092 C C . GLU B 1 19 ? -9.875 17.609 25.141 1 98.44 19 GLU B C 1
ATOM 3094 O O . GLU B 1 19 ? -9.734 16.719 25.984 1 98.44 19 GLU B O 1
ATOM 3099 N N . THR B 1 20 ? -9.57 18.812 25.328 1 98.38 20 THR B N 1
ATOM 3100 C CA . THR B 1 20 ? -9.344 19.438 26.625 1 98.38 20 THR B CA 1
ATOM 3101 C C . THR B 1 20 ? -10.258 20.641 26.812 1 98.38 20 THR B C 1
ATOM 3103 O O . THR B 1 20 ? -11.141 20.891 25.984 1 98.38 20 THR B O 1
ATOM 3106 N N . ASP B 1 21 ? -10.008 21.406 27.922 1 97.06 21 ASP B N 1
ATOM 3107 C CA . ASP B 1 21 ? -10.812 22.594 28.203 1 97.06 21 ASP B CA 1
ATOM 3108 C C . ASP B 1 21 ? -10.383 23.766 27.297 1 97.06 21 ASP B C 1
ATOM 3110 O O . ASP B 1 21 ? -11.125 24.734 27.156 1 97.06 21 ASP B O 1
ATOM 3114 N N . VAL B 1 22 ? -9.211 23.609 26.672 1 97.75 22 VAL B N 1
ATOM 3115 C CA . VAL B 1 22 ? -8.711 24.797 25.969 1 97.75 22 VAL B CA 1
ATOM 3116 C C . VAL B 1 22 ? -8.305 24.422 24.547 1 97.75 22 VAL B C 1
ATOM 3118 O O . VAL B 1 22 ? -8.031 25.312 23.734 1 97.75 22 VAL B O 1
ATOM 3121 N N . LEU B 1 23 ? -8.242 23.109 24.234 1 98.56 23 LEU B N 1
ATOM 3122 C CA . LEU B 1 23 ? -7.793 22.672 22.922 1 98.56 23 LEU B CA 1
ATOM 3123 C C . LEU B 1 23 ? -8.555 21.422 22.469 1 98.56 23 LEU B C 1
ATOM 3125 O O . LEU B 1 23 ? -8.75 20.5 23.266 1 98.56 23 LEU B O 1
ATOM 3129 N N . LYS B 1 24 ? -9.047 21.438 21.25 1 98.56 24 LYS B N 1
ATOM 3130 C CA . LYS B 1 24 ? -9.609 20.266 20.578 1 98.56 24 LYS B CA 1
ATOM 3131 C C . LYS B 1 24 ? -8.867 19.984 19.266 1 98.56 24 LYS B C 1
ATOM 3133 O O . LYS B 1 24 ? -8.656 20.875 18.453 1 98.56 24 LYS B O 1
ATOM 3138 N N . VAL B 1 25 ? -8.43 18.766 19.109 1 98.81 25 VAL B N 1
ATOM 3139 C CA . VAL B 1 25 ? -7.723 18.359 17.906 1 98.81 25 VAL B CA 1
ATOM 3140 C C . VAL B 1 25 ? -8.438 17.172 17.25 1 98.81 25 VAL B C 1
ATOM 3142 O O . VAL B 1 25 ? -8.656 16.141 17.906 1 98.81 25 VAL B O 1
ATOM 3145 N N . GLY B 1 26 ? -8.914 17.344 16.016 1 98.75 26 GLY B N 1
ATOM 3146 C CA . GLY B 1 26 ? -9.484 16.266 15.227 1 98.75 26 GLY B CA 1
ATOM 3147 C C . GLY B 1 26 ? -8.477 15.602 14.305 1 98.75 26 GLY B C 1
ATOM 3148 O O . GLY B 1 26 ? -7.875 16.266 13.461 1 98.75 26 GLY B O 1
ATOM 3149 N N . LEU B 1 27 ? -8.289 14.297 14.484 1 98.81 27 LEU B N 1
ATOM 3150 C CA . LEU B 1 27 ? -7.297 13.523 13.734 1 98.81 27 LEU B CA 1
ATOM 3151 C C . LEU B 1 27 ? -7.953 12.367 13 1 98.81 27 LEU B C 1
ATOM 3153 O O . LEU B 1 27 ? -8.805 11.664 13.555 1 98.81 27 LEU B O 1
ATOM 3157 N N . THR B 1 28 ? -7.613 12.18 11.688 1 98.75 28 THR B N 1
ATOM 3158 C CA . THR B 1 28 ? -8.18 11.07 10.93 1 98.75 28 THR B CA 1
ATOM 3159 C C . THR B 1 28 ? -7.078 10.133 10.445 1 98.75 28 THR B C 1
ATOM 3161 O O . THR B 1 28 ? -5.957 10.562 10.18 1 98.75 28 THR B O 1
ATOM 3164 N N . ASN B 1 29 ? -7.469 8.852 10.336 1 98.62 29 ASN B N 1
ATOM 3165 C CA . ASN B 1 29 ? -6.512 7.871 9.836 1 98.62 29 ASN B CA 1
ATOM 3166 C C . ASN B 1 29 ? -6.277 8.023 8.336 1 98.62 29 ASN B C 1
ATOM 3168 O O . ASN B 1 29 ? -5.328 7.465 7.793 1 98.62 29 ASN B O 1
ATOM 3172 N N . TYR B 1 30 ? -7.184 8.742 7.641 1 98.5 30 TYR B N 1
ATOM 3173 C CA . TYR B 1 30 ? -6.855 9.094 6.266 1 98.5 30 TYR B CA 1
ATOM 3174 C C . TYR B 1 30 ? -5.629 9.992 6.207 1 98.5 30 TYR B C 1
ATOM 3176 O O . TYR B 1 30 ? -5.672 11.141 6.656 1 98.5 30 TYR B O 1
ATOM 3184 N N . ALA B 1 31 ? -4.512 9.438 5.734 1 98.44 31 ALA B N 1
ATOM 3185 C CA . ALA B 1 31 ? -3.229 10.117 5.594 1 98.44 31 ALA B CA 1
ATOM 3186 C C . ALA B 1 31 ? -2.691 10.562 6.949 1 98.44 31 ALA B C 1
ATOM 3188 O O . ALA B 1 31 ? -1.906 11.508 7.031 1 98.44 31 ALA B O 1
ATOM 3189 N N . ALA B 1 32 ? -3.225 9.969 8.047 1 98.69 32 ALA B N 1
ATOM 3190 C CA . ALA B 1 32 ? -2.83 10.445 9.367 1 98.69 32 ALA B CA 1
ATOM 3191 C C . ALA B 1 32 ? -2.902 11.969 9.445 1 98.69 32 ALA B C 1
ATOM 3193 O O . ALA B 1 32 ? -1.932 12.625 9.828 1 98.69 32 ALA B O 1
ATOM 3194 N N . SER B 1 33 ? -4.012 12.516 9.203 1 98.44 33 SER B N 1
ATOM 3195 C CA . SER B 1 33 ? -4.133 13.945 8.961 1 98.44 33 SER B CA 1
ATOM 3196 C C . SER B 1 33 ? -4.605 14.68 10.211 1 98.44 33 SER B C 1
ATOM 3198 O O . SER B 1 33 ? -5.391 14.141 10.992 1 98.44 33 SER B O 1
ATOM 3200 N N . VAL B 1 34 ? -4.121 15.867 10.344 1 98.56 34 VAL B N 1
ATOM 3201 C CA . VAL B 1 34 ? -4.754 16.844 11.227 1 98.56 34 VAL B CA 1
ATOM 3202 C C . VAL B 1 34 ? -5.945 17.484 10.516 1 98.56 34 VAL B C 1
ATOM 3204 O O . VAL B 1 34 ? -5.773 18.391 9.703 1 98.56 34 VAL B O 1
ATOM 3207 N N . ALA B 1 35 ? -7.109 17.109 10.953 1 97.94 35 ALA B N 1
ATOM 3208 C CA . ALA B 1 35 ? -8.312 17.562 10.266 1 97.94 35 ALA B CA 1
ATOM 3209 C C . ALA B 1 35 ? -8.852 18.859 10.883 1 97.94 35 ALA B C 1
ATOM 3211 O O . ALA B 1 35 ? -9.508 19.656 10.211 1 97.94 35 ALA B O 1
ATOM 3212 N N . SER B 1 36 ? -8.586 19.031 12.125 1 98.25 36 SER B N 1
ATOM 3213 C CA . SER B 1 36 ? -9.125 20.188 12.844 1 98.25 36 SER B CA 1
ATOM 3214 C C . SER B 1 36 ? -8.273 20.516 14.062 1 98.25 36 SER B C 1
ATOM 3216 O O . SER B 1 36 ? -7.715 19.625 14.703 1 98.25 36 SER B O 1
ATOM 3218 N N . VAL B 1 37 ? -8.125 21.75 14.297 1 98.69 37 VAL B N 1
ATOM 3219 C CA . VAL B 1 37 ? -7.594 22.281 15.547 1 98.69 37 VAL B CA 1
ATOM 3220 C C . VAL B 1 37 ? -8.445 23.453 16.016 1 98.69 37 VAL B C 1
ATOM 3222 O O . VAL B 1 37 ? -8.586 24.453 15.297 1 98.69 37 VAL B O 1
ATOM 3225 N N . GLN B 1 38 ? -8.992 23.344 17.172 1 98.5 38 GLN B N 1
ATOM 3226 C CA . GLN B 1 38 ? -9.82 24.406 17.734 1 98.5 38 GLN B CA 1
ATOM 3227 C C . GLN B 1 38 ? -9.25 24.906 19.062 1 98.5 38 GLN B C 1
ATOM 3229 O O . GLN B 1 38 ? -8.953 24.109 19.953 1 98.5 38 GLN B O 1
ATOM 3234 N N . VAL B 1 39 ? -9.109 26.188 19.172 1 98.62 39 VAL B N 1
ATOM 3235 C CA . VAL B 1 39 ? -8.594 26.828 20.391 1 98.62 39 VAL B CA 1
ATOM 3236 C C . VAL B 1 39 ? -9.727 27.562 21.094 1 98.62 39 VAL B C 1
ATOM 3238 O O . VAL B 1 39 ? -10.469 28.328 20.469 1 98.62 39 VAL B O 1
ATOM 3241 N N . TYR B 1 40 ? -9.82 27.328 22.406 1 97.94 40 TYR B N 1
ATOM 3242 C CA . TYR B 1 40 ? -10.836 28.047 23.172 1 97.94 40 TYR B CA 1
ATOM 3243 C C . TYR B 1 40 ? -10.414 29.5 23.406 1 97.94 40 TYR B C 1
ATOM 3245 O O . TYR B 1 40 ? -9.32 29.75 23.922 1 97.94 40 TYR B O 1
ATOM 3253 N N . HIS B 1 41 ? -11.234 30.375 22.984 1 97.31 41 HIS B N 1
ATOM 3254 C CA . HIS B 1 41 ? -11.008 31.797 23.25 1 97.31 41 HIS B CA 1
ATOM 3255 C C . HIS B 1 41 ? -11.734 32.25 24.516 1 97.31 41 HIS B C 1
ATOM 3257 O O . HIS B 1 41 ? -12.953 32.438 24.5 1 97.31 41 HIS B O 1
ATOM 3263 N N . PRO B 1 42 ? -11.031 32.562 25.578 1 94.69 42 PRO B N 1
ATOM 3264 C CA . PRO B 1 42 ? -11.68 32.812 26.859 1 94.69 42 PRO B CA 1
ATOM 3265 C C . PRO B 1 42 ? -12.531 34.094 26.859 1 94.69 42 PRO B C 1
ATOM 3267 O O . PRO B 1 42 ? -13.594 34.125 27.484 1 94.69 42 PRO B O 1
ATOM 3270 N N . SER B 1 43 ? -12.078 35.094 26.281 1 93.81 43 SER B N 1
ATOM 3271 C CA . SER B 1 43 ? -12.812 36.375 26.281 1 93.81 43 SER B CA 1
ATOM 3272 C C . SER B 1 43 ? -14.102 36.25 25.469 1 93.81 43 SER B C 1
ATOM 3274 O O . SER B 1 43 ? -15.141 36.781 25.875 1 93.81 43 SER B O 1
ATOM 3276 N N . ASP B 1 44 ? -14.047 35.531 24.344 1 92.06 44 ASP B N 1
ATOM 3277 C CA . ASP B 1 44 ? -15.211 35.406 23.469 1 92.06 44 ASP B CA 1
ATOM 3278 C C . ASP B 1 44 ? -16.062 34.188 23.875 1 92.06 44 ASP B C 1
ATOM 3280 O O . ASP B 1 44 ? -17.188 34.031 23.391 1 92.06 44 ASP B O 1
ATOM 3284 N N . LYS B 1 45 ? -15.578 33.375 24.688 1 95.81 45 LYS B N 1
ATOM 3285 C CA . LYS B 1 45 ? -16.25 32.156 25.188 1 95.81 45 LYS B CA 1
ATOM 3286 C C . LYS B 1 45 ? -16.672 31.266 24.031 1 95.81 45 LYS B C 1
ATOM 3288 O O . LYS B 1 45 ? -17.828 30.828 23.984 1 95.81 45 LYS B O 1
ATOM 3293 N N . LYS B 1 46 ? -15.812 31.047 23.062 1 95.94 46 LYS B N 1
ATOM 3294 C CA . LYS B 1 46 ? -16.109 30.188 21.922 1 95.94 46 LYS B CA 1
ATOM 3295 C C . LYS B 1 46 ? -14.867 29.438 21.453 1 95.94 46 LYS B C 1
ATOM 3297 O O . LYS B 1 46 ? -13.742 29.844 21.781 1 95.94 46 LYS B O 1
ATOM 3302 N N . TRP B 1 47 ? -15.078 28.391 20.719 1 97.38 47 TRP B N 1
ATOM 3303 C CA . TRP B 1 47 ? -14.016 27.641 20.047 1 97.38 47 TRP B CA 1
ATOM 3304 C C . TRP B 1 47 ? -13.719 28.25 18.672 1 97.38 47 TRP B C 1
ATOM 3306 O O . TRP B 1 47 ? -14.641 28.531 17.891 1 97.38 47 TRP B O 1
ATOM 3316 N N . ILE B 1 48 ? -12.469 28.484 18.406 1 97.94 48 ILE B N 1
ATOM 3317 C CA . ILE B 1 48 ? -12.047 29.031 17.125 1 97.94 48 ILE B CA 1
ATOM 3318 C C . ILE B 1 48 ? -11.258 27.969 16.344 1 97.94 48 ILE B C 1
ATOM 3320 O O . ILE B 1 48 ? -10.227 27.5 16.812 1 97.94 48 ILE B O 1
ATOM 3324 N N . GLU B 1 49 ? -11.773 27.562 15.156 1 97.94 49 GLU B N 1
ATOM 3325 C CA . GLU B 1 49 ? -11.023 26.688 14.25 1 97.94 49 GLU B CA 1
ATOM 3326 C C . GLU B 1 49 ? -9.82 27.422 13.664 1 97.94 49 GLU B C 1
ATOM 3328 O O . GLU B 1 49 ? -9.953 28.5 13.094 1 97.94 49 GLU B O 1
ATOM 3333 N N . VAL B 1 50 ? -8.641 26.766 13.781 1 98.5 50 VAL B N 1
ATOM 3334 C CA . VAL B 1 50 ? -7.461 27.484 13.328 1 98.5 50 VAL B CA 1
ATOM 3335 C C . VAL B 1 50 ? -6.684 26.641 12.32 1 98.5 50 VAL B C 1
ATOM 3337 O O . VAL B 1 50 ? -5.582 27.016 11.914 1 98.5 50 VAL B O 1
ATOM 3340 N N . ASN B 1 51 ? -7.137 25.516 11.898 1 97.31 51 ASN B N 1
ATOM 3341 C CA . ASN B 1 51 ? -6.477 24.625 10.953 1 97.31 51 ASN B CA 1
ATOM 3342 C C . ASN B 1 51 ? -7.242 24.531 9.633 1 97.31 51 ASN B C 1
ATOM 3344 O O . ASN B 1 51 ? -8.461 24.359 9.633 1 97.31 51 ASN B O 1
ATOM 3348 N N . CYS B 1 52 ? -6.473 24.672 8.578 1 95.38 52 CYS B N 1
ATOM 3349 C CA . CYS B 1 52 ? -7.07 24.453 7.266 1 95.38 52 CYS B CA 1
ATOM 3350 C C . CYS B 1 52 ? -7.219 22.953 6.977 1 95.38 52 CYS B C 1
ATOM 3352 O O . CYS B 1 52 ? -6.309 22.328 6.422 1 95.38 52 CYS B O 1
ATOM 3354 N N . GLY B 1 53 ? -8.312 22.328 7.301 1 94.5 53 GLY B N 1
ATOM 3355 C CA . GLY B 1 53 ? -8.609 20.938 7.055 1 94.5 53 GLY B CA 1
ATOM 3356 C C . GLY B 1 53 ? -10.062 20.688 6.684 1 94.5 53 GLY B C 1
ATOM 3357 O O . GLY B 1 53 ? -10.734 21.594 6.176 1 94.5 53 GLY B O 1
ATOM 3358 N N . TYR B 1 54 ? -10.461 19.438 6.754 1 92.44 54 TYR B N 1
ATOM 3359 C CA . TYR B 1 54 ? -11.797 19.016 6.344 1 92.44 54 TYR B CA 1
ATOM 3360 C C . TYR B 1 54 ? -12.453 18.156 7.426 1 92.44 54 TYR B C 1
ATOM 3362 O O . TYR B 1 54 ? -12.82 17.016 7.176 1 92.44 54 TYR B O 1
ATOM 3370 N N . PRO B 1 55 ? -12.742 18.672 8.547 1 91.06 55 PRO B N 1
ATOM 3371 C CA . PRO B 1 55 ? -13.242 17.828 9.625 1 91.06 55 PRO B CA 1
ATOM 3372 C C . PRO B 1 55 ? -14.664 17.312 9.367 1 91.06 55 PRO B C 1
ATOM 3374 O O . PRO B 1 55 ? -15.07 16.281 9.914 1 91.06 55 PRO B O 1
ATOM 3377 N N . LYS B 1 56 ? -15.438 17.969 8.586 1 86.31 56 LYS B N 1
ATOM 3378 C CA . LYS B 1 56 ? -16.828 17.578 8.406 1 86.31 56 LYS B CA 1
ATOM 3379 C C . LYS B 1 56 ? -17.109 17.125 6.973 1 86.31 56 LYS B C 1
ATOM 3381 O O . LYS B 1 56 ? -18.266 16.969 6.574 1 86.31 56 LYS B O 1
ATOM 3386 N N . ASN B 1 57 ? -16.031 16.938 6.289 1 90.44 57 ASN B N 1
ATOM 3387 C CA . ASN B 1 57 ? -16.219 16.609 4.883 1 90.44 57 ASN B CA 1
ATOM 3388 C C . ASN B 1 57 ? -15.148 15.641 4.391 1 90.44 57 ASN B C 1
ATOM 3390 O O . ASN B 1 57 ? -14.227 16.031 3.67 1 90.44 57 ASN B O 1
ATOM 3394 N N . PRO B 1 58 ? -15.359 14.414 4.648 1 94.69 58 PRO B N 1
ATOM 3395 C CA . PRO B 1 58 ? -14.359 13.438 4.211 1 94.69 58 PRO B CA 1
ATOM 3396 C C . PRO B 1 58 ? -14.211 13.383 2.691 1 94.69 58 PRO B C 1
ATOM 3398 O O . PRO B 1 58 ? -13.109 13.148 2.184 1 94.69 58 PRO B O 1
ATOM 3401 N N . GLU B 1 59 ? -15.289 13.648 1.941 1 94 59 GLU B N 1
ATOM 3402 C CA . GLU B 1 59 ? -15.219 13.617 0.484 1 94 59 GLU B CA 1
ATOM 3403 C C . GLU B 1 59 ? -14.25 14.672 -0.042 1 94 59 GLU B C 1
ATOM 3405 O O . GLU B 1 59 ? -13.469 14.398 -0.957 1 94 59 GLU B O 1
ATOM 3410 N N . GLU B 1 60 ? -14.281 15.82 0.553 1 93.31 60 GLU B N 1
ATOM 3411 C CA . GLU B 1 60 ? -13.359 16.875 0.15 1 93.31 60 GLU B CA 1
ATOM 3412 C C . GLU B 1 60 ? -11.922 16.547 0.564 1 93.31 60 GLU B C 1
ATOM 3414 O O . GLU B 1 60 ? -10.977 16.875 -0.147 1 93.31 60 GLU B O 1
ATOM 3419 N N . ALA B 1 61 ? -11.812 15.93 1.732 1 95.62 61 ALA B N 1
ATOM 3420 C CA . ALA B 1 61 ? -10.484 15.5 2.166 1 95.62 61 ALA B CA 1
ATOM 3421 C C . ALA B 1 61 ? -9.891 14.484 1.193 1 95.62 61 ALA B C 1
ATOM 3423 O O . ALA B 1 61 ? -8.727 14.602 0.799 1 95.62 61 ALA B O 1
ATOM 3424 N N . TYR B 1 62 ? -10.711 13.523 0.758 1 95.5 62 TYR B N 1
ATOM 3425 C CA . TYR B 1 62 ? -10.266 12.484 -0.163 1 95.5 62 TYR B CA 1
ATOM 3426 C C . TYR B 1 62 ? -9.875 13.086 -1.51 1 95.5 62 TYR B C 1
ATOM 3428 O O . TYR B 1 62 ? -8.977 12.57 -2.184 1 95.5 62 TYR B O 1
ATOM 3436 N N . ALA B 1 63 ? -10.508 14.188 -1.892 1 94.31 63 ALA B N 1
ATOM 3437 C CA . ALA B 1 63 ? -10.305 14.789 -3.207 1 94.31 63 ALA B CA 1
ATOM 3438 C C . ALA B 1 63 ? -9.18 15.828 -3.168 1 94.31 63 ALA B C 1
ATOM 3440 O O . ALA B 1 63 ? -8.703 16.281 -4.215 1 94.31 63 ALA B O 1
ATOM 3441 N N . ASP B 1 64 ? -8.711 16.156 -2.004 1 92.88 64 ASP B N 1
ATOM 3442 C CA . ASP B 1 64 ? -7.723 17.219 -1.857 1 92.88 64 ASP B CA 1
ATOM 3443 C C . ASP B 1 64 ? -6.41 16.844 -2.545 1 92.88 64 ASP B C 1
ATOM 3445 O O . ASP B 1 64 ? -5.918 15.727 -2.393 1 92.88 64 ASP B O 1
ATOM 3449 N N . GLN B 1 65 ? -5.844 17.781 -3.242 1 89.88 65 GLN B N 1
ATOM 3450 C CA . GLN B 1 65 ? -4.578 17.562 -3.939 1 89.88 65 GLN B CA 1
ATOM 3451 C C . GLN B 1 65 ? -3.461 18.391 -3.322 1 89.88 65 GLN B C 1
ATOM 3453 O O . GLN B 1 65 ? -2.311 18.312 -3.758 1 89.88 65 GLN B O 1
ATOM 3458 N N . ASP B 1 66 ? -3.783 19.141 -2.279 1 90.75 66 ASP B N 1
ATOM 3459 C CA . ASP B 1 66 ? -2.852 20.141 -1.774 1 90.75 66 ASP B CA 1
ATOM 3460 C C . ASP B 1 66 ? -2.299 19.734 -0.409 1 90.75 66 ASP B C 1
ATOM 3462 O O . ASP B 1 66 ? -1.694 20.562 0.287 1 90.75 66 ASP B O 1
ATOM 3466 N N . TYR B 1 67 ? -2.566 18.531 0.044 1 94.38 67 TYR B N 1
ATOM 3467 C CA . TYR B 1 67 ? -1.965 17.922 1.222 1 94.38 67 TYR B CA 1
ATOM 3468 C C . TYR B 1 67 ? -2.43 18.609 2.496 1 94.38 67 TYR B C 1
ATOM 3470 O O . TYR B 1 67 ? -1.688 18.688 3.479 1 94.38 67 TYR B O 1
ATOM 3478 N N . MET B 1 68 ? -3.584 19.219 2.525 1 93.12 68 MET B N 1
ATOM 3479 C CA . MET B 1 68 ? -4.078 19.938 3.691 1 93.12 68 MET B CA 1
ATOM 3480 C C . MET B 1 68 ? -4.195 19.031 4.902 1 93.12 68 MET B C 1
ATOM 3482 O O . MET B 1 68 ? -5.074 18.156 4.949 1 93.12 68 MET B O 1
ATOM 3486 N N . GLY B 1 69 ? -3.311 19.234 5.867 1 95.62 69 GLY B N 1
ATOM 3487 C CA . GLY B 1 69 ? -3.35 18.484 7.113 1 95.62 69 GLY B CA 1
ATOM 3488 C C . GLY B 1 69 ? -2.717 17.109 7.004 1 95.62 69 GLY B C 1
ATOM 3489 O O . GLY B 1 69 ? -2.523 16.422 8.016 1 95.62 69 GLY B O 1
ATOM 3490 N N . ALA B 1 70 ? -2.305 16.703 5.863 1 97.81 70 ALA B N 1
ATOM 3491 C CA . ALA B 1 70 ? -1.891 15.336 5.605 1 97.81 70 ALA B CA 1
ATOM 3492 C C . ALA B 1 70 ? -0.452 15.094 6.059 1 97.81 70 ALA B C 1
ATOM 3494 O O . ALA B 1 70 ? 0.37 16.016 6.035 1 97.81 70 ALA B O 1
ATOM 3495 N N . THR B 1 71 ? -0.204 13.883 6.527 1 98.19 71 THR B N 1
ATOM 3496 C CA . THR B 1 71 ? 1.172 13.414 6.645 1 98.19 71 THR B CA 1
ATOM 3497 C C . THR B 1 71 ? 1.718 12.984 5.285 1 98.19 71 THR B C 1
ATOM 3499 O O . THR B 1 71 ? 1.103 12.18 4.59 1 98.19 71 THR B O 1
ATOM 3502 N N . VAL B 1 72 ? 2.834 13.531 4.938 1 97.81 72 VAL B N 1
ATOM 3503 C CA . VAL B 1 72 ? 3.424 13.258 3.629 1 97.81 72 VAL B CA 1
ATOM 3504 C C . VAL B 1 72 ? 4.684 12.414 3.799 1 97.81 72 VAL B C 1
ATOM 3506 O O . VAL B 1 72 ? 5.391 12.531 4.805 1 97.81 72 VAL B O 1
ATOM 3509 N N . GLY B 1 73 ? 4.992 11.547 2.887 1 95.94 73 GLY B N 1
ATOM 3510 C CA . GLY B 1 73 ? 6.121 10.625 2.857 1 95.94 73 GLY B CA 1
ATOM 3511 C C . GLY B 1 73 ? 6.062 9.648 1.701 1 95.94 73 GLY B C 1
ATOM 3512 O O . GLY B 1 73 ? 5.18 9.734 0.848 1 95.94 73 GLY B O 1
ATOM 3513 N N . ARG B 1 74 ? 7.047 8.773 1.65 1 93.94 74 ARG B N 1
ATOM 3514 C CA . ARG B 1 74 ? 7.996 8.477 2.719 1 93.94 74 ARG B CA 1
ATOM 3515 C C . ARG B 1 74 ? 9.195 9.414 2.664 1 93.94 74 ARG B C 1
ATOM 3517 O O . ARG B 1 74 ? 9.906 9.578 3.656 1 93.94 74 ARG B O 1
ATOM 3524 N N . CYS B 1 75 ? 9.469 9.953 1.462 1 92.94 75 CYS B N 1
ATOM 3525 C CA . CYS B 1 75 ? 10.477 11 1.382 1 92.94 75 CYS B CA 1
ATOM 3526 C C . CYS B 1 75 ? 9.883 12.305 0.862 1 92.94 75 CYS B C 1
ATOM 3528 O O . CYS B 1 75 ? 10.039 12.641 -0.313 1 92.94 75 CYS B O 1
ATOM 3530 N N . ALA B 1 76 ? 9.289 12.977 1.751 1 94.25 76 ALA B N 1
ATOM 3531 C CA . ALA B 1 76 ? 8.508 14.164 1.41 1 94.25 76 ALA B CA 1
ATOM 3532 C C . ALA B 1 76 ? 9.422 15.32 1.01 1 94.25 76 ALA B C 1
ATOM 3534 O O . ALA B 1 76 ? 10.609 15.328 1.349 1 94.25 76 ALA B O 1
ATOM 3535 N N . GLY B 1 77 ? 8.891 16.312 0.452 1 93.19 77 GLY B N 1
ATOM 3536 C CA . GLY B 1 77 ? 9.609 17.375 -0.24 1 93.19 77 GLY B CA 1
ATOM 3537 C C . GLY B 1 77 ? 9.727 17.141 -1.733 1 93.19 77 GLY B C 1
ATOM 3538 O O . GLY B 1 77 ? 8.742 16.812 -2.395 1 93.19 77 GLY B O 1
ATOM 3539 N N . ARG B 1 78 ? 10.969 17.422 -2.24 1 93.69 78 ARG B N 1
ATOM 3540 C CA . ARG B 1 78 ? 11.203 17.234 -3.668 1 93.69 78 ARG B CA 1
ATOM 3541 C C . ARG B 1 78 ? 12.273 16.172 -3.914 1 93.69 78 ARG B C 1
ATOM 3543 O O . ARG B 1 78 ? 13.094 15.898 -3.037 1 93.69 78 ARG B O 1
ATOM 3550 N N . VAL B 1 79 ? 12.156 15.531 -4.949 1 95 79 VAL B N 1
ATOM 3551 C CA . VAL B 1 79 ? 13.242 14.766 -5.562 1 95 79 VAL B CA 1
ATOM 3552 C C . VAL B 1 79 ? 13.555 15.336 -6.945 1 95 79 VAL B C 1
ATOM 3554 O O . VAL B 1 79 ? 12.766 15.18 -7.883 1 95 79 VAL B O 1
ATOM 3557 N N . ALA B 1 80 ? 14.688 15.969 -7.023 1 95.12 80 ALA B N 1
ATOM 3558 C CA . ALA B 1 80 ? 15.078 16.625 -8.266 1 95.12 80 ALA B CA 1
ATOM 3559 C C . ALA B 1 80 ? 15.148 15.633 -9.422 1 95.12 80 ALA B C 1
ATOM 3561 O O . ALA B 1 80 ? 15.789 14.586 -9.305 1 95.12 80 ALA B O 1
ATOM 3562 N N . GLY B 1 81 ? 14.453 15.961 -10.516 1 96 81 GLY B N 1
ATOM 3563 C CA . GLY B 1 81 ? 14.484 15.125 -11.703 1 96 81 GLY B CA 1
ATOM 3564 C C . GLY B 1 81 ? 13.75 13.805 -11.523 1 96 81 GLY B C 1
ATOM 3565 O O . GLY B 1 81 ? 13.672 13 -12.453 1 96 81 GLY B O 1
ATOM 3566 N N . GLY B 1 82 ? 13.234 13.578 -10.383 1 97.12 82 GLY B N 1
ATOM 3567 C CA . GLY B 1 82 ? 12.578 12.32 -10.094 1 97.12 82 GLY B CA 1
ATOM 3568 C C . GLY B 1 82 ? 13.531 11.141 -10.078 1 97.12 82 GLY B C 1
ATOM 3569 O O . GLY B 1 82 ? 13.172 10.039 -10.5 1 97.12 82 GLY B O 1
ATOM 3570 N N . VAL B 1 83 ? 14.711 11.375 -9.773 1 97.25 83 VAL B N 1
ATOM 3571 C CA . VAL B 1 83 ? 15.727 10.328 -9.766 1 97.25 83 VAL B CA 1
ATOM 3572 C C . VAL B 1 83 ? 16.703 10.562 -8.617 1 97.25 83 VAL B C 1
ATOM 3574 O O . VAL B 1 83 ? 17.047 11.703 -8.305 1 97.25 83 VAL B O 1
ATOM 3577 N N . PHE B 1 84 ? 17.125 9.492 -7.922 1 95.88 84 PHE B N 1
ATOM 3578 C CA . PHE B 1 84 ? 18.188 9.555 -6.918 1 95.88 84 PHE B CA 1
ATOM 3579 C C . PHE B 1 84 ? 19 8.258 -6.898 1 95.88 84 PHE B C 1
ATOM 3581 O O . PHE B 1 84 ? 18.609 7.273 -7.535 1 95.88 84 PHE B O 1
ATOM 3588 N N . LYS B 1 85 ? 20.141 8.305 -6.312 1 95.31 85 LYS B N 1
ATOM 3589 C CA . LYS B 1 85 ? 21 7.141 -6.176 1 95.31 85 LYS B CA 1
ATOM 3590 C C . LYS B 1 85 ? 21.203 6.773 -4.711 1 95.31 85 LYS B C 1
ATOM 3592 O O . LYS B 1 85 ? 21.312 7.656 -3.852 1 95.31 85 LYS B O 1
ATOM 3597 N N . LEU B 1 86 ? 21.219 5.52 -4.41 1 94.44 86 LEU B N 1
ATOM 3598 C CA . LEU B 1 86 ? 21.469 4.98 -3.076 1 94.44 86 LEU B CA 1
ATOM 3599 C C . LEU B 1 86 ? 22.266 3.684 -3.158 1 94.44 86 LEU B C 1
ATOM 3601 O O . LEU B 1 86 ? 21.844 2.727 -3.811 1 94.44 86 LEU B O 1
ATOM 3605 N N . ASP B 1 87 ? 23.359 3.67 -2.576 1 92.31 87 ASP B N 1
ATOM 3606 C CA . ASP B 1 87 ? 24.25 2.508 -2.531 1 92.31 87 ASP B CA 1
ATOM 3607 C C . ASP B 1 87 ? 24.531 1.979 -3.936 1 92.31 87 ASP B C 1
ATOM 3609 O O . ASP B 1 87 ? 24.453 0.773 -4.18 1 92.31 87 ASP B O 1
ATOM 3613 N N . GLY B 1 88 ? 24.719 2.844 -4.789 1 92.38 88 GLY B N 1
ATOM 3614 C CA . GLY B 1 88 ? 25.156 2.488 -6.137 1 92.38 88 GLY B CA 1
ATOM 3615 C C . GLY B 1 88 ? 23.984 2.195 -7.07 1 92.38 88 GLY B C 1
ATOM 3616 O O . GLY B 1 88 ? 24.188 2.064 -8.281 1 92.38 88 GLY B O 1
ATOM 3617 N N . ALA B 1 89 ? 22.828 2.129 -6.578 1 93.62 89 ALA B N 1
ATOM 3618 C CA . ALA B 1 89 ? 21.656 1.869 -7.398 1 93.62 89 ALA B CA 1
ATOM 3619 C C . ALA B 1 89 ? 20.891 3.158 -7.688 1 93.62 89 ALA B C 1
ATOM 3621 O O . ALA B 1 89 ? 20.844 4.062 -6.848 1 93.62 89 ALA B O 1
ATOM 3622 N N . GLU B 1 90 ? 20.297 3.234 -8.875 1 96.62 90 GLU B N 1
ATOM 3623 C CA . GLU B 1 90 ? 19.484 4.367 -9.289 1 96.62 90 GLU B CA 1
ATOM 3624 C C . GLU B 1 90 ? 18 4.059 -9.148 1 96.62 90 GLU B C 1
ATOM 3626 O O . GLU B 1 90 ? 17.547 2.967 -9.5 1 96.62 90 GLU B O 1
ATOM 3631 N N . TYR B 1 91 ? 17.266 4.938 -8.57 1 97.19 91 TYR B N 1
ATOM 3632 C CA . TYR B 1 91 ? 15.836 4.797 -8.375 1 97.19 91 TYR B CA 1
ATOM 3633 C C . TYR B 1 91 ? 15.07 5.934 -9.047 1 97.19 91 TYR B C 1
ATOM 3635 O O . TYR B 1 91 ? 15.562 7.066 -9.102 1 97.19 91 TYR B O 1
ATOM 3643 N N . HIS B 1 92 ? 13.883 5.668 -9.562 1 97.31 92 HIS B N 1
ATOM 3644 C CA . HIS B 1 92 ? 13.039 6.629 -10.266 1 97.31 92 HIS B CA 1
ATOM 3645 C C . HIS B 1 92 ? 11.695 6.801 -9.57 1 97.31 92 HIS B C 1
ATOM 3647 O O . HIS B 1 92 ? 11.094 5.82 -9.133 1 97.31 92 HIS B O 1
ATOM 3653 N N . THR B 1 93 ? 11.297 8 -9.43 1 97.5 93 THR B N 1
ATOM 3654 C CA . THR B 1 93 ? 10.016 8.336 -8.812 1 97.5 93 THR B CA 1
ATOM 3655 C C . THR B 1 93 ? 9.117 9.094 -9.789 1 97.5 93 THR B C 1
ATOM 3657 O O . THR B 1 93 ? 9.586 9.547 -10.836 1 97.5 93 THR B O 1
ATOM 3660 N N . GLN B 1 94 ? 7.852 9.172 -9.539 1 96.81 94 GLN B N 1
ATOM 3661 C CA . GLN B 1 94 ? 6.91 9.883 -10.398 1 96.81 94 GLN B CA 1
ATOM 3662 C C . GLN B 1 94 ? 7.246 11.367 -10.461 1 96.81 94 GLN B C 1
ATOM 3664 O O . GLN B 1 94 ? 7.492 12 -9.438 1 96.81 94 GLN B O 1
ATOM 3669 N N . GLN B 1 95 ? 7.281 11.906 -11.609 1 97.25 95 GLN B N 1
ATOM 3670 C CA . GLN B 1 95 ? 7.449 13.344 -11.789 1 97.25 95 GLN B CA 1
ATOM 3671 C C . GLN B 1 95 ? 6.098 14.055 -11.82 1 97.25 95 GLN B C 1
ATOM 3673 O O . GLN B 1 95 ? 5.727 14.656 -12.828 1 97.25 95 GLN B O 1
ATOM 3678 N N . ASN B 1 96 ? 5.469 14.117 -10.664 1 95.94 96 ASN B N 1
ATOM 3679 C CA . ASN B 1 96 ? 4.121 14.672 -10.586 1 95.94 96 ASN B CA 1
ATOM 3680 C C . ASN B 1 96 ? 4.141 16.203 -10.633 1 95.94 96 ASN B C 1
ATOM 3682 O O . ASN B 1 96 ? 3.1 16.828 -10.805 1 95.94 96 ASN B O 1
ATOM 3686 N N . ARG B 1 97 ? 5.227 16.797 -10.391 1 92.94 97 ARG B N 1
ATOM 3687 C CA . ARG B 1 97 ? 5.535 18.203 -10.664 1 92.94 97 ARG B CA 1
ATOM 3688 C C . ARG B 1 97 ? 6.766 18.328 -11.555 1 92.94 97 ARG B C 1
ATOM 3690 O O . ARG B 1 97 ? 7.844 18.703 -11.078 1 92.94 97 ARG B O 1
ATOM 3697 N N . PRO B 1 98 ? 6.578 18.109 -12.773 1 94.06 98 PRO B N 1
ATOM 3698 C CA . PRO B 1 98 ? 7.734 17.953 -13.656 1 94.06 98 PRO B CA 1
ATOM 3699 C C . PRO B 1 98 ? 8.641 19.188 -13.656 1 94.06 98 PRO B C 1
ATOM 3701 O O . PRO B 1 98 ? 8.156 20.312 -13.609 1 94.06 98 PRO B O 1
ATOM 3704 N N . PRO B 1 99 ? 9.852 18.922 -13.711 1 95 99 PRO B N 1
ATOM 3705 C CA . PRO B 1 99 ? 10.508 17.625 -13.883 1 95 99 PRO B CA 1
ATOM 3706 C C . PRO B 1 99 ? 10.789 16.922 -12.562 1 95 99 PRO B C 1
ATOM 3708 O O . PRO B 1 99 ? 11.547 15.953 -12.516 1 95 99 PRO B O 1
ATOM 3711 N N . ASN B 1 100 ? 10.258 17.344 -11.461 1 95.81 100 ASN B N 1
ATOM 3712 C CA . ASN B 1 100 ? 10.594 16.859 -10.133 1 95.81 100 ASN B CA 1
ATOM 3713 C C . ASN B 1 100 ? 9.461 16.031 -9.523 1 95.81 100 ASN B C 1
ATOM 3715 O O . ASN B 1 100 ? 8.344 16.047 -10.047 1 95.81 100 ASN B O 1
ATOM 3719 N N . THR B 1 101 ? 9.836 15.281 -8.57 1 96.81 101 THR B N 1
ATOM 3720 C CA . THR B 1 101 ? 8.844 14.633 -7.715 1 96.81 101 THR B CA 1
ATOM 3721 C C . THR B 1 101 ? 8.5 15.523 -6.523 1 96.81 101 THR B C 1
ATOM 3723 O O . THR B 1 101 ? 9.391 16.141 -5.922 1 96.81 101 THR B O 1
ATOM 3726 N N . CYS B 1 102 ? 7.238 15.625 -6.242 1 95.94 102 CYS B N 1
ATOM 3727 C CA . CYS B 1 102 ? 6.773 16.328 -5.047 1 95.94 102 CYS B CA 1
ATOM 3728 C C . CYS B 1 102 ? 6.07 15.359 -4.098 1 95.94 102 CYS B C 1
ATOM 3730 O O . CYS B 1 102 ? 5.133 14.664 -4.492 1 95.94 102 CYS B O 1
ATOM 3732 N N . HIS B 1 103 ? 6.496 15.352 -2.904 1 96.88 103 HIS B N 1
ATOM 3733 C CA . HIS B 1 103 ? 5.93 14.562 -1.817 1 96.88 103 HIS B CA 1
ATOM 3734 C C . HIS B 1 103 ? 5.652 13.133 -2.262 1 96.88 103 HIS B C 1
ATOM 3736 O O . HIS B 1 103 ? 4.574 12.594 -1.996 1 96.88 103 HIS B O 1
ATOM 3742 N N . CYS B 1 104 ? 6.543 12.539 -3.006 1 96.81 104 CYS B N 1
ATOM 3743 C CA . CYS B 1 104 ? 6.621 11.125 -3.359 1 96.81 104 CYS B CA 1
ATOM 3744 C C . CYS B 1 104 ? 5.578 10.766 -4.414 1 96.81 104 CYS B C 1
ATOM 3746 O O . CYS B 1 104 ? 5.27 9.594 -4.609 1 96.81 104 CYS B O 1
ATOM 3748 N N . GLY B 1 105 ? 4.969 11.758 -5.07 1 96.75 105 GLY B N 1
ATOM 3749 C CA . GLY B 1 105 ? 4.055 11.461 -6.164 1 96.75 105 GLY B CA 1
ATOM 3750 C C . GLY B 1 105 ? 2.598 11.633 -5.785 1 96.75 105 GLY B C 1
ATOM 3751 O O . GLY B 1 105 ? 2.285 12.07 -4.676 1 96.75 105 GLY B O 1
ATOM 3752 N N . ASP B 1 106 ? 1.696 11.25 -6.723 1 95.81 106 ASP B N 1
ATOM 3753 C CA . ASP B 1 106 ? 0.274 11.555 -6.598 1 95.81 106 ASP B CA 1
ATOM 3754 C C . ASP B 1 106 ? -0.431 10.516 -5.727 1 95.81 106 ASP B C 1
ATOM 3756 O O . ASP B 1 106 ? -1.563 10.727 -5.289 1 95.81 106 ASP B O 1
ATOM 3760 N N . ASP B 1 107 ? 0.152 9.344 -5.574 1 95.06 107 ASP B N 1
ATOM 3761 C CA . ASP B 1 107 ? -0.427 8.258 -4.789 1 95.06 107 ASP B CA 1
ATOM 3762 C C . ASP B 1 107 ? 0.54 7.793 -3.703 1 95.06 107 ASP B C 1
ATOM 3764 O O . ASP B 1 107 ? 1.012 6.652 -3.734 1 95.06 107 ASP B O 1
ATOM 3768 N N . ALA B 1 108 ? 0.771 8.656 -2.77 1 97.25 108 ALA B N 1
ATOM 3769 C CA . ALA B 1 108 ? 1.715 8.398 -1.685 1 97.25 108 ALA B CA 1
ATOM 3770 C C . ALA B 1 108 ? 1.02 8.469 -0.327 1 97.25 108 ALA B C 1
ATOM 3772 O O . ALA B 1 108 ? -0.187 8.227 -0.229 1 97.25 108 ALA B O 1
ATOM 3773 N N . TYR B 1 109 ? 1.756 8.68 0.75 1 98.19 109 TYR B N 1
ATOM 3774 C CA . TYR B 1 109 ? 1.255 8.594 2.117 1 98.19 109 TYR B CA 1
ATOM 3775 C C . TYR B 1 109 ? -0.003 9.438 2.291 1 98.19 109 TYR B C 1
ATOM 3777 O O . TYR B 1 109 ? -0.907 9.07 3.043 1 98.19 109 TYR B O 1
ATOM 3785 N N . HIS B 1 110 ? -0.103 10.562 1.553 1 97.94 110 HIS B N 1
ATOM 3786 C CA . HIS B 1 110 ? -1.196 11.516 1.721 1 97.94 110 HIS B CA 1
ATOM 3787 C C . HIS B 1 110 ? -2.494 10.969 1.133 1 97.94 110 HIS B C 1
ATOM 3789 O O . HIS B 1 110 ? -3.555 11.578 1.283 1 97.94 110 HIS B O 1
ATOM 3795 N N . LYS B 1 111 ? -2.455 9.789 0.486 1 97.62 111 LYS B N 1
ATOM 3796 C CA . LYS B 1 111 ? -3.646 9.188 -0.109 1 97.62 111 LYS B CA 1
ATOM 3797 C C . LYS B 1 111 ? -3.945 7.824 0.511 1 97.62 111 LYS B C 1
ATOM 3799 O O . LYS B 1 111 ? -4.773 7.07 -0.003 1 97.62 111 LYS B O 1
ATOM 3804 N N . LYS B 1 112 ? -3.311 7.477 1.558 1 98.31 112 LYS B N 1
ATOM 3805 C CA . LYS B 1 112 ? -3.463 6.141 2.129 1 98.31 112 LYS B CA 1
ATOM 3806 C C . LYS B 1 112 ? -4.348 6.172 3.373 1 98.31 112 LYS B C 1
ATOM 3808 O O . LYS B 1 112 ? -4.422 7.195 4.059 1 98.31 112 LYS B O 1
ATOM 3813 N N . HIS B 1 113 ? -5.035 5.117 3.621 1 98.69 113 HIS B N 1
ATOM 3814 C CA . HIS B 1 113 ? -5.855 4.891 4.805 1 98.69 113 HIS B CA 1
ATOM 3815 C C . HIS B 1 113 ? -5.078 4.133 5.875 1 98.69 113 HIS B C 1
ATOM 3817 O O . HIS B 1 113 ? -4.953 2.906 5.805 1 98.69 113 HIS B O 1
ATOM 3823 N N . TRP B 1 114 ? -4.637 4.801 6.855 1 98.81 114 TRP B N 1
ATOM 3824 C CA . TRP B 1 114 ? -3.734 4.258 7.867 1 98.81 114 TRP B CA 1
ATOM 3825 C C . TRP B 1 114 ? -4.508 3.457 8.906 1 98.81 114 TRP B C 1
ATOM 3827 O O . TRP B 1 114 ? -5.719 3.639 9.07 1 98.81 114 TRP B O 1
ATOM 3837 N N . GLY B 1 115 ? -3.801 2.514 9.648 1 98.56 115 GLY B N 1
ATOM 3838 C CA . GLY B 1 115 ? -4.336 1.927 10.867 1 98.56 115 GLY B CA 1
ATOM 3839 C C . GLY B 1 115 ? -4.359 2.896 12.031 1 98.56 115 GLY B C 1
ATOM 3840 O O . GLY B 1 115 ? -3.75 3.965 11.969 1 98.56 115 GLY B O 1
ATOM 3841 N N . LEU B 1 116 ? -5.09 2.512 13.117 1 98.31 116 LEU B N 1
ATOM 3842 C CA . LEU B 1 116 ? -5.164 3.439 14.242 1 98.31 116 LEU B CA 1
ATOM 3843 C C . LEU B 1 116 ? -5.242 2.684 15.562 1 98.31 116 LEU B C 1
ATOM 3845 O O . LEU B 1 116 ? -5.828 1.601 15.633 1 98.31 116 LEU B O 1
ATOM 3849 N N . GLN B 1 117 ? -4.668 3.236 16.547 1 98.5 117 GLN B N 1
ATOM 3850 C CA . GLN B 1 117 ? -4.703 2.783 17.938 1 98.5 117 GLN B CA 1
ATOM 3851 C C . GLN B 1 117 ? -4.836 3.963 18.891 1 98.5 117 GLN B C 1
ATOM 3853 O O . GLN B 1 117 ? -3.99 4.859 18.906 1 98.5 117 GLN B O 1
ATOM 3858 N N . LEU B 1 118 ? -5.906 3.941 19.703 1 98.62 118 LEU B N 1
ATOM 3859 C CA . LEU B 1 118 ? -6.09 5.004 20.688 1 98.62 118 LEU B CA 1
ATOM 3860 C C . LEU B 1 118 ? -5.098 4.859 21.844 1 98.62 118 LEU B C 1
ATOM 3862 O O . LEU B 1 118 ? -4.68 3.746 22.172 1 98.62 118 LEU B O 1
ATOM 3866 N N . ILE B 1 119 ? -4.695 5.918 22.375 1 98.62 119 ILE B N 1
ATOM 3867 C CA . ILE B 1 119 ? -3.777 5.973 23.516 1 98.62 119 ILE B CA 1
ATOM 3868 C C . ILE B 1 119 ? -4.414 6.758 24.656 1 98.62 119 ILE B C 1
ATOM 3870 O O . ILE B 1 119 ? -4.707 7.949 24.516 1 98.62 119 ILE B O 1
ATOM 3874 N N . GLU B 1 120 ? -4.613 6.18 25.734 1 98.19 120 GLU B N 1
ATOM 3875 C CA . GLU B 1 120 ? -5.09 6.84 26.953 1 98.19 120 GLU B CA 1
ATOM 3876 C C . GLU B 1 120 ? -4.375 6.309 28.188 1 98.19 120 GLU B C 1
ATOM 3878 O O . GLU B 1 120 ? -4.559 5.148 28.562 1 98.19 120 GLU B O 1
ATOM 3883 N N . THR B 1 121 ? -3.561 7.113 28.734 1 97.75 121 THR B N 1
ATOM 3884 C CA . THR B 1 121 ? -2.85 6.789 29.969 1 97.75 121 THR B CA 1
ATOM 3885 C C . THR B 1 121 ? -3.088 7.863 31.031 1 97.75 121 THR B C 1
ATOM 3887 O O . THR B 1 121 ? -3.867 8.797 30.812 1 97.75 121 THR B O 1
ATOM 3890 N N . LYS B 1 122 ? -2.416 7.727 32.188 1 96.81 122 LYS B N 1
ATOM 3891 C CA . LYS B 1 122 ? -2.52 8.719 33.25 1 96.81 122 LYS B CA 1
ATOM 3892 C C . LYS B 1 122 ? -1.903 10.047 32.844 1 96.81 122 LYS B C 1
ATOM 3894 O O . LYS B 1 122 ? -2.279 11.102 33.344 1 96.81 122 LYS B O 1
ATOM 3899 N N . ASN B 1 123 ? -1.087 9.992 31.797 1 97.62 123 ASN B N 1
ATOM 3900 C CA . ASN B 1 123 ? -0.314 11.188 31.5 1 97.62 123 ASN B CA 1
ATOM 3901 C C . ASN B 1 123 ? -0.701 11.773 30.141 1 97.62 123 ASN B C 1
ATOM 3903 O O . ASN B 1 123 ? -0.423 12.945 29.859 1 97.62 123 ASN B O 1
ATOM 3907 N N . VAL B 1 124 ? -1.29 10.961 29.281 1 97.94 124 VAL B N 1
ATOM 3908 C CA . VAL B 1 124 ? -1.497 11.438 27.922 1 97.94 124 VAL B CA 1
ATOM 3909 C C . VAL B 1 124 ? -2.811 10.891 27.375 1 97.94 124 VAL B C 1
ATOM 3911 O O . VAL B 1 124 ? -3.285 9.844 27.828 1 97.94 124 VAL B O 1
ATOM 3914 N N . ILE B 1 125 ? -3.486 11.633 26.516 1 98.75 125 ILE B N 1
ATOM 3915 C CA . ILE B 1 125 ? -4.48 11.117 25.578 1 98.75 125 ILE B CA 1
ATOM 3916 C C . ILE B 1 125 ? -3.959 11.25 24.141 1 98.75 125 ILE B C 1
ATOM 3918 O O . ILE B 1 125 ? -3.217 12.188 23.828 1 98.75 125 ILE B O 1
ATOM 3922 N N . GLY B 1 126 ? -4.258 10.289 23.312 1 98.88 126 GLY B N 1
ATOM 3923 C CA . GLY B 1 126 ? -3.725 10.383 21.969 1 98.88 126 GLY B CA 1
ATOM 3924 C C . GLY B 1 126 ? -4.203 9.266 21.062 1 98.88 126 GLY B C 1
ATOM 3925 O O . GLY B 1 126 ? -5.152 8.555 21.391 1 98.88 126 GLY B O 1
ATOM 3926 N N . VAL B 1 127 ? -3.686 9.258 19.875 1 98.88 127 VAL B N 1
ATOM 3927 C CA . VAL B 1 127 ? -3.91 8.227 18.859 1 98.88 127 VAL B CA 1
ATOM 3928 C C . VAL B 1 127 ? -2.627 7.984 18.078 1 98.88 127 VAL B C 1
ATOM 3930 O O . VAL B 1 127 ? -1.875 8.922 17.797 1 98.88 127 VAL B O 1
ATOM 3933 N N . ARG B 1 128 ? -2.312 6.812 17.844 1 98.88 128 ARG B N 1
ATOM 3934 C CA . ARG B 1 128 ? -1.224 6.414 16.953 1 98.88 128 ARG B CA 1
ATOM 3935 C C . ARG B 1 128 ? -1.764 5.84 15.648 1 98.88 128 ARG B C 1
ATOM 3937 O O . ARG B 1 128 ? -2.543 4.883 15.656 1 98.88 128 ARG B O 1
ATOM 3944 N N . PHE B 1 129 ? -1.411 6.43 14.539 1 98.88 129 PHE B N 1
ATOM 3945 C CA . PHE B 1 129 ? -1.68 5.879 13.211 1 98.88 129 PHE B CA 1
ATOM 3946 C C . PHE B 1 129 ? -0.476 5.098 12.695 1 98.88 129 PHE B C 1
ATOM 3948 O O . PHE B 1 129 ? 0.667 5.414 13.039 1 98.88 129 PHE B O 1
ATOM 3955 N N . ASN B 1 130 ? -0.723 4.078 11.922 1 98.69 130 ASN B N 1
ATOM 3956 C CA . ASN B 1 130 ? 0.371 3.281 11.375 1 98.69 130 ASN B CA 1
ATOM 3957 C C . ASN B 1 130 ? 0.148 2.955 9.906 1 98.69 130 ASN B C 1
ATOM 3959 O O . ASN B 1 130 ? -0.994 2.826 9.461 1 98.69 130 ASN B O 1
ATOM 3963 N N . TYR B 1 131 ? 1.148 2.838 9.148 1 98.62 131 TYR B N 1
ATOM 3964 C CA . TYR B 1 131 ? 1.137 2.459 7.742 1 98.62 131 TYR B CA 1
ATOM 3965 C C . TYR B 1 131 ? 2.412 1.712 7.371 1 98.62 131 TYR B C 1
ATOM 3967 O O . TYR B 1 131 ? 3.516 2.145 7.715 1 98.62 131 TYR B O 1
ATOM 3975 N N . THR B 1 132 ? 2.305 0.576 6.785 1 98.31 132 THR B N 1
ATOM 3976 C CA . THR B 1 132 ? 3.445 -0.142 6.223 1 98.31 132 THR B CA 1
ATOM 3977 C C . THR B 1 132 ? 3.553 0.103 4.723 1 98.31 132 THR B C 1
ATOM 3979 O O . THR B 1 132 ? 2.701 -0.345 3.951 1 98.31 132 THR B O 1
ATOM 3982 N N . SER B 1 133 ? 4.527 0.88 4.352 1 98.25 133 SER B N 1
ATOM 3983 C CA . SER B 1 133 ? 4.82 1.136 2.945 1 98.25 133 SER B CA 1
ATOM 3984 C C . SER B 1 133 ? 5.625 -0.006 2.33 1 98.25 133 SER B C 1
ATOM 3986 O O . SER B 1 133 ? 6.738 -0.294 2.77 1 98.25 133 SER B O 1
ATOM 3988 N N . PRO B 1 134 ? 5.074 -0.705 1.332 1 98.12 134 PRO B N 1
ATOM 3989 C CA . PRO B 1 134 ? 5.801 -1.832 0.742 1 98.12 134 PRO B CA 1
ATOM 3990 C C . PRO B 1 134 ? 7.043 -1.394 -0.026 1 98.12 134 PRO B C 1
ATOM 3992 O O . PRO B 1 134 ? 7.172 -0.22 -0.384 1 98.12 134 PRO B O 1
ATOM 3995 N N . HIS B 1 135 ? 7.973 -2.385 -0.235 1 98.44 135 HIS B N 1
ATOM 3996 C CA . HIS B 1 135 ? 9.141 -2.184 -1.084 1 98.44 135 HIS B CA 1
ATOM 3997 C C . HIS B 1 135 ? 8.75 -1.582 -2.43 1 98.44 135 HIS B C 1
ATOM 3999 O O . HIS B 1 135 ? 7.793 -2.035 -3.062 1 98.44 135 HIS B O 1
ATOM 4005 N N . MET B 1 136 ? 9.406 -0.361 -2.789 1 97.88 136 MET B N 1
ATOM 4006 C CA . MET B 1 136 ? 9.359 0.304 -4.09 1 97.88 136 MET B CA 1
ATOM 4007 C C . MET B 1 136 ? 8.07 1.11 -4.238 1 97.88 136 MET B C 1
ATOM 4009 O O . MET B 1 136 ? 7.773 1.612 -5.324 1 97.88 136 MET B O 1
ATOM 4013 N N . GLU B 1 137 ? 7.25 1.17 -3.186 1 97.5 137 GLU B N 1
ATOM 4014 C CA . GLU B 1 137 ? 6.172 2.148 -3.277 1 97.5 137 GLU B CA 1
ATOM 4015 C C . GLU B 1 137 ? 6.711 3.531 -3.639 1 97.5 137 GLU B C 1
ATOM 4017 O O . GLU B 1 137 ? 7.695 3.99 -3.061 1 97.5 137 GLU B O 1
ATOM 4022 N N . SER B 1 138 ? 6.105 4.207 -4.582 1 97.38 138 SER B N 1
ATOM 4023 C CA . SER B 1 138 ? 6.473 5.531 -5.074 1 97.38 138 SER B CA 1
ATOM 4024 C C . SER B 1 138 ? 7.914 5.551 -5.574 1 97.38 138 SER B C 1
ATOM 4026 O O . SER B 1 138 ? 8.539 6.613 -5.648 1 97.38 138 SER B O 1
ATOM 4028 N N . GLY B 1 139 ? 8.508 4.398 -5.789 1 97.5 139 GLY B N 1
ATOM 4029 C CA . GLY B 1 139 ? 9.844 4.309 -6.359 1 97.5 139 GLY B CA 1
ATOM 4030 C C . GLY B 1 139 ? 10.938 4.285 -5.312 1 97.5 139 GLY B C 1
ATOM 4031 O O . GLY B 1 139 ? 12.117 4.445 -5.637 1 97.5 139 GLY B O 1
ATOM 4032 N N . PHE B 1 140 ? 10.633 4.09 -4.051 1 97.94 140 PHE B N 1
ATOM 4033 C CA . PHE B 1 140 ? 11.625 4.098 -2.984 1 97.94 140 PHE B CA 1
ATOM 4034 C C . PHE B 1 140 ? 11.883 2.684 -2.475 1 97.94 140 PHE B C 1
ATOM 4036 O O . PHE B 1 140 ? 10.945 1.918 -2.25 1 97.94 140 PHE B O 1
ATOM 4043 N N . PRO B 1 141 ? 13.141 2.33 -2.25 1 97.88 141 PRO B N 1
ATOM 4044 C CA . PRO B 1 141 ? 13.469 0.959 -1.854 1 97.88 141 PRO B CA 1
ATOM 4045 C C . PRO B 1 141 ? 13.164 0.68 -0.384 1 97.88 141 PRO B C 1
ATOM 4047 O O . PRO B 1 141 ? 13.258 1.581 0.454 1 97.88 141 PRO B O 1
ATOM 4050 N N . GLY B 1 142 ? 12.773 -0.598 -0.111 1 97.81 142 GLY B N 1
ATOM 4051 C CA . GLY B 1 142 ? 12.586 -1.088 1.246 1 97.81 142 GLY B CA 1
ATOM 4052 C C . GLY B 1 142 ? 11.141 -1.091 1.688 1 97.81 142 GLY B C 1
ATOM 4053 O O . GLY B 1 142 ? 10.336 -0.286 1.208 1 97.81 142 GLY B O 1
ATOM 4054 N N . GLU B 1 143 ? 10.797 -2.055 2.488 1 98.19 143 GLU B N 1
ATOM 4055 C CA . GLU B 1 143 ? 9.555 -2.002 3.246 1 98.19 143 GLU B CA 1
ATOM 4056 C C . GLU B 1 143 ? 9.719 -1.176 4.52 1 98.19 143 GLU B C 1
ATOM 4058 O O . GLU B 1 143 ? 10.602 -1.446 5.332 1 98.19 143 GLU B O 1
ATOM 4063 N N . VAL B 1 144 ? 8.891 -0.16 4.668 1 98.19 144 VAL B N 1
ATOM 4064 C CA . VAL B 1 144 ? 9.055 0.773 5.777 1 98.19 144 VAL B CA 1
ATOM 4065 C C . VAL B 1 144 ? 7.785 0.786 6.633 1 98.19 144 VAL B C 1
ATOM 4067 O O . VAL B 1 144 ? 6.688 1.007 6.117 1 98.19 144 VAL B O 1
ATOM 4070 N N . LYS B 1 145 ? 7.961 0.484 7.949 1 97.88 145 LYS B N 1
ATOM 4071 C CA . LYS B 1 145 ? 6.883 0.682 8.914 1 97.88 145 LYS B CA 1
ATOM 4072 C C . LYS B 1 145 ? 6.879 2.111 9.445 1 97.88 145 LYS B C 1
ATOM 4074 O O . LYS B 1 145 ? 7.914 2.625 9.875 1 97.88 145 LYS B O 1
ATOM 4079 N N . ASN B 1 146 ? 5.742 2.758 9.297 1 98.31 146 ASN B N 1
ATOM 4080 C CA . ASN B 1 146 ? 5.594 4.141 9.742 1 98.31 146 ASN B CA 1
ATOM 4081 C C . ASN B 1 146 ? 4.582 4.258 10.883 1 98.31 146 ASN B C 1
ATOM 4083 O O . ASN B 1 146 ? 3.545 3.594 10.867 1 98.31 146 ASN B O 1
ATOM 4087 N N . TYR B 1 147 ? 4.91 5.117 11.844 1 98.44 147 TYR B N 1
ATOM 4088 C CA . TYR B 1 147 ? 3.979 5.555 12.875 1 98.44 147 TYR B CA 1
ATOM 4089 C C . TYR B 1 147 ? 3.898 7.074 12.93 1 98.44 147 TYR B C 1
ATOM 4091 O O . TYR B 1 147 ? 4.914 7.762 12.789 1 98.44 147 TYR B O 1
ATOM 4099 N N . CYS B 1 148 ? 2.789 7.609 12.969 1 98.75 148 CYS B N 1
ATOM 4100 C CA . CYS B 1 148 ? 2.502 8.992 13.32 1 98.75 148 CYS B CA 1
ATOM 4101 C C . CYS B 1 148 ? 1.635 9.07 14.57 1 98.75 148 CYS B C 1
ATOM 4103 O O . CYS B 1 148 ? 0.456 8.711 14.539 1 98.75 148 CYS B O 1
ATOM 4105 N N . THR B 1 149 ? 2.184 9.562 15.664 1 98.88 149 THR B N 1
ATOM 4106 C CA . THR B 1 149 ? 1.51 9.57 16.953 1 98.88 149 THR B CA 1
ATOM 4107 C C . THR B 1 149 ? 1.172 10.992 17.391 1 98.88 149 THR B C 1
ATOM 4109 O O . THR B 1 149 ? 2.061 11.844 17.484 1 98.88 149 THR B O 1
ATOM 4112 N N . PHE B 1 150 ? -0.068 11.242 17.594 1 98.88 150 PHE B N 1
ATOM 4113 C CA . PHE B 1 150 ? -0.553 12.516 18.109 1 98.88 150 PHE B CA 1
ATOM 4114 C C . PHE B 1 150 ? -0.976 12.383 19.578 1 98.88 150 PHE B C 1
ATOM 4116 O O . PHE B 1 150 ? -1.773 11.508 19.922 1 98.88 150 PHE B O 1
ATOM 4123 N N . THR B 1 151 ? -0.479 13.289 20.422 1 98.88 151 THR B N 1
ATOM 4124 C CA . THR B 1 151 ? -0.85 13.203 21.828 1 98.88 151 THR B CA 1
ATOM 4125 C C . THR B 1 151 ? -1.048 14.602 22.422 1 98.88 151 THR B C 1
ATOM 4127 O O . THR B 1 151 ? -0.516 15.578 21.906 1 98.88 151 THR B O 1
ATOM 4130 N N . ILE B 1 152 ? -1.837 14.68 23.438 1 98.88 152 ILE B N 1
ATOM 4131 C CA . ILE B 1 152 ? -1.923 15.805 24.375 1 98.88 152 ILE B CA 1
ATOM 4132 C C . ILE B 1 152 ? -1.544 15.336 25.766 1 98.88 152 ILE B C 1
ATOM 4134 O O . ILE B 1 152 ? -2.176 14.438 26.328 1 98.88 152 ILE B O 1
ATOM 4138 N N . GLU B 1 153 ? -0.496 15.906 26.297 1 98.5 153 GLU B N 1
ATOM 4139 C CA . GLU B 1 153 ? -0.113 15.617 27.672 1 98.5 153 GLU B CA 1
ATOM 4140 C C . GLU B 1 153 ? -1.057 16.297 28.672 1 98.5 153 GLU B C 1
ATOM 4142 O O . GLU B 1 153 ? -1.388 17.469 28.5 1 98.5 153 GLU B O 1
ATOM 4147 N N . ARG B 1 154 ? -1.459 15.625 29.656 1 97.69 154 ARG B N 1
ATOM 4148 C CA . ARG B 1 154 ? -2.375 16.172 30.656 1 97.69 154 ARG B CA 1
ATOM 4149 C C . ARG B 1 154 ? -1.747 17.359 31.391 1 97.69 154 ARG B C 1
ATOM 4151 O O . ARG B 1 154 ? -2.453 18.25 31.859 1 97.69 154 ARG B O 1
ATOM 4158 N N . SER B 1 155 ? -0.431 17.375 31.453 1 97.69 155 SER B N 1
ATOM 4159 C CA . 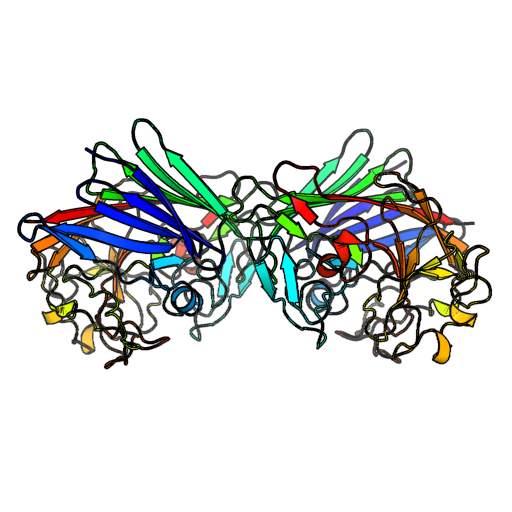SER B 1 155 ? 0.283 18.484 32.094 1 97.69 155 SER B CA 1
ATOM 4160 C C . SER B 1 155 ? 0.401 19.672 31.141 1 97.69 155 SER B C 1
ATOM 4162 O O . SER B 1 155 ? 0.793 20.766 31.562 1 97.69 155 SER B O 1
ATOM 4164 N N . ARG B 1 156 ? 0.134 19.578 29.906 1 98 156 ARG B N 1
ATOM 4165 C CA . ARG B 1 156 ? 0.197 20.625 28.906 1 98 156 ARG B CA 1
ATOM 4166 C C . ARG B 1 156 ? -1.021 20.578 27.984 1 98 156 ARG B C 1
ATOM 4168 O O . ARG B 1 156 ? -0.889 20.344 26.781 1 98 156 ARG B O 1
ATOM 4175 N N . PRO B 1 157 ? -2.186 20.984 28.5 1 98 157 PRO B N 1
ATOM 4176 C CA . PRO B 1 157 ? -3.463 20.75 27.812 1 98 157 PRO B CA 1
ATOM 4177 C C . PRO B 1 157 ? -3.66 21.672 26.609 1 98 157 PRO B C 1
ATOM 4179 O O . PRO B 1 157 ? -4.633 21.516 25.859 1 98 157 PRO B O 1
ATOM 4182 N N . ASN B 1 158 ? -2.742 22.641 26.406 1 98.38 158 ASN B N 1
ATOM 4183 C CA . ASN B 1 158 ? -2.875 23.594 25.297 1 98.38 158 ASN B CA 1
ATOM 4184 C C . ASN B 1 158 ? -1.905 23.266 24.172 1 98.38 158 ASN B C 1
ATOM 4186 O O . ASN B 1 158 ? -1.621 24.125 23.328 1 98.38 158 ASN B O 1
ATOM 4190 N N . ALA B 1 159 ? -1.325 22.047 24.219 1 98.75 159 ALA B N 1
ATOM 4191 C CA . ALA B 1 159 ? -0.355 21.656 23.203 1 98.75 159 ALA B CA 1
ATOM 4192 C C . ALA B 1 159 ? -0.613 20.234 22.703 1 98.75 159 ALA B C 1
ATOM 4194 O O . ALA B 1 159 ? -0.993 19.359 23.484 1 98.75 159 ALA B O 1
ATOM 4195 N N . PHE B 1 160 ? -0.475 20.078 21.422 1 97.75 160 PHE B N 1
ATOM 4196 C CA . PHE B 1 160 ? -0.457 18.703 20.938 1 97.75 160 PHE B CA 1
ATOM 4197 C C . PHE B 1 160 ? 0.89 18.359 20.312 1 97.75 160 PHE B C 1
ATOM 4199 O O . PHE B 1 160 ? 1.547 19.234 19.734 1 97.75 160 PHE B O 1
ATOM 4206 N N . LYS B 1 161 ? 1.301 17.156 20.562 1 98.81 161 LYS B N 1
ATOM 4207 C CA . LYS B 1 161 ? 2.586 16.609 20.141 1 98.81 161 LYS B CA 1
ATOM 4208 C C . LYS B 1 161 ? 2.402 15.578 19.016 1 98.81 161 LYS B C 1
ATOM 4210 O O . LYS B 1 161 ? 1.512 14.734 19.078 1 98.81 161 LYS B O 1
ATOM 4215 N N . THR B 1 162 ? 3.164 15.734 17.969 1 98.75 162 THR B N 1
ATOM 4216 C CA . THR B 1 162 ? 3.236 14.766 16.875 1 98.75 162 THR B CA 1
ATOM 4217 C C . THR B 1 162 ? 4.605 14.102 16.844 1 98.75 162 THR B C 1
ATOM 4219 O O . THR B 1 162 ? 5.633 14.781 16.781 1 98.75 162 THR B O 1
ATOM 4222 N N . VAL B 1 163 ? 4.648 12.797 16.859 1 98.75 163 VAL B N 1
ATOM 4223 C CA . VAL B 1 163 ? 5.887 12.039 16.75 1 98.75 163 VAL B CA 1
ATOM 4224 C C . VAL B 1 163 ? 5.844 11.148 15.516 1 98.75 163 VAL B C 1
ATOM 4226 O O . VAL B 1 163 ? 4.867 10.422 15.297 1 98.75 163 VAL B O 1
ATOM 4229 N N . TYR B 1 164 ? 6.891 11.25 14.734 1 98.06 164 TYR B N 1
ATOM 4230 C CA . TYR B 1 164 ? 7.062 10.406 13.555 1 98.06 164 TYR B CA 1
ATOM 4231 C C . TYR B 1 164 ? 8.125 9.344 13.797 1 98.06 164 TYR B C 1
ATOM 4233 O O . TYR B 1 164 ? 9.258 9.664 14.164 1 98.06 164 TYR B O 1
ATOM 4241 N N . ASN B 1 165 ? 7.77 8.109 13.625 1 97.75 165 ASN B N 1
ATOM 4242 C CA . ASN B 1 165 ? 8.688 6.984 13.703 1 97.75 165 ASN B CA 1
ATOM 4243 C C . ASN B 1 165 ? 8.633 6.121 12.445 1 97.75 165 ASN B C 1
ATOM 4245 O O . ASN B 1 165 ? 7.543 5.781 11.969 1 97.75 165 ASN B O 1
ATOM 4249 N N . SER B 1 166 ? 9.734 5.871 11.844 1 97.69 166 SER B N 1
ATOM 4250 C CA . SER B 1 166 ? 9.805 4.973 10.703 1 97.69 166 SER B CA 1
ATOM 4251 C C . SER B 1 166 ? 11.047 4.082 10.773 1 97.69 166 SER B C 1
ATOM 4253 O O . SER B 1 166 ? 12.094 4.512 11.258 1 97.69 166 SER B O 1
ATOM 4255 N N . TYR B 1 167 ? 10.945 2.826 10.344 1 97.5 167 TYR B N 1
ATOM 4256 C CA . TYR B 1 167 ? 12.086 1.924 10.289 1 97.5 167 TYR B CA 1
ATOM 4257 C C . TYR B 1 167 ? 11.922 0.905 9.164 1 97.5 167 TYR B C 1
ATOM 4259 O O . TYR B 1 167 ? 10.805 0.639 8.719 1 97.5 167 TYR B O 1
ATOM 4267 N N . ILE B 1 168 ? 13.008 0.469 8.695 1 97.62 168 ILE B N 1
ATOM 4268 C CA . ILE B 1 168 ? 13.023 -0.621 7.723 1 97.62 168 ILE B CA 1
ATOM 4269 C C . ILE B 1 168 ? 12.734 -1.944 8.43 1 97.62 168 ILE B C 1
ATOM 4271 O O . ILE B 1 168 ? 13.422 -2.305 9.391 1 97.62 168 ILE B O 1
ATOM 4275 N N . THR B 1 169 ? 11.742 -2.682 7.961 1 97.19 169 THR B N 1
ATOM 4276 C CA . THR B 1 169 ? 11.336 -3.908 8.633 1 97.19 169 THR B CA 1
ATOM 4277 C C . THR B 1 169 ? 12.367 -5.012 8.422 1 97.19 169 THR B C 1
ATOM 4279 O O . THR B 1 169 ? 13.18 -4.938 7.504 1 97.19 169 THR B O 1
ATOM 4282 N N . ASP B 1 170 ? 12.305 -6.055 9.258 1 95.94 170 ASP B N 1
ATOM 4283 C CA . ASP B 1 170 ? 13.258 -7.156 9.195 1 95.94 170 ASP B CA 1
ATOM 4284 C C . ASP B 1 170 ? 13.07 -7.973 7.918 1 95.94 170 ASP B C 1
ATOM 4286 O O . ASP B 1 170 ? 14 -8.648 7.461 1 95.94 170 ASP B O 1
ATOM 4290 N N . HIS B 1 171 ? 11.945 -7.867 7.324 1 96 171 HIS B N 1
ATOM 4291 C CA . HIS B 1 171 ? 11.633 -8.695 6.168 1 96 171 HIS B CA 1
ATOM 4292 C C . HIS B 1 171 ? 11.797 -7.914 4.871 1 96 171 HIS B C 1
ATOM 4294 O O . HIS B 1 171 ? 11.492 -8.43 3.789 1 96 171 HIS B O 1
ATOM 4300 N N . SER B 1 172 ? 12.312 -6.707 4.918 1 97.5 172 SER B N 1
ATOM 4301 C CA . SER B 1 172 ? 12.453 -5.836 3.756 1 97.5 172 SER B CA 1
ATOM 4302 C C . SER B 1 172 ? 13.453 -6.41 2.758 1 97.5 172 SER B C 1
ATOM 4304 O O . SER B 1 172 ? 14.523 -6.887 3.146 1 97.5 172 SER B O 1
ATOM 4306 N N . PRO B 1 173 ? 13.125 -6.344 1.403 1 96.5 173 PRO B N 1
ATOM 4307 C CA . PRO B 1 173 ? 14.062 -6.789 0.367 1 96.5 173 PRO B CA 1
ATOM 4308 C C . PRO B 1 173 ? 15.289 -5.887 0.256 1 96.5 173 PRO B C 1
ATOM 4310 O O . PRO B 1 173 ? 16.312 -6.297 -0.302 1 96.5 173 PRO B O 1
ATOM 4313 N N . ALA B 1 174 ? 15.148 -4.629 0.677 1 96.31 174 ALA B N 1
ATOM 4314 C CA . ALA B 1 174 ? 16.25 -3.67 0.702 1 96.31 174 ALA B CA 1
ATOM 4315 C C . ALA B 1 174 ? 16.531 -3.193 2.125 1 96.31 174 ALA B C 1
ATOM 4317 O O . ALA B 1 174 ? 15.641 -3.193 2.973 1 96.31 174 ALA B O 1
ATOM 4318 N N . ASP B 1 175 ? 17.781 -2.676 2.305 1 95.88 175 ASP B N 1
ATOM 4319 C CA . ASP B 1 175 ? 18.219 -2.434 3.676 1 95.88 175 ASP B CA 1
ATOM 4320 C C . ASP B 1 175 ? 18.297 -0.938 3.967 1 95.88 175 ASP B C 1
ATOM 4322 O O . ASP B 1 175 ? 18.656 -0.536 5.082 1 95.88 175 ASP B O 1
ATOM 4326 N N . ALA B 1 176 ? 18 -0.123 2.996 1 96.31 176 ALA B N 1
ATOM 4327 C CA . ALA B 1 176 ? 18.109 1.319 3.199 1 96.31 176 ALA B CA 1
ATOM 4328 C C . ALA B 1 176 ? 17.062 2.064 2.373 1 96.31 176 ALA B C 1
ATOM 4330 O O . ALA B 1 176 ? 16.625 1.571 1.332 1 96.31 176 ALA B O 1
ATOM 4331 N N . SER B 1 177 ? 16.656 3.158 2.812 1 97.06 177 SER B N 1
ATOM 4332 C CA . SER B 1 177 ? 15.727 4.039 2.119 1 97.06 177 SER B CA 1
ATOM 4333 C C . SER B 1 177 ? 15.836 5.473 2.629 1 97.06 177 SER B C 1
ATOM 4335 O O . SER B 1 177 ? 16.109 5.699 3.811 1 97.06 177 SER B O 1
ATOM 4337 N N . PRO B 1 178 ? 15.703 6.43 1.749 1 95.62 178 PRO B N 1
ATOM 4338 C CA . PRO B 1 178 ? 15.508 7.789 2.262 1 95.62 178 PRO B CA 1
ATOM 4339 C C . PRO B 1 178 ? 14.141 7.984 2.912 1 95.62 178 PRO B C 1
ATOM 4341 O O . PRO B 1 178 ? 13.125 7.527 2.377 1 95.62 178 PRO B O 1
ATOM 4344 N N . ILE B 1 179 ? 14.094 8.617 4.047 1 95.88 179 ILE B N 1
ATOM 4345 C CA . ILE B 1 179 ? 12.844 8.828 4.766 1 95.88 179 ILE B CA 1
ATOM 4346 C C . ILE B 1 179 ? 12.766 10.281 5.242 1 95.88 179 ILE B C 1
ATOM 4348 O O . ILE B 1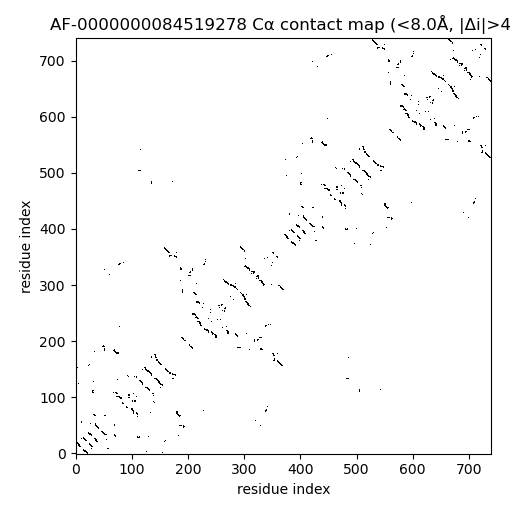 179 ? 13.695 10.789 5.867 1 95.88 179 ILE B O 1
ATOM 4352 N N . ASN B 1 180 ? 11.773 10.969 4.914 1 95.81 180 ASN B N 1
ATOM 4353 C CA . ASN B 1 180 ? 11.375 12.305 5.352 1 95.81 180 ASN B CA 1
ATOM 4354 C C . ASN B 1 180 ? 9.859 12.414 5.504 1 95.81 180 ASN B C 1
ATOM 4356 O O . ASN B 1 180 ? 9.148 12.648 4.527 1 95.81 180 ASN B O 1
ATOM 4360 N N . VAL B 1 181 ? 9.391 12.258 6.723 1 97.25 181 VAL B N 1
ATOM 4361 C CA . VAL B 1 181 ? 7.957 12.234 7 1 97.25 181 VAL B CA 1
ATOM 4362 C C . VAL B 1 181 ? 7.586 13.398 7.91 1 97.25 181 VAL B C 1
ATOM 4364 O O . VAL B 1 181 ? 8.227 13.609 8.945 1 97.25 181 VAL B O 1
ATOM 4367 N N . PHE B 1 182 ? 6.598 14.148 7.516 1 97 182 PHE B N 1
ATOM 4368 C CA . PHE B 1 182 ? 6.113 15.258 8.336 1 97 182 PHE B CA 1
ATOM 4369 C C . PHE B 1 182 ? 4.672 15.602 7.977 1 97 182 PHE B C 1
ATOM 4371 O O . PHE B 1 182 ? 4.145 15.117 6.973 1 97 182 PHE B O 1
ATOM 4378 N N . SER B 1 183 ? 4.07 16.406 8.805 1 97 183 SER B N 1
ATOM 4379 C CA . SER B 1 183 ? 2.703 16.844 8.578 1 97 183 SER B CA 1
ATOM 4380 C C . SER B 1 183 ? 2.672 18.125 7.746 1 97 183 SER B C 1
ATOM 4382 O O . SER B 1 183 ? 3.457 19.047 7.984 1 97 183 SER B O 1
ATOM 4384 N N . HIS B 1 184 ? 1.86 18.156 6.746 1 97.12 184 HIS B N 1
ATOM 4385 C CA . HIS B 1 184 ? 1.636 19.344 5.93 1 97.12 184 HIS B CA 1
ATOM 4386 C C . HIS B 1 184 ? 0.439 20.141 6.438 1 97.12 184 HIS B C 1
ATOM 4388 O O . HIS B 1 184 ? -0.477 20.438 5.672 1 97.12 184 HIS B O 1
ATOM 4394 N N . THR B 1 185 ? 0.441 20.484 7.645 1 96.81 185 THR B N 1
ATOM 4395 C CA . THR B 1 185 ? -0.632 21.219 8.312 1 96.81 185 THR B CA 1
ATOM 4396 C C . THR B 1 185 ? -0.481 22.719 8.102 1 96.81 185 THR B C 1
ATOM 4398 O O . THR B 1 185 ? 0.602 23.281 8.305 1 96.81 185 THR B O 1
ATOM 4401 N N . SER B 1 186 ? -1.565 23.391 7.727 1 96.69 186 SER B N 1
ATOM 4402 C CA . SER B 1 186 ? -1.605 24.844 7.539 1 96.69 186 SER B CA 1
ATOM 4403 C C . SER B 1 186 ? -2.572 25.5 8.516 1 96.69 186 SER B C 1
ATOM 4405 O O . SER B 1 186 ? -3.711 25.047 8.664 1 96.69 186 SER B O 1
ATOM 4407 N N . PHE B 1 187 ? -2.111 26.562 9.102 1 98.31 187 PHE B N 1
ATOM 4408 C CA . PHE B 1 187 ? -2.891 27.219 10.156 1 98.31 187 PHE B CA 1
ATOM 4409 C C . PHE B 1 187 ? -3.361 28.594 9.711 1 98.31 187 PHE B C 1
ATOM 4411 O O . PHE B 1 187 ? -2.684 29.266 8.93 1 98.31 187 PHE B O 1
ATOM 4418 N N . ASN B 1 188 ? -4.5 28.969 10.141 1 98.62 188 ASN B N 1
ATOM 4419 C CA . ASN B 1 188 ? -5.02 30.328 10.125 1 98.62 188 ASN B CA 1
ATOM 4420 C C . ASN B 1 188 ? -5.535 30.75 11.5 1 98.62 188 ASN B C 1
ATOM 4422 O O . ASN B 1 188 ? -6.672 30.453 11.859 1 98.62 188 ASN B O 1
ATOM 4426 N N . LEU B 1 189 ? -4.727 31.531 12.195 1 98.62 189 LEU B N 1
ATOM 4427 C CA . LEU B 1 189 ? -5.004 31.859 13.594 1 98.62 189 LEU B CA 1
ATOM 4428 C C . LEU B 1 189 ? -6.051 32.969 13.695 1 98.62 189 LEU B C 1
ATOM 4430 O O . LEU B 1 189 ? -6.516 33.281 14.797 1 98.62 189 LEU B O 1
ATOM 4434 N N . ASN B 1 190 ? -6.465 33.531 12.547 1 97.88 190 ASN B N 1
ATOM 4435 C CA . ASN B 1 190 ? -7.598 34.469 12.523 1 97.88 190 ASN B CA 1
ATOM 4436 C C . ASN B 1 190 ? -8.914 33.75 12.789 1 97.88 190 ASN B C 1
ATOM 4438 O O . ASN B 1 190 ? -9.898 34.344 13.195 1 97.88 190 ASN B O 1
ATOM 4442 N N . GLY B 1 191 ? -8.898 32.469 12.602 1 97.81 191 GLY B N 1
ATOM 4443 C CA . GLY B 1 191 ? -10.125 31.703 12.664 1 97.81 191 GLY B CA 1
ATOM 4444 C C . GLY B 1 191 ? -10.672 31.359 11.289 1 97.81 191 GLY B C 1
ATOM 4445 O O . GLY B 1 191 ? -10.625 32.156 10.367 1 97.81 191 GLY B O 1
ATOM 4446 N N . ILE B 1 192 ? -11.117 30.156 11.164 1 96.06 192 ILE B N 1
ATOM 4447 C CA . ILE B 1 192 ? -11.695 29.656 9.93 1 96.06 192 ILE B CA 1
ATOM 4448 C C . ILE B 1 192 ? -13.195 29.453 10.094 1 96.06 192 ILE B C 1
ATOM 4450 O O . ILE B 1 192 ? -13.641 28.672 10.945 1 96.06 192 ILE B O 1
ATOM 4454 N N . PRO B 1 193 ? -13.945 30.125 9.312 1 92.5 193 PRO B N 1
ATOM 4455 C CA . PRO B 1 193 ? -15.398 29.984 9.445 1 92.5 193 PRO B CA 1
ATOM 4456 C C . PRO B 1 193 ? -15.891 28.578 9.109 1 92.5 193 PRO B C 1
ATOM 4458 O O . PRO B 1 193 ? -15.359 27.938 8.203 1 92.5 193 PRO B O 1
ATOM 4461 N N . GLY B 1 194 ? -16.828 28.094 9.867 1 83.5 194 GLY B N 1
ATOM 4462 C CA . GLY B 1 194 ? -17.469 26.812 9.578 1 83.5 194 GLY B CA 1
ATOM 4463 C C . GLY B 1 194 ? -18.438 26.891 8.414 1 83.5 194 GLY B C 1
ATOM 4464 O O . GLY B 1 194 ? -18.641 27.953 7.828 1 83.5 194 GLY B O 1
ATOM 4465 N N . GLN B 1 195 ? -18.844 25.656 8.133 1 74.44 195 GLN B N 1
ATOM 4466 C CA . GLN B 1 195 ? -19.875 25.609 7.09 1 74.44 195 GLN B CA 1
ATOM 4467 C C . GLN B 1 195 ? -21.172 26.25 7.574 1 74.44 195 GLN B C 1
ATOM 4469 O O . GLN B 1 195 ? -21.594 26 8.703 1 74.44 195 GLN B O 1
ATOM 4474 N N . GLN B 1 196 ? -21.594 27.141 6.793 1 73.75 196 GLN B N 1
ATOM 4475 C CA . GLN B 1 196 ? -22.875 27.75 7.098 1 73.75 196 GLN B CA 1
ATOM 4476 C C . GLN B 1 196 ? -24.031 26.891 6.586 1 73.75 196 GLN B C 1
ATOM 4478 O O . GLN B 1 196 ? -23.938 26.297 5.508 1 73.75 196 GLN B O 1
ATOM 4483 N N . GLU B 1 197 ? -24.906 26.688 7.426 1 69.75 197 GLU B N 1
ATOM 4484 C CA . GLU B 1 197 ? -26.062 25.859 7.09 1 69.75 197 GLU B CA 1
ATOM 4485 C C . GLU B 1 197 ? -26.672 26.281 5.754 1 69.75 197 GLU B C 1
ATOM 4487 O O . GLU B 1 197 ? -26.875 27.469 5.508 1 69.75 197 GLU B O 1
ATOM 4492 N N . GLY B 1 198 ? -26.875 25.359 4.945 1 70.56 198 GLY B N 1
ATOM 4493 C CA . GLY B 1 198 ? -27.594 25.578 3.701 1 70.56 198 GLY B CA 1
ATOM 4494 C C . GLY B 1 198 ? -26.719 26.125 2.59 1 70.56 198 GLY B C 1
ATOM 4495 O O . GLY B 1 198 ? -27.188 26.328 1.467 1 70.56 198 GLY B O 1
ATOM 4496 N N . GLN B 1 199 ? -25.5 26.406 2.904 1 74.88 199 GLN B N 1
ATOM 4497 C CA . GLN B 1 199 ? -24.641 26.984 1.87 1 74.88 199 GLN B CA 1
ATOM 4498 C C . GLN B 1 199 ? -23.719 25.906 1.277 1 74.88 199 GLN B C 1
ATOM 4500 O O . GLN B 1 199 ? -23.125 25.125 2.01 1 74.88 199 GLN B O 1
ATOM 4505 N N . GLU B 1 200 ? -23.828 25.906 -0.031 1 73.94 200 GLU B N 1
ATOM 4506 C CA . GLU B 1 200 ? -23 24.953 -0.756 1 73.94 200 GLU B CA 1
ATOM 4507 C C . GLU B 1 200 ? -21.531 25.391 -0.758 1 73.94 200 GLU B C 1
ATOM 4509 O O . GLU B 1 200 ? -20.625 24.562 -0.803 1 73.94 200 GLU B O 1
ATOM 4514 N N . LYS B 1 201 ? -21.406 26.781 -0.684 1 86.81 201 LYS B N 1
ATOM 4515 C CA . LYS B 1 201 ? -20.078 27.344 -0.774 1 86.81 201 LYS B CA 1
ATOM 4516 C C . LYS B 1 201 ? -19.562 27.781 0.6 1 86.81 201 LYS B C 1
ATOM 4518 O O . LYS B 1 201 ? -20.328 28.297 1.418 1 86.81 201 LYS B O 1
ATOM 4523 N N . TRP B 1 202 ? -18.281 27.453 0.901 1 89.25 202 TRP B N 1
ATOM 4524 C CA . TRP B 1 202 ? -17.656 27.844 2.16 1 89.25 202 TRP B CA 1
ATOM 4525 C C . TRP B 1 202 ? -17.266 29.312 2.148 1 89.25 202 TRP B C 1
ATOM 4527 O O . TRP B 1 202 ? -16.797 29.844 1.132 1 89.25 202 TRP B O 1
ATOM 4537 N N . VAL B 1 203 ? -17.422 29.938 3.285 1 92.06 203 VAL B N 1
ATOM 4538 C CA . VAL B 1 203 ? -16.891 31.281 3.482 1 92.06 203 VAL B CA 1
ATOM 4539 C C . VAL B 1 203 ? -15.375 31.219 3.709 1 92.06 203 VAL B C 1
ATOM 4541 O O . VAL B 1 203 ? -14.898 30.391 4.496 1 92.06 203 VAL B O 1
ATOM 4544 N N . GLN B 1 204 ? -14.68 32.094 2.977 1 94.06 204 GLN B N 1
ATOM 4545 C CA . GLN B 1 204 ? -13.227 32.094 3.1 1 94.06 204 GLN B CA 1
ATOM 4546 C C . GLN B 1 204 ? -12.789 32.75 4.414 1 94.06 204 GLN B C 1
ATOM 4548 O O . GLN B 1 204 ? -13.398 33.719 4.867 1 94.06 204 GLN B O 1
ATOM 4553 N N . PRO B 1 205 ? -11.789 32.25 5.039 1 95.06 205 PRO B N 1
ATOM 4554 C CA . PRO B 1 205 ? -11.219 32.969 6.184 1 95.06 205 PRO B CA 1
ATOM 4555 C C . PRO B 1 205 ? -10.469 34.25 5.777 1 95.06 205 PRO B C 1
ATOM 4557 O O . PRO B 1 205 ? -10.125 34.406 4.602 1 95.06 205 PRO B O 1
ATOM 4560 N N . GLN B 1 206 ? -10.273 35.125 6.824 1 96.19 206 GLN B N 1
ATOM 4561 C CA . GLN B 1 206 ? -9.367 36.219 6.582 1 96.19 206 GLN B CA 1
ATOM 4562 C C . GLN B 1 206 ? -7.969 35.75 6.23 1 96.19 206 GLN B C 1
ATOM 4564 O O . GLN B 1 206 ? -7.48 34.781 6.812 1 96.19 206 GLN B O 1
ATOM 4569 N N . SER B 1 207 ? -7.328 36.438 5.297 1 97.12 207 SER B N 1
ATOM 4570 C CA . SER B 1 207 ? -6 36.062 4.824 1 97.12 207 SER B CA 1
ATOM 4571 C C . SER B 1 207 ? -4.984 36.062 5.961 1 97.12 207 SER B C 1
ATOM 4573 O O . SER B 1 207 ? -5.082 36.875 6.883 1 97.12 207 SER B O 1
ATOM 4575 N N . VAL B 1 208 ? -4.016 35.219 5.828 1 97.94 208 VAL B N 1
ATOM 4576 C CA . VAL B 1 208 ? -2.977 35.125 6.852 1 97.94 208 VAL B CA 1
ATOM 4577 C C . VAL B 1 208 ? -1.961 36.25 6.656 1 97.94 208 VAL B C 1
ATOM 4579 O O . VAL B 1 208 ? -0.98 36.344 7.398 1 97.94 208 VAL B O 1
ATOM 4582 N N . ARG B 1 209 ? -2.156 37.094 5.781 1 97.5 209 ARG B N 1
ATOM 4583 C CA . ARG B 1 209 ? -1.272 38.219 5.508 1 97.5 209 ARG B CA 1
ATOM 4584 C C . ARG B 1 209 ? -1.042 39.062 6.766 1 97.5 209 ARG B C 1
ATOM 4586 O O . ARG B 1 209 ? 0.002 39.688 6.914 1 97.5 209 ARG B O 1
ATOM 4593 N N . ASN B 1 210 ? -1.935 39.062 7.652 1 98.25 210 ASN B N 1
ATOM 4594 C CA . ASN B 1 210 ? -1.826 39.875 8.852 1 98.25 210 ASN B CA 1
ATOM 4595 C C . ASN B 1 210 ? -1.13 39.156 9.984 1 98.25 210 ASN B C 1
ATOM 4597 O O . ASN B 1 210 ? -0.975 39.688 11.086 1 98.25 210 ASN B O 1
ATOM 4601 N N . HIS B 1 211 ? -0.693 37.906 9.781 1 98.31 211 HIS B N 1
ATOM 4602 C CA . HIS B 1 211 ? -0.023 37.125 10.82 1 98.31 211 HIS B CA 1
ATOM 4603 C C . HIS B 1 211 ? 1.382 37.656 11.086 1 98.31 211 HIS B C 1
ATOM 4605 O O . HIS B 1 211 ? 2.086 38.062 10.148 1 98.31 211 HIS B O 1
ATOM 4611 N N . TRP B 1 212 ? 1.755 37.719 12.336 1 98.38 212 TRP B N 1
ATOM 4612 C CA . TRP B 1 212 ? 3.125 37.938 12.781 1 98.38 212 TRP B CA 1
ATOM 4613 C C . TRP B 1 212 ? 3.863 36.625 12.984 1 98.38 212 TRP B C 1
ATOM 4615 O O . TRP B 1 212 ? 3.334 35.719 13.609 1 98.38 212 TRP B O 1
ATOM 4625 N N . VAL B 1 213 ? 5.117 36.5 12.367 1 98.19 213 VAL B N 1
ATOM 4626 C CA . VAL B 1 213 ? 5.875 35.25 12.438 1 98.19 213 VAL B CA 1
ATOM 4627 C C . VAL B 1 213 ? 7.297 35.531 12.906 1 98.19 213 VAL B C 1
ATOM 4629 O O . VAL B 1 213 ? 7.906 36.531 12.492 1 98.19 213 VAL B O 1
ATOM 4632 N N . ARG B 1 214 ? 7.801 34.719 13.812 1 98.62 214 ARG B N 1
ATOM 4633 C CA . ARG B 1 214 ? 9.188 34.781 14.273 1 98.62 214 ARG B CA 1
ATOM 4634 C C . ARG B 1 214 ? 9.844 33.406 14.188 1 98.62 214 ARG B C 1
ATOM 4636 O O . ARG B 1 214 ? 9.273 32.406 14.641 1 98.62 214 ARG B O 1
ATOM 4643 N N . VAL B 1 215 ? 10.961 33.312 13.594 1 98.31 215 VAL B N 1
ATOM 4644 C CA . VAL B 1 215 ? 11.766 32.094 13.477 1 98.31 215 VAL B CA 1
ATOM 4645 C C . VAL B 1 215 ? 13.219 32.375 13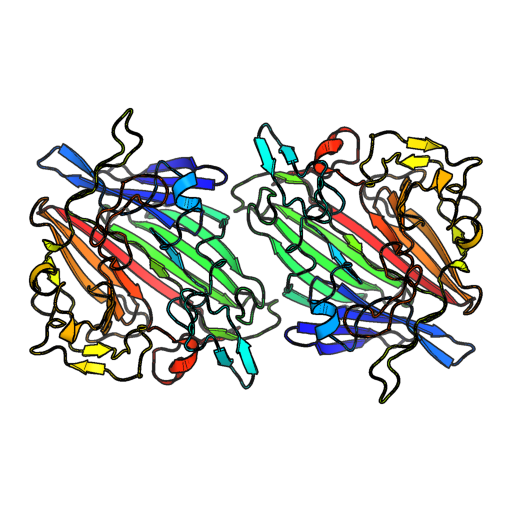.836 1 98.31 215 VAL B C 1
ATOM 4647 O O . VAL B 1 215 ? 13.844 33.25 13.227 1 98.31 215 VAL B O 1
ATOM 4650 N N . PRO B 1 216 ? 13.766 31.719 14.836 1 98.38 216 PRO B N 1
ATOM 4651 C CA . PRO B 1 216 ? 15.188 31.906 15.141 1 98.38 216 PRO B CA 1
ATOM 4652 C C . PRO B 1 216 ? 16.094 31.219 14.125 1 98.38 216 PRO B C 1
ATOM 4654 O O . PRO B 1 216 ? 16.703 30.188 14.422 1 98.38 216 PRO B O 1
ATOM 4657 N N . ALA B 1 217 ? 16.297 31.797 13 1 97.81 217 ALA B N 1
ATOM 4658 C CA . ALA B 1 217 ? 17.109 31.281 11.906 1 97.81 217 ALA B CA 1
ATOM 4659 C C . ALA B 1 217 ? 17.938 32.375 11.258 1 97.81 217 ALA B C 1
ATOM 4661 O O . ALA B 1 217 ? 17.391 33.344 10.742 1 97.81 217 ALA B O 1
ATOM 4662 N N . SER B 1 218 ? 19.219 32.188 11.25 1 98.31 218 SER B N 1
ATOM 4663 C CA . SER B 1 218 ? 20.125 33.188 10.672 1 98.31 218 SER B CA 1
ATOM 4664 C C . SER B 1 218 ? 20.422 32.875 9.203 1 98.31 218 SER B C 1
ATOM 4666 O O . SER B 1 218 ? 21.016 33.688 8.5 1 98.31 218 SER B O 1
ATOM 4668 N N . TYR B 1 219 ? 19.953 31.703 8.781 1 95.75 219 TYR B N 1
ATOM 4669 C CA . TYR B 1 219 ? 20.203 31.297 7.406 1 95.75 219 TYR B CA 1
ATOM 4670 C C . TYR B 1 219 ? 18.953 30.688 6.777 1 95.75 219 TYR B C 1
ATOM 4672 O O . TYR B 1 219 ? 18.094 30.172 7.484 1 95.75 219 TYR B O 1
ATOM 4680 N N . VAL B 1 220 ? 18.828 30.828 5.477 1 94.12 220 VAL B N 1
ATOM 4681 C CA . VAL B 1 220 ? 17.797 30.188 4.664 1 94.12 220 VAL B CA 1
ATOM 4682 C C . VAL B 1 220 ? 18.453 29.328 3.586 1 94.12 220 VAL B C 1
ATOM 4684 O O . VAL B 1 220 ? 19.5 29.672 3.051 1 94.12 220 VAL B O 1
ATOM 4687 N N . ALA B 1 221 ? 17.844 28.141 3.441 1 89 221 ALA B N 1
ATOM 4688 C CA . ALA B 1 221 ? 18.375 27.297 2.379 1 89 221 ALA B CA 1
ATOM 4689 C C . ALA B 1 221 ? 18.125 27.906 1.006 1 89 221 ALA B C 1
ATOM 4691 O O . ALA B 1 221 ? 17 28.328 0.709 1 89 221 ALA B O 1
ATOM 4692 N N . GLU B 1 222 ? 19.172 27.953 0.209 1 87.75 222 GLU B N 1
ATOM 4693 C CA . GLU B 1 222 ? 19.016 28.422 -1.163 1 87.75 222 GLU B CA 1
ATOM 4694 C C . GLU B 1 222 ? 18.297 27.375 -2.025 1 87.75 222 GLU B C 1
ATOM 4696 O O . GLU B 1 222 ? 18.562 26.188 -1.902 1 87.75 222 GLU B O 1
ATOM 4701 N N . ALA B 1 223 ? 17.375 27.875 -2.816 1 85.19 223 ALA B N 1
ATOM 4702 C CA . ALA B 1 223 ? 16.656 26.984 -3.729 1 85.19 223 ALA B CA 1
ATOM 4703 C C . ALA B 1 223 ? 16.312 27.703 -5.027 1 85.19 223 ALA B C 1
ATOM 4705 O O . ALA B 1 223 ? 16.266 28.922 -5.074 1 85.19 223 ALA B O 1
ATOM 4706 N N . ASP B 1 224 ? 16.141 26.891 -6.047 1 84.19 224 ASP B N 1
ATOM 4707 C CA . ASP B 1 224 ? 15.664 27.484 -7.297 1 84.19 224 ASP B CA 1
ATOM 4708 C C . ASP B 1 224 ? 14.156 27.688 -7.273 1 84.19 224 ASP B C 1
ATOM 4710 O O . ASP B 1 224 ? 13.516 27.547 -6.227 1 84.19 224 ASP B O 1
ATOM 4714 N N . ARG B 1 225 ? 13.57 28.062 -8.359 1 83.88 225 ARG B N 1
ATOM 4715 C CA . ARG B 1 225 ? 12.156 28.422 -8.453 1 83.88 225 ARG B CA 1
ATOM 4716 C C . ARG B 1 225 ? 11.266 27.219 -8.164 1 83.88 225 ARG B C 1
ATOM 4718 O O . ARG B 1 225 ? 10.109 27.375 -7.766 1 83.88 225 ARG B O 1
ATOM 4725 N N . ALA B 1 226 ? 11.82 26.016 -8.383 1 81.5 226 ALA B N 1
ATOM 4726 C CA . ALA B 1 226 ? 11.055 24.797 -8.117 1 81.5 226 ALA B CA 1
ATOM 4727 C C . ALA B 1 226 ? 11.297 24.312 -6.695 1 81.5 226 ALA B C 1
ATOM 4729 O O . ALA B 1 226 ? 10.883 23.203 -6.34 1 81.5 226 ALA B O 1
ATOM 4730 N N . SER B 1 227 ? 11.992 25.094 -5.852 1 81.88 227 SER B N 1
ATOM 4731 C CA . SER B 1 227 ? 12.305 24.797 -4.457 1 81.88 227 SER B CA 1
ATOM 4732 C C . SER B 1 227 ? 13.305 23.656 -4.344 1 81.88 227 SER B C 1
ATOM 4734 O O . SER B 1 227 ? 13.289 22.906 -3.363 1 81.88 227 SER B O 1
ATOM 4736 N N . ILE B 1 228 ? 14.07 23.453 -5.402 1 86.19 228 ILE B N 1
ATOM 4737 C CA . ILE B 1 228 ? 15.172 22.5 -5.332 1 86.19 228 ILE B CA 1
ATOM 4738 C C . ILE B 1 228 ? 16.391 23.172 -4.684 1 86.19 228 ILE B C 1
ATOM 4740 O O . ILE B 1 228 ? 16.875 24.188 -5.168 1 86.19 228 ILE B O 1
ATOM 4744 N N . PRO B 1 229 ? 16.844 22.594 -3.662 1 83.88 229 PRO B N 1
ATOM 4745 C CA . PRO B 1 229 ? 17.969 23.219 -2.965 1 83.88 229 PRO B CA 1
ATOM 4746 C C . PRO B 1 229 ? 19.266 23.141 -3.762 1 83.88 229 PRO B C 1
ATOM 4748 O O . PRO B 1 229 ? 19.469 22.203 -4.535 1 83.88 229 PRO B O 1
ATOM 4751 N N . THR B 1 230 ? 20.109 24.078 -3.559 1 83.94 230 THR B N 1
ATOM 4752 C CA . THR B 1 230 ? 21.453 24.078 -4.152 1 83.94 230 THR B CA 1
ATOM 4753 C C . THR B 1 230 ? 22.469 23.469 -3.191 1 83.94 230 THR B C 1
ATOM 4755 O O . THR B 1 230 ? 23.594 23.141 -3.59 1 83.94 230 THR B O 1
ATOM 4758 N N . GLY B 1 231 ? 22 23.344 -2.018 1 81.5 231 GLY B N 1
ATOM 4759 C CA . GLY B 1 231 ? 22.906 22.906 -0.974 1 81.5 231 GLY B CA 1
ATOM 4760 C C . GLY B 1 231 ? 23.531 24.047 -0.199 1 81.5 231 GLY B C 1
ATOM 4761 O O . GLY B 1 231 ? 24.156 23.844 0.842 1 81.5 231 GLY B O 1
ATOM 4762 N N . GLU B 1 232 ? 23.297 25.266 -0.618 1 86.81 232 GLU B N 1
ATOM 4763 C CA . GLU B 1 232 ? 23.859 26.438 0.034 1 86.81 232 GLU B CA 1
ATOM 4764 C C . GLU B 1 232 ? 22.859 27.062 1 1 86.81 232 GLU B C 1
ATOM 4766 O O . GLU B 1 232 ? 21.656 26.875 0.856 1 86.81 232 GLU B O 1
ATOM 4771 N N . PHE B 1 233 ? 23.469 27.734 2.051 1 89.75 233 PHE B N 1
ATOM 4772 C CA . PHE B 1 233 ? 22.688 28.516 3.006 1 89.75 233 PHE B CA 1
ATOM 4773 C C . PHE B 1 233 ? 23.047 30 2.91 1 89.75 233 PHE B C 1
ATOM 4775 O O . PHE B 1 233 ? 24.234 30.344 2.885 1 89.75 233 PHE B O 1
ATOM 4782 N N . LEU B 1 234 ? 22.016 30.812 2.797 1 94.12 234 LEU B N 1
ATOM 4783 C CA . LEU B 1 234 ? 22.203 32.25 2.676 1 94.12 234 LEU B CA 1
ATOM 4784 C C . LEU B 1 234 ? 21.812 32.969 3.965 1 94.12 234 LEU B C 1
ATOM 4786 O O . LEU B 1 234 ? 20.828 32.594 4.605 1 94.12 234 LEU B O 1
ATOM 4790 N N . PRO B 1 235 ? 22.625 33.969 4.336 1 96.81 235 PRO B N 1
ATOM 4791 C CA . PRO B 1 235 ? 22.219 34.75 5.508 1 96.81 235 PRO B CA 1
ATOM 4792 C C . PRO B 1 235 ? 20.891 35.5 5.293 1 96.81 235 PRO B C 1
ATOM 4794 O O . PRO B 1 235 ? 20.641 36 4.195 1 96.81 235 PRO B O 1
ATOM 4797 N N . VAL B 1 236 ? 20.141 35.625 6.352 1 97.25 236 VAL B N 1
ATOM 4798 C CA . VAL B 1 236 ? 18.828 36.25 6.203 1 97.25 236 VAL B CA 1
ATOM 4799 C C . VAL B 1 236 ? 18.922 37.75 6.508 1 97.25 236 VAL B C 1
ATOM 4801 O O . VAL B 1 236 ? 18 38.5 6.215 1 97.25 236 VAL B O 1
ATOM 4804 N N . GLU B 1 237 ? 20.031 38.156 7.121 1 96.94 237 GLU B N 1
ATOM 4805 C CA . GLU B 1 237 ? 20.172 39.562 7.539 1 96.94 237 GLU B CA 1
ATOM 4806 C C . GLU B 1 237 ? 19.922 40.5 6.375 1 96.94 237 GLU B C 1
ATOM 4808 O O . GLU B 1 237 ? 20.531 40.375 5.309 1 96.94 237 GLU B O 1
ATOM 4813 N N . GLY B 1 238 ? 19.031 41.438 6.59 1 94.94 238 GLY B N 1
ATOM 4814 C CA . GLY B 1 238 ? 18.75 42.469 5.598 1 94.94 238 GLY B CA 1
ATOM 4815 C C . GLY B 1 238 ? 17.828 42 4.488 1 94.94 238 GLY B C 1
ATOM 4816 O O . GLY B 1 238 ? 17.594 42.719 3.521 1 94.94 238 GLY B O 1
ATOM 4817 N N . THR B 1 239 ? 17.359 40.844 4.656 1 94.5 239 THR B N 1
ATOM 4818 C CA . THR B 1 239 ? 16.453 40.281 3.643 1 94.5 239 THR B CA 1
ATOM 4819 C C . THR B 1 239 ? 15.055 40.094 4.211 1 94.5 239 THR B C 1
ATOM 4821 O O . THR B 1 239 ? 14.836 40.281 5.414 1 94.5 239 THR B O 1
ATOM 4824 N N . ILE B 1 240 ? 14.125 39.75 3.359 1 93.75 240 ILE B N 1
ATOM 4825 C CA . ILE B 1 240 ? 12.742 39.531 3.764 1 93.75 240 ILE B CA 1
ATOM 4826 C C . ILE B 1 240 ? 12.617 38.219 4.535 1 93.75 240 ILE B C 1
ATOM 4828 O O . ILE B 1 240 ? 11.594 37.938 5.16 1 93.75 240 ILE B O 1
ATOM 4832 N N . PHE B 1 241 ? 13.68 37.375 4.535 1 95.38 241 PHE B N 1
ATOM 4833 C CA . PHE B 1 241 ? 13.68 36.094 5.25 1 95.38 241 PHE B CA 1
ATOM 4834 C C . PHE B 1 241 ? 14.141 36.281 6.691 1 95.38 241 PHE B C 1
ATOM 4836 O O . PHE B 1 241 ? 14.211 35.312 7.457 1 95.38 241 PHE B O 1
ATOM 4843 N N . ASP B 1 242 ? 14.422 37.562 7.078 1 96.88 242 ASP B N 1
ATOM 4844 C CA . ASP B 1 242 ? 14.852 37.812 8.453 1 96.88 242 ASP B CA 1
ATOM 4845 C C . ASP B 1 242 ? 13.656 37.844 9.398 1 96.88 242 ASP B C 1
ATOM 4847 O O . ASP B 1 242 ? 13.094 38.938 9.656 1 96.88 242 ASP B O 1
ATOM 4851 N N . PHE B 1 243 ? 13.359 36.719 9.945 1 97.25 243 PHE B N 1
ATOM 4852 C CA . PHE B 1 243 ? 12.234 36.594 10.875 1 97.25 243 PHE B CA 1
ATOM 4853 C C . PHE B 1 243 ? 12.727 36.594 12.312 1 97.25 243 PHE B C 1
ATOM 4855 O O . PHE B 1 243 ? 11.953 36.312 13.234 1 97.25 243 PHE B O 1
ATOM 4862 N N . ARG B 1 244 ? 13.969 36.844 12.633 1 98 244 ARG B N 1
ATOM 4863 C CA . ARG B 1 244 ? 14.57 36.625 13.945 1 98 244 ARG B CA 1
ATOM 4864 C C . ARG B 1 244 ? 13.938 37.562 14.992 1 98 244 ARG B C 1
ATOM 4866 O O . ARG B 1 244 ? 13.773 37.156 16.141 1 98 244 ARG B O 1
ATOM 4873 N N . GLN B 1 245 ? 13.508 38.688 14.539 1 97 245 GLN B N 1
ATOM 4874 C CA . GLN B 1 245 ? 12.852 39.625 15.453 1 97 245 GLN B CA 1
ATOM 4875 C C . GLN B 1 245 ? 11.344 39.625 15.234 1 97 245 GLN B C 1
ATOM 4877 O O . GLN B 1 245 ? 10.633 40.438 15.828 1 97 245 GLN B O 1
ATOM 4882 N N . GLY B 1 246 ? 10.891 38.812 14.375 1 97.5 246 GLY B N 1
ATOM 4883 C CA . GLY B 1 246 ? 9.477 38.781 14.023 1 97.5 246 GLY B CA 1
ATOM 4884 C C . GLY B 1 246 ? 9.094 39.75 12.93 1 97.5 246 GLY B C 1
ATOM 4885 O O . GLY B 1 246 ? 9.703 40.812 12.812 1 97.5 246 GLY B O 1
ATOM 4886 N N . ARG B 1 247 ? 8.117 39.375 12.117 1 95.88 247 ARG B N 1
ATOM 4887 C CA . ARG B 1 247 ? 7.613 40.25 11.047 1 95.88 247 ARG B CA 1
ATOM 4888 C C . ARG B 1 247 ? 6.188 39.844 10.664 1 95.88 247 ARG B C 1
ATOM 4890 O O . ARG B 1 247 ? 5.781 38.688 10.836 1 95.88 247 ARG B O 1
ATOM 4897 N N . VAL B 1 248 ? 5.484 40.844 10.211 1 97.56 248 VAL B N 1
ATOM 4898 C CA . VAL B 1 248 ? 4.184 40.562 9.609 1 97.56 248 VAL B CA 1
ATOM 4899 C C . VAL B 1 248 ? 4.367 40.031 8.195 1 97.56 248 VAL B C 1
ATOM 4901 O O . VAL B 1 248 ? 5.004 40.656 7.359 1 97.56 248 VAL B O 1
ATOM 4904 N N . ILE B 1 249 ? 3.85 38.906 7.859 1 94.31 249 ILE B N 1
ATOM 4905 C CA . ILE B 1 249 ? 4.156 38.188 6.633 1 94.31 249 ILE B CA 1
ATOM 4906 C C . ILE B 1 249 ? 3.637 38.969 5.426 1 94.31 249 ILE B C 1
ATOM 4908 O O . ILE B 1 249 ? 4.234 38.938 4.348 1 94.31 249 ILE B O 1
ATOM 4912 N N . GLY B 1 250 ? 2.555 39.625 5.531 1 95.5 250 GLY B N 1
ATOM 4913 C CA . GLY B 1 250 ? 1.933 40.344 4.438 1 95.5 250 GLY B CA 1
ATOM 4914 C C . GLY B 1 250 ? 2.775 41.5 3.941 1 95.5 250 GLY B C 1
ATOM 4915 O O . GLY B 1 250 ? 2.576 42 2.824 1 95.5 250 GLY B O 1
ATOM 4916 N N . ASP B 1 251 ? 3.715 41.938 4.723 1 94.94 251 ASP B N 1
ATOM 4917 C CA . ASP B 1 251 ? 4.539 43.094 4.359 1 94.94 251 ASP B CA 1
ATOM 4918 C C . ASP B 1 251 ? 5.41 42.781 3.145 1 94.94 251 ASP B C 1
ATOM 4920 O O . ASP B 1 251 ? 5.797 43.688 2.4 1 94.94 251 ASP B O 1
ATOM 4924 N N . THR B 1 252 ? 5.711 41.531 2.99 1 93.25 252 THR B N 1
ATOM 4925 C CA . THR B 1 252 ? 6.676 41.188 1.942 1 93.25 252 THR B CA 1
ATOM 4926 C C . THR B 1 252 ? 6.234 39.969 1.152 1 93.25 252 THR B C 1
ATOM 4928 O O . THR B 1 252 ? 7.008 39.438 0.364 1 93.25 252 THR B O 1
ATOM 4931 N N . ILE B 1 253 ? 5.039 39.562 1.317 1 94.12 253 ILE B N 1
ATOM 4932 C CA . ILE B 1 253 ? 4.555 38.312 0.72 1 94.12 253 ILE B CA 1
ATOM 4933 C C . ILE B 1 253 ? 4.434 38.5 -0.793 1 94.12 253 ILE B C 1
ATOM 4935 O O . ILE B 1 253 ? 4.418 37.5 -1.534 1 94.12 253 ILE B O 1
ATOM 4939 N N . ASP B 1 254 ? 4.41 39.75 -1.289 1 92.88 254 ASP B N 1
ATOM 4940 C CA . ASP B 1 254 ? 4.234 40.031 -2.709 1 92.88 254 ASP B CA 1
ATOM 4941 C C . ASP B 1 254 ? 5.574 40.312 -3.379 1 92.88 254 ASP B C 1
ATOM 4943 O O . ASP B 1 254 ? 5.621 40.719 -4.543 1 92.88 254 ASP B O 1
ATOM 4947 N N . ASP B 1 255 ? 6.641 40.125 -2.732 1 91.56 255 ASP B N 1
ATOM 4948 C CA . ASP B 1 255 ? 7.953 40.438 -3.289 1 91.56 255 ASP B CA 1
ATOM 4949 C C . ASP B 1 255 ? 8.414 39.344 -4.254 1 91.56 255 ASP B C 1
ATOM 4951 O O . ASP B 1 255 ? 9.242 38.5 -3.898 1 91.56 255 ASP B O 1
ATOM 4955 N N . VAL B 1 256 ? 8.07 39.438 -5.418 1 86.75 256 VAL B N 1
ATOM 4956 C CA . VAL B 1 256 ? 8.32 38.438 -6.453 1 86.75 256 VAL B CA 1
ATOM 4957 C C . VAL B 1 256 ? 9.82 38.344 -6.727 1 86.75 256 VAL B C 1
ATOM 4959 O O . VAL B 1 256 ? 10.336 37.25 -6.977 1 86.75 256 VAL B O 1
ATOM 4962 N N . ALA B 1 257 ? 10.5 39.438 -6.699 1 85.25 257 ALA B N 1
ATOM 4963 C CA . ALA B 1 257 ? 11.922 39.5 -7.043 1 85.25 257 ALA B CA 1
ATOM 4964 C C . ALA B 1 257 ? 12.75 38.656 -6.082 1 85.25 257 ALA B C 1
ATOM 4966 O O . ALA B 1 257 ? 13.711 37.969 -6.496 1 85.25 257 ALA B O 1
ATOM 4967 N N . VAL B 1 258 ? 12.336 38.625 -4.898 1 84.56 258 VAL B N 1
ATOM 4968 C CA . VAL B 1 258 ? 13.141 37.938 -3.893 1 84.56 258 VAL B CA 1
ATOM 4969 C C . VAL B 1 258 ? 12.602 36.531 -3.686 1 84.56 258 VAL B C 1
ATOM 4971 O O . VAL B 1 258 ? 13.375 35.562 -3.633 1 84.56 258 VAL B O 1
ATOM 4974 N N . LEU B 1 259 ? 11.336 36.375 -3.566 1 85.75 259 LEU B N 1
ATOM 4975 C CA . LEU B 1 259 ? 10.742 35.094 -3.258 1 85.75 259 LEU B CA 1
ATOM 4976 C C . LEU B 1 259 ? 10.844 34.125 -4.449 1 85.75 259 LEU B C 1
ATOM 4978 O O . LEU B 1 259 ? 11.008 32.938 -4.277 1 85.75 259 LEU B O 1
ATOM 4982 N N . ASP B 1 260 ? 10.781 34.625 -5.691 1 85.5 260 ASP B N 1
ATOM 4983 C CA . ASP B 1 260 ? 10.961 33.906 -6.949 1 85.5 260 ASP B CA 1
ATOM 4984 C C . ASP B 1 260 ? 10.031 32.688 -7.031 1 85.5 260 ASP B C 1
ATOM 4986 O O . ASP B 1 260 ? 10.484 31.578 -7.297 1 85.5 260 ASP B O 1
ATOM 4990 N N . ARG B 1 261 ? 8.789 32.875 -6.605 1 83.88 261 ARG B N 1
ATOM 4991 C CA . ARG B 1 261 ? 7.723 31.875 -6.715 1 83.88 261 ARG B CA 1
ATOM 4992 C C . ARG B 1 261 ? 6.59 32.375 -7.602 1 83.88 261 ARG B C 1
ATOM 4994 O O . ARG B 1 261 ? 6.355 33.594 -7.68 1 83.88 261 ARG B O 1
ATOM 5001 N N . ASP B 1 262 ? 6 31.469 -8.258 1 84.06 262 ASP B N 1
ATOM 5002 C CA . ASP B 1 262 ? 4.832 31.766 -9.078 1 84.06 262 ASP B CA 1
ATOM 5003 C C . ASP B 1 262 ? 3.748 30.703 -8.906 1 84.06 262 ASP B C 1
ATOM 5005 O O . ASP B 1 262 ? 3.883 29.578 -9.391 1 84.06 262 ASP B O 1
ATOM 5009 N N . PRO B 1 263 ? 2.645 31.141 -8.305 1 88.81 263 PRO B N 1
ATOM 5010 C CA . PRO B 1 263 ? 2.264 32.438 -7.703 1 88.81 263 PRO B CA 1
ATOM 5011 C C . PRO B 1 263 ? 3.166 32.812 -6.539 1 88.81 263 PRO B C 1
ATOM 5013 O O . PRO B 1 263 ? 3.781 31.953 -5.906 1 88.81 263 PRO B O 1
ATOM 5016 N N . CYS B 1 264 ? 3.125 34.094 -6.258 1 90.75 264 CYS B N 1
ATOM 5017 C CA . CYS B 1 264 ? 4.062 34.656 -5.289 1 90.75 264 CYS B CA 1
ATOM 5018 C C . CYS B 1 264 ? 3.65 34.281 -3.865 1 90.75 264 CYS B C 1
ATOM 5020 O O . CYS B 1 264 ? 2.461 34.156 -3.578 1 90.75 264 CYS B O 1
ATOM 5022 N N . GLY B 1 265 ? 4.688 34.188 -2.965 1 93.75 265 GLY B N 1
ATOM 5023 C CA . GLY B 1 265 ? 4.504 33.906 -1.547 1 93.75 265 GLY B CA 1
ATOM 5024 C C . GLY B 1 265 ? 5.676 33.188 -0.924 1 93.75 265 GLY B C 1
ATOM 5025 O O . GLY B 1 265 ? 6.645 32.844 -1.612 1 93.75 265 GLY B O 1
ATOM 5026 N N . TYR B 1 266 ? 5.617 33 0.34 1 93.75 266 TYR B N 1
ATOM 5027 C CA . TYR B 1 266 ? 6.691 32.312 1.05 1 93.75 266 TYR B CA 1
ATOM 5028 C C . TYR B 1 266 ? 6.629 30.828 0.807 1 93.75 266 TYR B C 1
ATOM 5030 O O . TYR B 1 266 ? 5.543 30.234 0.746 1 93.75 266 TYR B O 1
ATOM 5038 N N . ASP B 1 267 ? 7.703 30.172 0.585 1 92.62 267 ASP B N 1
ATOM 5039 C CA . ASP B 1 267 ? 7.895 28.734 0.431 1 92.62 267 ASP B CA 1
ATOM 5040 C C . ASP B 1 267 ? 9.352 28.344 0.664 1 92.62 267 ASP B C 1
ATOM 5042 O O . ASP B 1 267 ? 9.977 27.703 -0.187 1 92.62 267 ASP B O 1
ATOM 5046 N N . HIS B 1 268 ? 9.852 28.688 1.839 1 91.62 268 HIS B N 1
ATOM 5047 C CA . HIS B 1 268 ? 11.289 28.609 2.055 1 91.62 268 HIS B CA 1
ATOM 5048 C C . HIS B 1 268 ? 11.617 27.953 3.391 1 91.62 268 HIS B C 1
ATOM 5050 O O . HIS B 1 268 ? 10.969 28.234 4.402 1 91.62 268 HIS B O 1
ATOM 5056 N N . PRO B 1 269 ? 12.562 27.047 3.352 1 92.5 269 PRO B N 1
ATOM 5057 C CA . PRO B 1 269 ? 13.031 26.438 4.602 1 92.5 269 PRO B CA 1
ATOM 5058 C C . PRO B 1 269 ? 14.094 27.281 5.301 1 92.5 269 PRO B C 1
ATOM 5060 O O . PRO B 1 269 ? 15.141 27.562 4.719 1 92.5 269 PRO B O 1
ATOM 5063 N N . LEU B 1 270 ? 13.805 27.641 6.516 1 94.94 270 LEU B N 1
ATOM 5064 C CA . LEU B 1 270 ? 14.742 28.391 7.344 1 94.94 270 LEU B CA 1
ATOM 5065 C C . LEU B 1 270 ? 15.492 27.453 8.289 1 94.94 270 LEU B C 1
ATOM 5067 O O . LEU B 1 270 ? 14.883 26.625 8.977 1 94.94 270 LEU B O 1
ATOM 5071 N N . GLN B 1 271 ? 16.797 27.578 8.289 1 94 271 GLN B N 1
ATOM 5072 C CA . GLN B 1 271 ? 17.609 26.734 9.148 1 94 271 GLN B CA 1
ATOM 5073 C C . GLN B 1 271 ? 17.562 27.219 10.602 1 94 271 GLN B C 1
ATOM 5075 O O . GLN B 1 271 ? 18.016 28.328 10.906 1 94 271 GLN B O 1
ATOM 5080 N N . VAL B 1 272 ? 17.141 26.375 11.484 1 96.31 272 VAL B N 1
ATOM 5081 C CA . VAL B 1 272 ? 16.984 26.766 12.883 1 96.31 272 VAL B CA 1
ATOM 5082 C C . VAL B 1 272 ? 18.359 26.922 13.531 1 96.31 272 VAL B C 1
ATOM 5084 O O . VAL B 1 272 ? 19.188 26 13.461 1 96.31 272 VAL B O 1
ATOM 5087 N N . ASP B 1 273 ? 18.609 28.078 14.219 1 97.69 273 ASP B N 1
ATOM 5088 C CA . ASP B 1 273 ? 19.875 28.359 14.867 1 97.69 273 ASP B CA 1
ATOM 5089 C C . ASP B 1 273 ? 20.141 27.375 16 1 97.69 273 ASP B C 1
ATOM 5091 O O . ASP B 1 273 ? 19.266 27.141 16.844 1 97.69 273 ASP B O 1
ATOM 5095 N N . GLY B 1 274 ? 21.328 26.766 15.969 1 96.12 274 GLY B N 1
ATOM 5096 C CA . GLY B 1 274 ? 21.75 25.891 17.062 1 96.12 274 GLY B CA 1
ATOM 5097 C C . GLY B 1 274 ? 21.172 24.5 16.984 1 96.12 274 GLY B C 1
ATOM 5098 O O . GLY B 1 274 ? 21.266 23.719 17.938 1 96.12 274 GLY B O 1
ATOM 5099 N N . TRP B 1 275 ? 20.641 24.156 15.914 1 94.12 275 TRP B N 1
ATOM 5100 C CA . TRP B 1 275 ? 20 22.859 15.766 1 94.12 275 TRP B CA 1
ATOM 5101 C C . TRP B 1 275 ? 20.969 21.734 16.078 1 94.12 275 TRP B C 1
ATOM 5103 O O . TRP B 1 275 ? 22.125 21.781 15.664 1 94.12 275 TRP B O 1
ATOM 5113 N N . GLU B 1 276 ? 20.484 20.75 16.844 1 93.94 276 GLU B N 1
ATOM 5114 C CA . GLU B 1 276 ? 21.156 19.484 17.125 1 93.94 276 GLU B CA 1
ATOM 5115 C C . GLU B 1 276 ? 20.219 18.312 16.906 1 93.94 276 GLU B C 1
ATOM 5117 O O . GLU B 1 276 ? 19.078 18.328 17.391 1 93.94 276 GLU B O 1
ATOM 5122 N N . LYS B 1 277 ? 20.75 17.344 16.266 1 90.75 277 LYS B N 1
ATOM 5123 C CA . LYS B 1 277 ? 19.938 16.172 15.977 1 90.75 277 LYS B CA 1
ATOM 5124 C C . LYS B 1 277 ? 19.328 15.594 17.25 1 90.75 277 LYS B C 1
ATOM 5126 O O . LYS B 1 277 ? 20.031 15.375 18.234 1 90.75 277 LYS B O 1
ATOM 5131 N N . GLY B 1 278 ? 17.984 15.414 17.188 1 93.62 278 GLY B N 1
ATOM 5132 C CA . GLY B 1 278 ? 17.297 14.742 18.281 1 93.62 278 GLY B CA 1
ATOM 5133 C C . GLY B 1 278 ? 16.891 15.68 19.391 1 93.62 278 GLY B C 1
ATOM 5134 O O . GLY B 1 278 ? 16.078 15.312 20.25 1 93.62 278 GLY B O 1
ATOM 5135 N N . LYS B 1 279 ? 17.359 16.875 19.406 1 97 279 LYS B N 1
ATOM 5136 C CA . LYS B 1 279 ? 17.031 17.812 20.484 1 97 279 LYS B CA 1
ATOM 5137 C C . LYS B 1 279 ? 15.781 18.625 20.141 1 97 279 LYS B C 1
ATOM 5139 O O . LYS B 1 279 ? 15.672 19.188 19.047 1 97 279 LYS B O 1
ATOM 5144 N N . LEU B 1 280 ? 14.883 18.625 21.078 1 98.25 280 LEU B N 1
ATOM 5145 C CA . LEU B 1 280 ? 13.695 19.453 20.938 1 98.25 280 LEU B CA 1
ATOM 5146 C C . LEU B 1 280 ? 14.031 20.922 21.141 1 98.25 280 LEU B C 1
ATOM 5148 O O . LEU B 1 280 ? 14.531 21.312 22.203 1 98.25 280 LEU B O 1
ATOM 5152 N N . MET B 1 281 ? 13.719 21.734 20.141 1 98 281 MET B N 1
ATOM 5153 C CA . MET B 1 281 ? 14.078 23.141 20.188 1 98 281 MET B CA 1
ATOM 5154 C C . MET B 1 281 ? 12.898 24.016 19.781 1 98 281 MET B C 1
ATOM 5156 O O . MET B 1 281 ? 11.977 23.562 19.109 1 98 281 MET B O 1
ATOM 5160 N N . PHE B 1 282 ? 13.016 25.234 20.281 1 98.25 282 PHE B N 1
ATOM 5161 C CA . PHE B 1 282 ? 12.07 26.234 19.812 1 98.25 282 PHE B CA 1
ATOM 5162 C C . PHE B 1 282 ? 12.328 26.578 18.344 1 98.25 282 PHE B C 1
ATOM 5164 O O . PHE B 1 282 ? 13.422 27.016 17.984 1 98.25 282 PHE B O 1
ATOM 5171 N N . HIS B 1 283 ? 11.32 26.375 17.547 1 98.19 283 HIS B N 1
ATOM 5172 C CA . HIS B 1 283 ? 11.477 26.578 16.109 1 98.19 283 HIS B CA 1
ATOM 5173 C C . HIS B 1 283 ? 10.906 27.938 15.688 1 98.19 283 HIS B C 1
ATOM 5175 O O . HIS B 1 283 ? 11.312 28.5 14.664 1 98.19 283 HIS B O 1
ATOM 5181 N N . GLY B 1 284 ? 9.922 28.438 16.438 1 98.12 284 GLY B N 1
ATOM 5182 C CA . GLY B 1 284 ? 9.336 29.734 16.109 1 98.12 284 GLY B CA 1
ATOM 5183 C C . GLY B 1 284 ? 7.926 29.891 16.641 1 98.12 284 GLY B C 1
ATOM 5184 O O . GLY B 1 284 ? 7.484 29.141 17.5 1 98.12 284 GLY B O 1
ATOM 5185 N N . GLU B 1 285 ? 7.277 30.984 16.172 1 98.31 285 GLU B N 1
ATOM 5186 C CA . GLU B 1 285 ? 5.934 31.312 16.641 1 98.31 285 GLU B CA 1
ATOM 5187 C C . GLU B 1 285 ? 5.191 32.156 15.617 1 98.31 285 GLU B C 1
ATOM 5189 O O . GLU B 1 285 ? 5.809 32.812 14.758 1 98.31 285 GLU B O 1
ATOM 5194 N N . ALA B 1 286 ? 3.9 32.094 15.664 1 98.5 286 ALA B N 1
ATOM 5195 C CA . ALA B 1 286 ? 2.99 32.875 14.859 1 98.5 286 ALA B CA 1
ATOM 5196 C C . ALA B 1 286 ? 1.847 33.438 15.703 1 98.5 286 ALA B C 1
ATOM 5198 O O . ALA B 1 286 ? 1.421 32.812 16.672 1 98.5 286 ALA B O 1
ATOM 5199 N N . LYS B 1 287 ? 1.352 34.625 15.289 1 98.25 287 LYS B N 1
ATOM 5200 C CA . LYS B 1 287 ? 0.289 35.281 16.047 1 98.25 287 LYS B CA 1
ATOM 5201 C C . LYS B 1 287 ? -0.705 35.969 15.109 1 98.25 287 LYS B C 1
ATOM 5203 O O . LYS B 1 287 ? -0.311 36.562 14.102 1 98.25 287 LYS B O 1
ATOM 5208 N N . SER B 1 288 ? -1.916 35.875 15.508 1 98.31 288 SER B N 1
ATOM 5209 C CA . SER B 1 288 ? -2.953 36.656 14.852 1 98.31 288 SER B CA 1
ATOM 5210 C C . SER B 1 288 ? -3.25 37.938 15.641 1 98.31 288 SER B C 1
ATOM 5212 O O . SER B 1 288 ? -3.533 37.875 16.844 1 98.31 288 SER B O 1
ATOM 5214 N N . PRO B 1 289 ? -3.223 39.094 14.969 1 97.38 289 PRO B N 1
ATOM 5215 C CA . PRO B 1 289 ? -3.621 40.312 15.664 1 97.38 289 PRO B CA 1
ATOM 5216 C C . PRO B 1 289 ? -5.129 40.406 15.906 1 97.38 289 PRO B C 1
ATOM 5218 O O . PRO B 1 289 ? -5.586 41.219 16.703 1 97.38 289 PRO B O 1
ATOM 5221 N N . LEU B 1 290 ? -5.863 39.656 15.211 1 96.5 290 LEU B N 1
ATOM 5222 C CA . LEU B 1 290 ? -7.316 39.688 15.281 1 96.5 290 LEU B CA 1
ATOM 5223 C C . LEU B 1 290 ? -7.828 38.938 16.5 1 96.5 290 LEU B C 1
ATOM 5225 O O . LEU B 1 290 ? -8.633 39.438 17.281 1 96.5 290 LEU B O 1
ATOM 5229 N N . THR B 1 291 ? -7.387 37.719 16.672 1 97.44 291 THR B N 1
ATOM 5230 C CA . THR B 1 291 ? -7.898 36.844 17.734 1 97.44 291 THR B CA 1
ATOM 5231 C C . THR B 1 291 ? -6.961 36.844 18.938 1 97.44 291 THR B C 1
ATOM 5233 O O . THR B 1 291 ? -7.324 36.375 20.016 1 97.44 291 THR B O 1
ATOM 5236 N N . L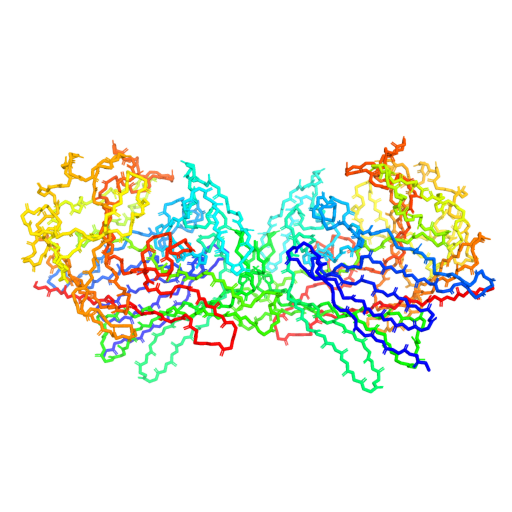YS B 1 292 ? -5.738 37.219 18.703 1 97.75 292 LYS B N 1
ATOM 5237 C CA . LYS B 1 292 ? -4.684 37.219 19.719 1 97.75 292 LYS B CA 1
ATOM 5238 C C . LYS B 1 292 ? -4.254 35.812 20.062 1 97.75 292 LYS B C 1
ATOM 5240 O O . LYS B 1 292 ? -3.582 35.594 21.078 1 97.75 292 LYS B O 1
ATOM 5245 N N . ILE B 1 293 ? -4.684 34.875 19.234 1 98.44 293 ILE B N 1
ATOM 5246 C CA . ILE B 1 293 ? -4.16 33.531 19.391 1 98.44 293 ILE B CA 1
ATOM 5247 C C . ILE B 1 293 ? -2.699 33.5 18.938 1 98.44 293 ILE B C 1
ATOM 5249 O O . ILE B 1 293 ? -2.346 34.031 17.891 1 98.44 293 ILE B O 1
ATOM 5253 N N . HIS B 1 294 ? -1.915 32.906 19.781 1 98 294 HIS B N 1
ATOM 5254 C CA . HIS B 1 294 ? -0.471 32.75 19.641 1 98 294 HIS B CA 1
ATOM 5255 C C . HIS B 1 294 ? -0.064 31.281 19.609 1 98 294 HIS B C 1
ATOM 5257 O O . HIS B 1 294 ? -0.371 30.531 20.531 1 98 294 HIS B O 1
ATOM 5263 N N . MET B 1 295 ? 0.619 30.859 18.5 1 98.62 295 MET B N 1
ATOM 5264 C CA . MET B 1 295 ? 1.092 29.484 18.391 1 98.62 295 MET B CA 1
ATOM 5265 C C . MET B 1 295 ? 2.611 29.422 18.5 1 98.62 295 MET B C 1
ATOM 5267 O O . MET B 1 295 ? 3.318 30.109 17.766 1 98.62 295 MET B O 1
ATOM 5271 N N . LYS B 1 296 ? 3.117 28.625 19.391 1 98.75 296 LYS B N 1
ATOM 5272 C CA . LYS B 1 296 ? 4.535 28.297 19.484 1 98.75 296 LYS B CA 1
ATOM 5273 C C . LYS B 1 296 ? 4.812 26.906 18.938 1 98.75 296 LYS B C 1
ATOM 5275 O O . LYS B 1 296 ? 4.023 25.984 19.156 1 98.75 296 LYS B O 1
ATOM 5280 N N . VAL B 1 297 ? 5.922 26.797 18.25 1 98.75 297 VAL B N 1
ATOM 5281 C CA . VAL B 1 297 ? 6.285 25.531 17.641 1 98.75 297 VAL B CA 1
ATOM 5282 C C . VAL B 1 297 ? 7.645 25.062 18.172 1 98.75 297 VAL B C 1
ATOM 5284 O O . VAL B 1 297 ? 8.602 25.844 18.172 1 98.75 297 VAL B O 1
ATOM 5287 N N . TYR B 1 298 ? 7.699 23.859 18.609 1 98.75 298 TYR B N 1
ATOM 5288 C CA . TYR B 1 298 ? 8.93 23.172 19 1 98.75 298 TYR B CA 1
ATOM 5289 C C . TYR B 1 298 ? 9.141 21.922 18.156 1 98.75 298 TYR B C 1
ATOM 5291 O O . TYR B 1 298 ? 8.172 21.25 17.766 1 98.75 298 TYR B O 1
ATOM 5299 N N . SER B 1 299 ? 10.43 21.609 17.875 1 98.56 299 SER B N 1
ATOM 5300 C CA . SER B 1 299 ? 10.641 20.438 17.031 1 98.56 299 SER B CA 1
ATOM 5301 C C . SER B 1 299 ? 12.078 19.953 17.094 1 98.56 299 SER B C 1
ATOM 5303 O O . SER B 1 299 ? 12.945 20.625 17.656 1 98.56 299 SER B O 1
ATOM 5305 N N . THR B 1 300 ? 12.258 18.734 16.609 1 97.5 300 THR B N 1
ATOM 5306 C CA . THR B 1 300 ? 13.594 18.172 16.484 1 97.5 300 THR B CA 1
ATOM 5307 C C . THR B 1 300 ? 14.094 18.281 15.039 1 97.5 300 THR B C 1
ATOM 5309 O O . THR B 1 300 ? 15.242 17.953 14.75 1 97.5 300 THR B O 1
ATOM 5312 N N . PHE B 1 301 ? 13.297 18.781 14.141 1 96.31 301 PHE B N 1
ATOM 5313 C CA . PHE B 1 301 ? 13.688 18.938 12.75 1 96.31 301 PHE B CA 1
ATOM 5314 C C . PHE B 1 301 ? 14.734 20.031 12.594 1 96.31 301 PHE B C 1
ATOM 5316 O O . PHE B 1 301 ? 14.852 20.906 13.445 1 96.31 301 PHE B O 1
ATOM 5323 N N . PRO B 1 302 ? 15.445 20.031 11.477 1 93.31 302 PRO B N 1
ATOM 5324 C CA . PRO B 1 302 ? 16.516 21.031 11.297 1 93.31 302 PRO B CA 1
ATOM 5325 C C . PRO B 1 302 ? 15.984 22.359 10.758 1 93.31 302 PRO B C 1
ATOM 5327 O O . PRO B 1 302 ? 16.641 23.391 10.906 1 93.31 302 PRO B O 1
ATOM 5330 N N . THR B 1 303 ? 14.789 22.297 10.148 1 93.5 303 THR B N 1
ATOM 5331 C CA . THR B 1 303 ? 14.328 23.516 9.5 1 93.5 303 THR B CA 1
ATOM 5332 C C . THR B 1 303 ? 12.867 23.797 9.867 1 93.5 303 THR B C 1
ATOM 5334 O O . THR B 1 303 ? 12.141 22.891 10.273 1 93.5 303 THR B O 1
ATOM 5337 N N . MET B 1 304 ? 12.578 25.047 9.727 1 95.31 304 MET B N 1
ATOM 5338 C CA . MET B 1 304 ? 11.195 25.516 9.727 1 95.31 304 MET B CA 1
ATOM 5339 C C . MET B 1 304 ? 10.797 26.016 8.336 1 95.31 304 MET B C 1
ATOM 5341 O O . MET B 1 304 ? 11.383 26.984 7.832 1 95.31 304 MET B O 1
ATOM 5345 N N . TRP B 1 305 ? 9.891 25.328 7.812 1 94.5 305 TRP B N 1
ATOM 5346 C CA . TRP B 1 305 ? 9.359 25.781 6.527 1 94.5 305 TRP B CA 1
ATOM 5347 C C . TRP B 1 305 ? 8.266 26.828 6.723 1 94.5 305 TRP B C 1
ATOM 5349 O O . TRP B 1 305 ? 7.348 26.625 7.52 1 94.5 305 TRP B O 1
ATOM 5359 N N . VAL B 1 306 ? 8.43 27.922 6.07 1 94.88 306 VAL B N 1
ATOM 5360 C CA . VAL B 1 306 ? 7.367 28.922 6.023 1 94.88 306 VAL B CA 1
ATOM 5361 C C . VAL B 1 306 ? 6.727 28.938 4.637 1 94.88 306 VAL B C 1
ATOM 5363 O O . VAL B 1 306 ? 7.371 29.312 3.65 1 94.88 306 VAL B O 1
ATOM 5366 N N . TYR B 1 307 ? 5.527 28.531 4.617 1 94.75 307 TYR B N 1
ATOM 5367 C CA . TYR B 1 307 ? 4.777 28.438 3.371 1 94.75 307 TYR B CA 1
ATOM 5368 C C . TYR B 1 307 ? 3.408 29.078 3.502 1 94.75 307 TYR B C 1
ATOM 5370 O O . TYR B 1 307 ? 2.672 28.812 4.453 1 94.75 307 TYR B O 1
ATOM 5378 N N . SER B 1 308 ? 3.045 29.906 2.48 1 95.12 308 SER B N 1
ATOM 5379 C CA . SER B 1 308 ? 1.844 30.719 2.611 1 95.12 308 SER B CA 1
ATOM 5380 C C . SER B 1 308 ? 0.747 30.25 1.664 1 95.12 308 SER B C 1
ATOM 5382 O O . SER B 1 308 ? -0.019 31.062 1.139 1 95.12 308 SER B O 1
ATOM 5384 N N . ALA B 1 309 ? 0.747 28.953 1.329 1 93.44 309 ALA B N 1
ATOM 5385 C CA . ALA B 1 309 ? -0.291 28.359 0.491 1 93.44 309 ALA B CA 1
ATOM 5386 C C . ALA B 1 309 ? -0.452 29.125 -0.814 1 93.44 309 ALA B C 1
ATOM 5388 O O . ALA B 1 309 ? -1.566 29.5 -1.187 1 93.44 309 ALA B O 1
ATOM 5389 N N . ASN B 1 310 ? 0.566 29.266 -1.502 1 92.38 310 ASN B N 1
ATOM 5390 C CA . ASN B 1 310 ? 0.639 30.141 -2.668 1 92.38 310 ASN B CA 1
ATOM 5391 C C . ASN B 1 310 ? -0.094 29.547 -3.863 1 92.38 310 ASN B C 1
ATOM 5393 O O . ASN B 1 310 ? -0.556 30.266 -4.742 1 92.38 310 ASN B O 1
ATOM 5397 N N . ASN B 1 311 ? -0.254 28.25 -3.93 1 88.44 311 ASN B N 1
ATOM 5398 C CA . ASN B 1 311 ? -0.701 27.578 -5.145 1 88.44 311 ASN B CA 1
ATOM 5399 C C . ASN B 1 311 ? -2.221 27.438 -5.18 1 88.44 311 ASN B C 1
ATOM 5401 O O . ASN B 1 311 ? -2.768 26.797 -6.082 1 88.44 311 ASN B O 1
ATOM 5405 N N . LYS B 1 312 ? -2.889 28.078 -4.328 1 92.62 312 LYS B N 1
ATOM 5406 C CA . LYS B 1 312 ? -4.348 28.062 -4.312 1 92.62 312 LYS B CA 1
ATOM 5407 C C . LYS B 1 312 ? -4.926 29.141 -5.223 1 92.62 312 LYS B C 1
ATOM 5409 O O . LYS B 1 312 ? -4.266 30.141 -5.496 1 92.62 312 LYS B O 1
ATOM 5414 N N . PRO B 1 313 ? -6.16 28.953 -5.691 1 92.56 313 PRO B N 1
ATOM 5415 C CA . PRO B 1 313 ? -6.789 29.984 -6.512 1 92.56 313 PRO B CA 1
ATOM 5416 C C . PRO B 1 313 ? -7.09 31.266 -5.727 1 92.56 313 PRO B C 1
ATOM 5418 O O . PRO B 1 313 ? -7.332 31.203 -4.516 1 92.56 313 PRO B O 1
ATOM 5421 N N . LEU B 1 314 ? -7.07 32.375 -6.426 1 92.62 314 LEU B N 1
ATOM 5422 C CA . LEU B 1 314 ? -7.484 33.656 -5.91 1 92.62 314 LEU B CA 1
ATOM 5423 C C . LEU B 1 314 ? -8.305 34.438 -6.945 1 92.62 314 LEU B C 1
ATOM 5425 O O . LEU B 1 314 ? -7.758 34.906 -7.945 1 92.62 314 LEU B O 1
ATOM 5429 N N . PRO B 1 315 ? -9.656 34.469 -6.922 1 92.31 315 PRO B N 1
ATOM 5430 C CA . PRO B 1 315 ? -10.391 33.969 -5.766 1 92.31 315 PRO B CA 1
ATOM 5431 C C . PRO B 1 315 ? -10.703 32.469 -5.887 1 92.31 315 PRO B C 1
ATOM 5433 O O . PRO B 1 315 ? -10.703 31.922 -6.992 1 92.31 315 PRO B O 1
ATOM 5436 N N . ALA B 1 316 ? -10.836 31.828 -4.746 1 94.06 316 ALA B N 1
ATOM 5437 C CA . ALA B 1 316 ? -11.438 30.5 -4.707 1 94.06 316 ALA B CA 1
ATOM 5438 C C . ALA B 1 316 ? -12.953 30.594 -4.555 1 94.06 316 ALA B C 1
ATOM 5440 O O . ALA B 1 316 ? -13.461 31.469 -3.846 1 94.06 316 ALA B O 1
ATOM 5441 N N . SER B 1 317 ? -13.688 29.656 -5.086 1 91.19 317 SER B N 1
ATOM 5442 C CA . SER B 1 317 ? -15.148 29.672 -5.094 1 91.19 317 SER B CA 1
ATOM 5443 C C . SER B 1 317 ? -15.719 29.266 -3.74 1 91.19 317 SER B C 1
ATOM 5445 O O . SER B 1 317 ? -16.859 29.578 -3.414 1 91.19 317 SER B O 1
ATOM 5447 N N . GLY B 1 318 ? -14.953 28.5 -2.986 1 90 318 GLY B N 1
ATOM 5448 C CA . GLY B 1 318 ? -15.461 27.906 -1.76 1 90 318 GLY B CA 1
ATOM 5449 C C . GLY B 1 318 ? -16.172 26.578 -1.984 1 90 318 GLY B C 1
ATOM 5450 O O . GLY B 1 318 ? -16.625 25.953 -1.031 1 90 318 GLY B O 1
ATOM 5451 N N . GLY B 1 319 ? -16.25 26.188 -3.211 1 87.19 319 GLY B N 1
ATOM 5452 C CA . GLY B 1 319 ? -16.891 24.938 -3.564 1 87.19 319 GLY B CA 1
ATOM 5453 C C . GLY B 1 319 ? -15.945 23.75 -3.539 1 87.19 319 GLY B C 1
ATOM 5454 O O . GLY B 1 319 ? -14.797 23.875 -3.096 1 87.19 319 GLY B O 1
ATOM 5455 N N . PRO B 1 320 ? -16.484 22.594 -4.074 1 84.31 320 PRO B N 1
ATOM 5456 C CA . PRO B 1 320 ? -15.656 21.391 -4.082 1 84.31 320 PRO B CA 1
ATOM 5457 C C . PRO B 1 320 ? -14.336 21.594 -4.82 1 84.31 320 PRO B C 1
ATOM 5459 O O . PRO B 1 320 ? -14.312 22.109 -5.934 1 84.31 320 PRO B O 1
ATOM 5462 N N . GLY B 1 321 ? -13.266 21.281 -4.086 1 86.44 321 GLY B N 1
ATOM 5463 C CA . GLY B 1 321 ? -11.93 21.391 -4.664 1 86.44 321 GLY B CA 1
ATOM 5464 C C . GLY B 1 321 ? -11.336 22.766 -4.516 1 86.44 321 GLY B C 1
ATOM 5465 O O . GLY B 1 321 ? -10.164 22.984 -4.844 1 86.44 321 GLY B O 1
ATOM 5466 N N . GLN B 1 322 ? -12.094 23.703 -4.062 1 91.44 322 GLN B N 1
ATOM 5467 C CA . GLN B 1 322 ? -11.648 25.078 -3.893 1 91.44 322 GLN B CA 1
ATOM 5468 C C . GLN B 1 322 ? -12.109 25.641 -2.553 1 91.44 322 GLN B C 1
ATOM 5470 O O . GLN B 1 322 ? -12.656 26.75 -2.494 1 91.44 322 GLN B O 1
ATOM 5475 N N . ARG B 1 323 ? -11.922 24.875 -1.601 1 91.56 323 ARG B N 1
ATOM 5476 C CA . ARG B 1 323 ? -12.352 25.266 -0.263 1 91.56 323 ARG B CA 1
ATOM 5477 C C . ARG B 1 323 ? -11.555 26.469 0.238 1 91.56 323 ARG B C 1
ATOM 5479 O O . ARG B 1 323 ? -12.102 27.359 0.884 1 91.56 323 ARG B O 1
ATOM 5486 N N . TYR B 1 324 ? -10.305 26.516 -0.043 1 94.38 324 TYR B N 1
ATOM 5487 C CA . TYR B 1 324 ? -9.398 27.531 0.486 1 94.38 324 TYR B CA 1
ATOM 5488 C C . TYR B 1 324 ? -8.789 28.359 -0.639 1 94.38 324 TYR B C 1
ATOM 5490 O O . TYR B 1 324 ? -8.445 27.828 -1.694 1 94.38 324 TYR B O 1
ATOM 5498 N N . GLU B 1 325 ? -8.695 29.656 -0.432 1 95.81 325 GLU B N 1
ATOM 5499 C CA . GLU B 1 325 ? -8.062 30.531 -1.411 1 95.81 325 GLU B CA 1
ATOM 5500 C C . GLU B 1 325 ? -6.594 30.766 -1.069 1 95.81 325 GLU B C 1
ATOM 5502 O O . GLU B 1 325 ? -6.121 30.344 -0.015 1 95.81 325 GLU B O 1
ATOM 5507 N N . ARG B 1 326 ? -5.895 31.375 -2.018 1 95.5 326 ARG B N 1
ATOM 5508 C CA . ARG B 1 326 ? -4.492 31.719 -1.795 1 95.5 326 ARG B CA 1
ATOM 5509 C C . ARG B 1 326 ? -4.328 32.531 -0.512 1 95.5 326 ARG B C 1
ATOM 5511 O O . ARG B 1 326 ? -5.141 33.406 -0.215 1 95.5 326 ARG B O 1
ATOM 5518 N N . TRP B 1 327 ? -3.359 32.156 0.334 1 96.75 327 TRP B N 1
ATOM 5519 C CA . TRP B 1 327 ? -2.99 32.844 1.578 1 96.75 327 TRP B CA 1
ATOM 5520 C C . TRP B 1 327 ? -4.043 32.594 2.654 1 96.75 327 TRP B C 1
ATOM 5522 O O . TRP B 1 327 ? -4.188 33.406 3.576 1 96.75 327 TRP B O 1
ATOM 5532 N N . SER B 1 328 ? -4.801 31.531 2.498 1 95.44 328 SER B N 1
ATOM 5533 C CA . SER B 1 328 ? -5.73 31.125 3.549 1 95.44 328 SER B CA 1
ATOM 5534 C C . SER B 1 328 ? -5.008 30.453 4.703 1 95.44 328 SER B C 1
ATOM 5536 O O . SER B 1 328 ? -5.48 30.469 5.84 1 95.44 328 SER B O 1
ATOM 5538 N N . GLY B 1 329 ? -3.947 29.766 4.383 1 96.75 329 GLY B N 1
ATOM 5539 C CA . GLY B 1 329 ? -3.225 29 5.391 1 96.75 329 GLY B CA 1
ATOM 5540 C C . GLY B 1 329 ? -1.739 29.312 5.418 1 96.75 329 GLY B C 1
ATOM 5541 O O . GLY B 1 329 ? -1.157 29.688 4.398 1 96.75 329 GLY B O 1
ATOM 5542 N N . LEU B 1 330 ? -1.181 29.219 6.559 1 96.81 330 LEU B N 1
ATOM 5543 C CA . LEU B 1 330 ? 0.25 29.375 6.789 1 96.81 330 LEU B CA 1
ATOM 5544 C C . LEU B 1 330 ? 0.851 28.094 7.375 1 96.81 330 LEU B C 1
ATOM 5546 O O . LEU B 1 330 ? 0.409 27.625 8.422 1 96.81 330 LEU B O 1
ATOM 5550 N N . LEU B 1 331 ? 1.737 27.562 6.625 1 95.19 331 LEU B N 1
ATOM 5551 C CA . LEU B 1 331 ? 2.498 26.422 7.148 1 95.19 331 LEU B CA 1
ATOM 5552 C C . LEU B 1 331 ? 3.789 26.906 7.809 1 95.19 331 LEU B C 1
ATOM 5554 O O . LEU B 1 331 ? 4.668 27.453 7.137 1 95.19 331 LEU B O 1
ATOM 5558 N N . VAL B 1 332 ? 3.879 26.859 9.07 1 93.56 332 VAL B N 1
ATOM 5559 C CA . VAL B 1 332 ? 5.102 26.953 9.859 1 93.56 332 VAL B CA 1
ATOM 5560 C C . VAL B 1 332 ? 5.516 25.578 10.352 1 93.56 332 VAL B C 1
ATOM 5562 O O . VAL B 1 332 ? 5.387 25.25 11.539 1 93.56 332 VAL B O 1
ATOM 5565 N N . GLY B 1 333 ? 6.027 24.875 9.383 1 94.25 333 GLY B N 1
ATOM 5566 C CA . GLY B 1 333 ? 6.105 23.422 9.516 1 94.25 333 GLY B CA 1
ATOM 5567 C C . GLY B 1 333 ? 7.531 22.906 9.594 1 94.25 333 GLY B C 1
ATOM 5568 O O . GLY B 1 333 ? 8.281 22.984 8.609 1 94.25 333 GLY B O 1
ATOM 5569 N N . PRO B 1 334 ? 7.922 22.328 10.742 1 95.81 334 PRO B N 1
ATOM 5570 C CA . PRO B 1 334 ? 9.227 21.688 10.852 1 95.81 334 PRO B CA 1
ATOM 5571 C C . PRO B 1 334 ? 9.375 20.484 9.906 1 95.81 334 PRO B C 1
ATOM 5573 O O . PRO B 1 334 ? 8.477 19.656 9.82 1 95.81 334 PRO B O 1
ATOM 5576 N N . GLN B 1 335 ? 10.391 20.469 9.18 1 92.94 335 GLN B N 1
ATOM 5577 C CA . GLN B 1 335 ? 10.672 19.359 8.281 1 92.94 335 GLN B CA 1
ATOM 5578 C C . GLN B 1 335 ? 12.172 19.25 7.984 1 92.94 335 GLN B C 1
ATOM 5580 O O . GLN B 1 335 ? 12.953 20.078 8.461 1 92.94 335 GLN B O 1
ATOM 5585 N N . ASN B 1 336 ? 12.555 18.219 7.281 1 90.75 336 ASN B N 1
ATOM 5586 C CA . ASN B 1 336 ? 13.891 18.141 6.715 1 90.75 336 ASN B CA 1
ATOM 5587 C C . ASN B 1 336 ? 14.008 18.953 5.43 1 90.75 336 ASN B C 1
ATOM 5589 O O . ASN B 1 336 ? 13.008 19.438 4.91 1 90.75 336 ASN B O 1
ATOM 5593 N N . PHE B 1 337 ? 15.242 19.125 5.02 1 85.19 337 PHE B N 1
ATOM 5594 C CA . PHE B 1 337 ? 15.461 19.828 3.77 1 85.19 337 PHE B CA 1
ATOM 5595 C C . PHE B 1 337 ? 14.875 19.062 2.594 1 85.19 337 PHE B C 1
ATOM 5597 O O . PHE B 1 337 ? 14.781 17.828 2.637 1 85.19 337 PHE B O 1
ATOM 5604 N N . SER B 1 338 ? 14.508 19.797 1.615 1 87.25 338 SER B N 1
ATOM 5605 C CA . SER B 1 338 ? 13.992 19.156 0.404 1 87.25 338 SER B CA 1
ATOM 5606 C C . SER B 1 338 ? 15.109 18.453 -0.363 1 87.25 338 SER B C 1
ATOM 5608 O O . SER B 1 338 ? 16.281 18.75 -0.177 1 87.25 338 SER B O 1
ATOM 5610 N N . ASP B 1 339 ? 14.773 17.453 -1.157 1 91.44 339 ASP B N 1
ATOM 5611 C CA . ASP B 1 339 ? 15.672 16.656 -1.983 1 91.44 339 ASP B CA 1
ATOM 5612 C C . ASP B 1 339 ? 16.734 15.969 -1.13 1 91.44 339 ASP B C 1
ATOM 5614 O O . ASP B 1 339 ? 17.891 15.836 -1.55 1 91.44 339 ASP B O 1
ATOM 5618 N N . CYS B 1 340 ? 16.297 15.656 -0.002 1 86.88 340 CYS B N 1
ATOM 5619 C CA . CYS B 1 340 ? 17.219 15.023 0.931 1 86.88 340 CYS B CA 1
ATOM 5620 C C . CYS B 1 340 ? 17.734 13.695 0.375 1 86.88 340 CYS B C 1
ATOM 5622 O O . CYS B 1 340 ? 18.844 13.273 0.7 1 86.88 340 CYS B O 1
ATOM 5624 N N . ALA B 1 341 ? 17.016 13.062 -0.468 1 89.81 341 ALA B N 1
ATOM 5625 C CA . ALA B 1 341 ? 17.484 11.82 -1.076 1 89.81 341 ALA B CA 1
ATOM 5626 C C . ALA B 1 341 ? 18.75 12.039 -1.896 1 89.81 341 ALA B C 1
ATOM 5628 O O . ALA B 1 341 ? 19.594 11.148 -1.99 1 89.81 341 ALA B O 1
ATOM 5629 N N . ASN B 1 342 ? 18.859 13.195 -2.479 1 88.94 342 ASN B N 1
ATOM 5630 C CA . ASN B 1 342 ? 20.016 13.492 -3.307 1 88.94 342 ASN B CA 1
ATOM 5631 C C . ASN B 1 342 ? 21.094 14.242 -2.52 1 88.94 342 ASN B C 1
ATOM 5633 O O . ASN B 1 342 ? 22.266 14.219 -2.885 1 88.94 342 ASN B O 1
ATOM 5637 N N . PHE B 1 343 ? 20.719 14.891 -1.45 1 80.25 343 PHE B N 1
ATOM 5638 C CA . PHE B 1 343 ? 21.656 15.766 -0.753 1 80.25 343 PHE B CA 1
ATOM 5639 C C . PHE B 1 343 ? 21.984 15.219 0.632 1 80.25 343 PHE B C 1
ATOM 5641 O O . PHE B 1 343 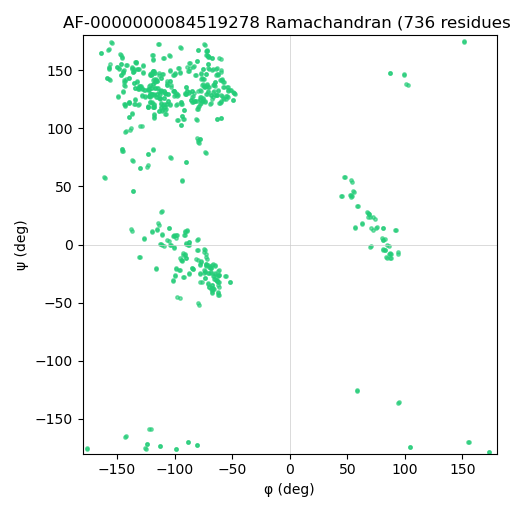? 22.578 15.906 1.458 1 80.25 343 PHE B O 1
ATOM 5648 N N . TYR B 1 344 ? 21.75 14.109 0.911 1 71 344 TYR B N 1
ATOM 5649 C CA . TYR B 1 344 ? 21.891 13.531 2.242 1 71 344 TYR B CA 1
ATOM 5650 C C . TYR B 1 344 ? 23.344 13.594 2.711 1 71 344 TYR B C 1
ATOM 5652 O O . TYR B 1 344 ? 23.625 13.594 3.914 1 71 344 TYR B O 1
ATOM 5660 N N . PRO B 1 345 ? 24.203 13.688 1.904 1 68.5 345 PRO B N 1
ATOM 5661 C CA . PRO B 1 345 ? 25.578 13.828 2.42 1 68.5 345 PRO B CA 1
ATOM 5662 C C . PRO B 1 345 ? 25.844 15.211 3 1 68.5 345 PRO B C 1
ATOM 5664 O O . PRO B 1 345 ? 26.766 15.375 3.811 1 68.5 345 PRO B O 1
ATOM 5667 N N . LYS B 1 346 ? 25.078 16.172 2.578 1 70.44 346 LYS B N 1
ATOM 5668 C CA . LYS B 1 346 ? 25.297 17.547 2.996 1 70.44 346 LYS B CA 1
ATOM 5669 C C . LYS B 1 346 ? 24.312 17.953 4.09 1 70.44 346 LYS B C 1
ATOM 5671 O O . LYS B 1 346 ? 24.625 18.812 4.926 1 70.44 346 LYS B O 1
ATOM 5676 N N . TYR B 1 347 ? 23.203 17.375 4.031 1 69.5 347 TYR B N 1
ATOM 5677 C CA . TYR B 1 347 ? 22.141 17.688 4.984 1 69.5 347 TYR B CA 1
ATOM 5678 C C . TYR B 1 347 ? 22 16.562 6.008 1 69.5 347 TYR B C 1
ATOM 5680 O O . TYR B 1 347 ? 22.578 15.492 5.855 1 69.5 347 TYR B O 1
ATOM 5688 N N . PRO B 1 348 ? 21.297 17 7.078 1 75.06 348 PRO B N 1
ATOM 5689 C CA . PRO B 1 348 ? 21.094 15.875 7.996 1 75.06 348 PRO B CA 1
ATOM 5690 C C . PRO B 1 348 ? 20.578 14.625 7.289 1 75.06 348 PRO B C 1
ATOM 5692 O O . PRO B 1 348 ? 19.672 14.719 6.449 1 75.06 348 PRO B O 1
ATOM 5695 N N . ASN B 1 349 ? 21.203 13.664 7.57 1 76.06 349 ASN B N 1
ATOM 5696 C CA . ASN B 1 349 ? 21.047 12.391 6.883 1 76.06 349 ASN B CA 1
ATOM 5697 C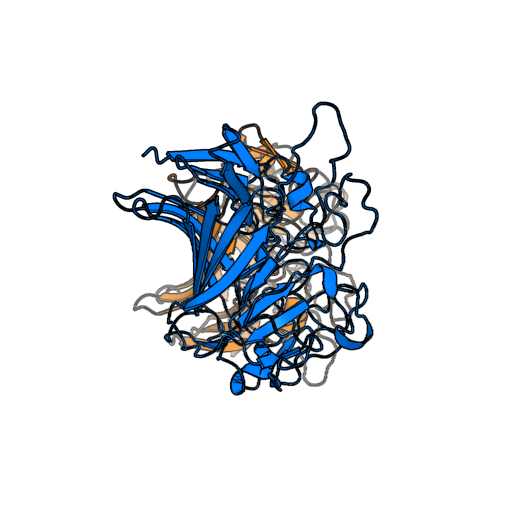 C . ASN B 1 349 ? 19.609 11.867 7.016 1 76.06 349 ASN B C 1
ATOM 5699 O O . ASN B 1 349 ? 19.109 11.695 8.133 1 76.06 349 ASN B O 1
ATOM 5703 N N . CYS B 1 350 ? 18.984 11.625 5.934 1 86.62 350 CYS B N 1
ATOM 5704 C CA . CYS B 1 350 ? 17.625 11.094 5.902 1 86.62 350 CYS B CA 1
ATOM 5705 C C . CYS B 1 350 ? 17.625 9.609 5.543 1 86.62 350 CYS B C 1
ATOM 5707 O O . CYS B 1 350 ? 16.562 8.992 5.438 1 86.62 350 CYS B O 1
ATOM 5709 N N . ILE B 1 351 ? 18.828 9.016 5.301 1 92.81 351 ILE B N 1
ATOM 5710 C CA . ILE B 1 351 ? 18.906 7.609 4.934 1 92.81 351 ILE B CA 1
ATOM 5711 C C . ILE B 1 351 ? 18.766 6.742 6.18 1 92.81 351 ILE B C 1
ATOM 5713 O O . ILE B 1 351 ? 19.562 6.863 7.121 1 92.81 351 ILE B O 1
ATOM 5717 N N . VAL B 1 352 ? 17.766 5.934 6.188 1 95.44 352 VAL B N 1
ATOM 5718 C CA . VAL B 1 352 ? 17.531 4.965 7.254 1 95.44 352 VAL B CA 1
ATOM 5719 C C . VAL B 1 352 ? 17.984 3.582 6.801 1 95.44 352 VAL B C 1
ATOM 5721 O O . VAL B 1 352 ? 17.719 3.172 5.668 1 95.44 352 VAL B O 1
ATOM 5724 N N . ARG B 1 353 ? 18.734 2.928 7.648 1 95.62 353 ARG B N 1
ATOM 5725 C CA . ARG B 1 353 ? 19.25 1.591 7.355 1 95.62 353 ARG B CA 1
ATOM 5726 C C . ARG B 1 353 ? 18.734 0.575 8.367 1 95.62 353 ARG B C 1
ATOM 5728 O O . ARG B 1 353 ? 18.578 0.887 9.555 1 95.62 353 ARG B O 1
ATOM 5735 N N . ARG B 1 354 ? 18.453 -0.557 7.852 1 95.38 354 ARG B N 1
ATOM 5736 C CA . ARG B 1 354 ? 17.984 -1.63 8.727 1 95.38 354 ARG B CA 1
ATOM 5737 C C . ARG B 1 354 ? 18.969 -1.856 9.875 1 95.38 354 ARG B C 1
ATOM 5739 O O . ARG B 1 354 ? 20.188 -1.922 9.648 1 95.38 354 ARG B O 1
ATOM 5746 N N . GLY B 1 355 ? 18.469 -2.004 11.062 1 90.94 355 GLY B N 1
ATOM 5747 C CA . GLY B 1 355 ? 19.297 -2.311 12.211 1 90.94 355 GLY B CA 1
ATOM 5748 C C . GLY B 1 355 ? 19.922 -1.078 12.836 1 90.94 355 GLY B C 1
ATOM 5749 O O . GLY B 1 355 ? 20.562 -1.166 13.883 1 90.94 355 GLY B O 1
ATOM 5750 N N . GLU B 1 356 ? 19.859 0.055 12.188 1 89.31 356 GLU B N 1
ATOM 5751 C CA . GLU B 1 356 ? 20.375 1.308 12.727 1 89.31 356 GLU B CA 1
ATOM 5752 C C . GLU B 1 356 ? 19.25 2.148 13.344 1 89.31 356 GLU B C 1
ATOM 5754 O O . GLU B 1 356 ? 18.125 1.671 13.508 1 89.31 356 GLU B O 1
ATOM 5759 N N . GLN B 1 357 ? 19.688 3.258 13.734 1 81.81 357 GLN B N 1
ATOM 5760 C CA . GLN B 1 357 ? 18.719 4.152 14.352 1 81.81 357 GLN B CA 1
ATOM 5761 C C . GLN B 1 357 ? 17.562 4.445 13.406 1 81.81 357 GLN B C 1
ATOM 5763 O O . GLN B 1 357 ? 17.766 4.715 12.227 1 81.81 357 GLN B O 1
ATOM 5768 N N . GLN B 1 358 ? 16.469 4.461 14.008 1 89.31 358 GLN B N 1
ATOM 5769 C CA . GLN B 1 358 ? 15.234 4.684 13.273 1 89.31 358 GLN B CA 1
ATOM 5770 C C . GLN B 1 358 ? 14.977 6.172 13.055 1 89.31 358 GLN B C 1
ATOM 5772 O O . GLN B 1 358 ? 15.578 7.012 13.727 1 89.31 358 GLN B O 1
ATOM 5777 N N . TYR B 1 359 ? 14.258 6.449 12 1 94.75 359 TYR B N 1
ATOM 5778 C CA . TYR B 1 359 ? 13.766 7.812 11.82 1 94.75 359 TYR B CA 1
ATOM 5779 C C . TYR B 1 359 ? 12.844 8.211 12.961 1 94.75 359 TYR B C 1
ATOM 5781 O O . TYR B 1 359 ? 11.859 7.531 13.242 1 94.75 359 TYR B O 1
ATOM 5789 N N . GLU B 1 360 ? 13.164 9.25 13.648 1 96.56 360 GLU B N 1
ATOM 5790 C CA . GLU B 1 360 ? 12.344 9.797 14.727 1 96.56 360 GLU B CA 1
ATOM 5791 C C . GLU B 1 360 ? 12.398 11.32 14.742 1 96.56 360 GLU B C 1
ATOM 5793 O O . GLU B 1 360 ? 13.477 11.906 14.867 1 96.56 360 GLU B O 1
ATOM 5798 N N . GLU B 1 361 ? 11.305 11.922 14.586 1 97.06 361 GLU B N 1
ATOM 5799 C CA . GLU B 1 361 ? 11.164 13.375 14.656 1 97.06 361 GLU B CA 1
ATOM 5800 C C . GLU B 1 361 ? 9.93 13.773 15.453 1 97.06 361 GLU B C 1
ATOM 5802 O O . GLU B 1 361 ? 8.961 13.016 15.523 1 97.06 361 GLU B O 1
ATOM 5807 N N . THR B 1 362 ? 9.984 14.953 16.062 1 98.38 362 THR B N 1
ATOM 5808 C CA . THR B 1 362 ? 8.906 15.445 16.906 1 98.38 362 THR B CA 1
ATOM 5809 C C . THR B 1 362 ? 8.555 16.891 16.547 1 98.38 362 THR B C 1
ATOM 5811 O O . THR B 1 362 ? 9.438 17.688 16.266 1 98.38 362 THR B O 1
ATOM 5814 N N . THR B 1 363 ? 7.328 17.188 16.562 1 98.62 363 THR B N 1
ATOM 5815 C CA . THR B 1 363 ? 6.809 18.547 16.5 1 98.62 363 THR B CA 1
ATOM 5816 C C . THR B 1 363 ? 5.77 18.781 17.594 1 98.62 363 THR B C 1
ATOM 5818 O O . THR B 1 363 ? 4.926 17.922 17.844 1 98.62 363 THR B O 1
ATOM 5821 N N . ILE B 1 364 ? 5.836 19.922 18.266 1 98.81 364 ILE B N 1
ATOM 5822 C CA . ILE B 1 364 ? 4.84 20.344 19.25 1 98.81 364 ILE B CA 1
ATOM 5823 C C . ILE B 1 364 ? 4.242 21.688 18.828 1 98.81 364 ILE B C 1
ATOM 5825 O O . ILE B 1 364 ? 4.973 22.641 18.516 1 98.81 364 ILE B O 1
ATOM 5829 N N . ASN B 1 365 ? 2.982 21.781 18.766 1 98.81 365 ASN B N 1
ATOM 5830 C CA . ASN B 1 365 ? 2.24 23.016 18.578 1 98.81 365 ASN B CA 1
ATOM 5831 C C . ASN B 1 365 ? 1.525 23.438 19.859 1 98.81 365 ASN B C 1
ATOM 5833 O O . ASN B 1 365 ? 0.654 22.719 20.359 1 98.81 365 ASN B O 1
ATOM 5837 N N . GLU B 1 366 ? 1.896 24.531 20.391 1 98.81 366 GLU B N 1
ATOM 5838 C CA . GLU B 1 366 ? 1.312 25.078 21.609 1 98.81 366 GLU B CA 1
ATOM 5839 C C . GLU B 1 366 ? 0.52 26.344 21.328 1 98.81 366 GLU B C 1
ATOM 5841 O O . GLU B 1 366 ? 1.013 27.25 20.641 1 98.81 366 GLU B O 1
ATOM 5846 N N . PHE B 1 367 ? -0.679 26.391 21.859 1 98.69 367 PHE B N 1
ATOM 5847 C CA . PHE B 1 367 ? -1.549 27.531 21.578 1 98.69 367 PHE B CA 1
ATOM 5848 C C . PHE B 1 367 ? -1.822 28.328 22.844 1 98.69 367 PHE B C 1
ATOM 5850 O O . PHE B 1 367 ? -2.113 27.75 23.891 1 98.69 367 PHE B O 1
ATOM 5857 N N . LEU B 1 368 ? -1.712 29.609 22.703 1 97.19 368 LEU B N 1
ATOM 5858 C CA . LEU B 1 368 ? -2.006 30.562 23.766 1 97.19 368 LEU B CA 1
ATOM 5859 C C . LEU B 1 368 ? -2.918 31.688 23.25 1 97.19 368 LEU B C 1
ATOM 5861 O O . LEU B 1 368 ? -2.99 31.922 22.047 1 97.19 368 LEU B O 1
ATOM 5865 N N . VAL B 1 369 ? -3.668 32.188 24.188 1 96.19 369 VAL B N 1
ATOM 5866 C CA . VAL B 1 369 ? -4.461 33.375 23.891 1 96.19 369 VAL B CA 1
ATOM 5867 C C . VAL B 1 369 ? -4.027 34.531 24.781 1 96.19 369 VAL B C 1
ATOM 5869 O O . VAL B 1 369 ? -4.078 34.438 26 1 96.19 369 VAL B O 1
ATOM 5872 N N . GLU B 1 370 ? -3.598 35.594 24.219 1 87.31 370 GLU B N 1
ATOM 5873 C CA . GLU B 1 370 ? -3.105 36.719 24.984 1 87.31 370 GLU B CA 1
ATOM 5874 C C . GLU B 1 370 ? -4.234 37.719 25.281 1 87.31 370 GLU B C 1
ATOM 5876 O O . GLU B 1 370 ? -5.203 37.812 24.531 1 87.31 370 GLU B O 1
#

Nearest PDB structures (foldseek):
  1mmu-assembly1_A  TM=9.095E-01  e=1.419E-29  Lactococcus lactis
  1nsu-assembly1_B  TM=9.059E-01  e=6.698E-29  Lactococcus lactis
  1nsr-assembly1_B  TM=9.072E-01  e=8.752E-29  Lactococcus lactis
  1nsx-assembly1_B  TM=9.074E-01  e=9.234E-29  Lactococcus lactis
  1nsm-assembly1_B  TM=9.057E-01  e=3.917E-28  Lactococcus lactis

Solvent-accessible surface area (backbone atoms only — not comparable to full-atom values): 36844 Å² total; per-residue (Å²): 135,60,75,50,78,47,80,41,83,35,80,94,40,44,34,37,33,43,35,39,83,42,26,36,38,32,35,24,27,55,13,54,13,48,24,33,35,30,41,51,35,79,91,77,70,43,74,36,35,27,42,50,45,42,73,89,34,44,71,56,52,73,65,54,87,78,46,60,7,16,25,32,13,58,44,26,47,35,32,64,69,14,47,39,60,58,94,90,41,78,38,55,38,48,49,69,48,71,63,20,13,42,34,33,22,91,76,25,40,56,70,35,39,32,23,47,43,81,39,77,60,98,53,36,42,37,38,35,26,34,45,62,46,48,33,43,55,55,38,40,54,20,20,33,43,37,37,46,32,39,34,32,39,69,92,40,54,42,31,42,36,39,37,37,38,35,41,51,46,94,33,27,83,38,58,45,30,57,49,35,66,40,59,44,47,24,36,22,54,65,31,48,64,66,81,50,87,93,50,82,48,39,59,71,45,66,59,43,43,65,26,35,36,30,30,54,24,62,29,28,54,38,52,51,71,85,55,48,57,74,82,46,72,41,71,14,81,96,45,95,68,43,21,63,83,40,41,51,49,45,80,56,34,76,43,42,86,75,57,46,34,88,57,51,28,51,69,48,45,28,37,39,63,85,66,46,88,78,43,77,36,81,49,32,37,39,31,17,79,81,59,30,32,32,38,40,35,34,25,27,47,53,22,35,28,39,28,29,45,34,85,36,46,81,82,40,76,13,32,94,93,23,58,53,32,43,28,36,25,37,22,78,32,58,32,73,65,45,24,35,61,73,38,28,90,80,41,84,68,31,70,36,38,51,93,52,73,58,48,69,44,40,40,34,46,31,58,43,74,110,135,59,76,48,78,46,80,42,85,36,80,94,41,42,34,37,34,43,37,38,83,44,25,36,39,30,36,24,27,55,12,54,13,47,23,32,36,30,40,50,37,77,91,77,70,43,74,36,37,28,42,51,45,42,74,88,32,45,68,56,51,74,65,54,87,77,45,60,6,15,24,32,13,58,43,27,44,35,31,65,68,13,49,40,61,58,95,90,41,78,39,56,36,48,48,72,48,71,64,19,14,44,33,32,22,91,77,25,40,57,69,35,39,33,24,46,44,81,39,78,58,97,54,34,42,35,39,35,25,34,46,63,45,47,32,44,55,56,38,39,53,18,21,34,43,36,36,48,34,40,35,32,37,67,91,40,52,43,30,45,37,39,37,36,39,35,39,51,45,94,32,28,82,39,59,48,31,58,49,34,67,40,60,45,46,23,36,22,54,64,31,46,62,66,80,49,86,92,50,82,48,39,59,70,45,67,57,42,43,65,26,34,37,29,30,54,26,61,30,30,53,38,51,50,70,85,54,48,56,75,81,46,72,40,71,14,80,95,43,95,67,43,20,60,86,41,41,52,48,46,80,56,35,75,43,44,88,76,57,45,33,88,56,51,30,50,71,46,44,27,36,39,62,86,64,47,89,78,43,77,36,83,49,33,36,39,33,16,79,81,60,32,31,32,38,39,35,34,24,26,45,53,23,35,28,38,28,28,44,33,87,37,46,80,82,42,76,13,32,94,93,22,58,54,32,41,29,36,26,37,23,80,32,57,30,73,67,47,27,36,62,71,36,28,90,80,41,82,68,31,69,36,38,50,93,53,72,58,48,70,44,41,41,34,48,33,57,44,73,111

Organism: Leptomonas pyrrhocoris (NCBI:txid157538)

pLDDT: mean 94.4, std 5.78, range [68.25, 98.88]

InterPro domains:
  IPR008183 Aldose 1-/Glucose-6-phosphate 1-epimerase [PF01263] (40-362)
  IPR011013 Galactose mutarotase-like domain superfamily [SSF74650] (7-364)
  IPR014718 Glycoside hydrolase-type carbohydrate-binding [G3DSA:2.70.98.10] (3-369)
  IPR047215 Galactose mutarotase-like [cd09019] (23-367)

Sequence (740 aa):
MVFSIKVEPYGVDKLVWLETDVLKVGLTNYAASVASVQVYHPSDKKWIEVNCGYPKNPEEAYADQDYMGATVGRCAGRVAGGVFKLDGAEYHTQQNRPPNTCHCGDDAYHKKHWGLQLIETKNVIGVRFNYTSPHMESGFPGEVKNYCTFTIERSRPNAFKTVYNSYITDHSPADASPINVFSHTSFNLNGIPGQQEGQEKWVQPQSVRNHWVRVPASYVAEADRASIPTGEFLPVEGTIFDFRQGRVIGDTIDDVAVLDRDPCGYDHPLQVDGWEKGKLMFHGEAKSPLTKIHMKVYSTFPTMWVYSANNKPLPASGGPGQRYERWSGLLVGPQNFSDCANFYPKYPNCIVRRGEQQYEETTINEFLVEMVFSIKVEPYGVDKLVWLETDVLKVGLTNYAASVASVQVYHPSDKKWIEVNCGYPKNPEEAYADQDYMGATVGRCAGRVAGGVFKLDGAEYHTQQNRPPNTCHCGDDAYHKKHWGLQLIETKNVIGVRFNYTSPHMESGFPGEVKNYCTFTIERSRPNAFKTVYNSYITDHSPADASPINVFSHTSFNLNGIPGQQEGQEKWVQPQSVRNHWVRVPASYVAEADRASIPTGEFLPVEGTIFDFRQGRVIGDTIDDVAVLDRDPCGYDHPLQVDGWEKGKLMFHGEAKSPLTKIHMKVYSTFPTMWVYSANNKPLPASGGPGQRYERWSGLLVGPQNFSDCANFYPKYPNCIVRRGEQQYEETTINEFLVE

Secondary structure (DSSP, 8-state):
---EEEEEEETTEEEEEEE-SSEEEEEETBTTEEEEEEEEETTTTEEEE-B-S-TT-HHHHHH-SS-TT-EE-SB-SEEGGGEEEETTEEEE---SBTTBEETT-SSSGGG-B-EEEEEE-SSEEEEEEEEEEPBTGGG--S-EEEEEEEEEETT-TTEEEEEEEEEE-TT-SSSEEE-B-EE---B-TT--PPPPTT-SSPPPPPPGGG-EEE---SEEEEE-TT--EEEEEEE-TTSTT--TT-EEGGGTTT-HHHH--SS-S-EEEEEPTT--TT--EEEEEEE-TTT-EEEEEEESSSEEEEE--TTS-SS--SSTT-SS-TTS-BEEEEEPPTTHHHHTTTSSP-EEETTSPPEEEEEEEEEEE-/---EEEEEEETTEEEEEEE-SSEEEEEETBTTEEEEEEEEETTTTEEEE-B-S-TT-HHHHHH-SS-TT-EE-SB-SEEGGGEEEETTEEEE---SBTTBEETT-SSSGGG-B-EEEEEE-SSEEEEEEEEEEPBTGGG--S-EEEEEEEEEETT-TTEEEEEEEEEE-TT-SSSEEE-B-EE---B-TT--PPPPTT-SSPPPPPPGGG-EEE---SEEEEE-TT--EEEEEEE-TTSTT--TT-EEGGGTTT-HHHH--SS-S-EEEEEPTT--TT--EEEEEEE-TTT-EEEEEEESSSEEEEE--TTS-SS--SSTT-SS-TTS-BEEEEEPPTTHHHHTTTSS--EEETTSPPEEEEEEEEEEE-